Protein 6TPK (pdb70)

GO terms:
  GO:0004990 oxytocin receptor activity (F, IDA)
  GO:0035176 social behavior (P, IDA)
  GO:0005886 plasma membrane (C, IDA)
  GO:0060138 fetal process involved in parturition (P, IDA)
  GO:0007193 adenylate cyclase-inhibiting G protein-coupled receptor signaling pathway (P, IDA)
  GO:0007200 phospholipase C-activating G protein-coupled receptor signaling pathway (P, IDA)
  GO:0070474 positive regulation of uterine smooth muscle contraction (P, IDA)
  GO:0004990 oxytocin receptor activity (F, TAS)
  GO:0005886 plasma membrane (C, TAS)
  GO:0006936 muscle contraction (P, TAS)
  GO:0007166 cell surface receptor signaling pathway (P, TAS)
  GO:0007565 female pregnancy (P, TAS)
  GO:0007595 lactation (P, TAS)

Sequence (460 aa):
NEALARVEVAVLCLILLLALSGNACVLLALHHSRLFFFMKHLSIADLVVAVFQVLPQLLWDITFRFYGPDLLCRLVKYLQLVGMFASTYLLLLMSLDRCLAICQPLRSLRRRTARLAVLATWLGCLVVSAPQVHIFSLREVADGVFDCWAVFIRPWGPKAYITWITLAVYIVPVIVLATCYGLIAFKIWQNLISKAKIRTVKMTFIIVLAFIVCWTPFFFVQMWSVWDANAPKEASAFIIVMLLASLNCCCKPWIYMLFMGHLFHGIDSFWNESYLTGSRDERKKSLLSKFGMDEGVTFMFIGRFDRGQKGVDVLLKAIEILSSKKEFQEMRFIIIGKGDPELEGWARSLEEKHGNVKVITEMLSREFVRELYGSVDFVIIPSYFEPFGLVALEAMCLGAIPIASAVGGLRDIITNETGILVKAGDPGELANAILKALELSRSDLSKFRENCKKRAMSFS

Foldseek 3Di:
DVVLLVVLLVLLVVLLVLLVVLLVVLCVLLCLPCLSVLSNQLSVLLNLLSVLPSVQVSVCSVPVFSPDDFLVQLVSQLSNQLSLQLNLVSLLVSLLQLLCCQLPVPDHDDPVVVVVVNVVSSVVSNVVSVCSSVQWGWDDDDDPRIHIDGDADDLCGLLVVLVVSCCNSPVVSVVSSCVSVVSNVCSAPPFHDDPVSVLSSVLSVVLVVLQCVLQVLQSVLSNCCSDDNHDCPPSVRVSVSSSSVSNSSSVSSVSVVVSDPVRVCHLDVQQACVPPDDALQVLQCVVCVVLVADDAAEEEEEEADDPQFQQVVLVLVLLVVCVPPPCNNRYAYEYEHAYDVVSLVSLVVVCVVDVRYHYYHDDDDVVVVSSVLLHHQAYERLTNEDQAPSVLLRSLNSLHQYAYECYHNVVVQDDPLQHHYFHHPHSVRSNVRVVVVRVVVVDPSPSNSVVSNVSSVVRD

Structure (mmCIF, N/CA/C/O backbone):
data_6TPK
#
_entry.id   6TPK
#
_cell.length_a   76.987
_cell.length_b   78.858
_cell.length_c   283.486
_cell.angle_alpha   90.000
_cell.angle_beta   90.000
_cell.angle_gamma   90.000
#
_symmetry.space_group_name_H-M   'C 2 2 21'
#
loop_
_entity.id
_entity.type
_entity.pdbx_description
1 polymer 'Oxytocin receptor'
2 non-polymer (3~{R},6~{R})-6-[(2~{S})-butan-2-yl]-3-(2,3-dihydro-1~{H}-inden-2-yl)-1-[(1~{R})-1-(2-methyl-1,3-oxazol-4-yl)-2-morpholin-4-yl-2-oxidanylidene-ethyl]piperazine-2,5-dione
3 non-polymer CHOLESTEROL
4 non-polymer DI(HYDROXYETHYL)ETHER
#
loop_
_atom_site.group_PDB
_atom_site.id
_atom_site.type_symbol
_atom_site.label_atom_id
_atom_site.label_alt_id
_atom_site.label_comp_id
_atom_site.label_asym_id
_atom_site.label_entity_id
_atom_site.label_seq_id
_atom_site.pdbx_PDB_ins_code
_atom_site.Cartn_x
_atom_site.Cartn_y
_atom_site.Cartn_z
_atom_site.occupancy
_atom_site.B_iso_or_equiv
_atom_site.auth_seq_id
_atom_site.auth_comp_id
_atom_site.auth_asym_id
_atom_site.auth_atom_id
_atom_site.pdbx_PDB_model_num
ATOM 1 N N . ASN A 1 1 ? 6.044 17.303 137.190 1.00 184.64 35 ASN A N 1
ATOM 2 C CA . ASN A 1 1 ? 5.813 16.732 135.869 1.00 182.68 35 ASN A CA 1
ATOM 3 C C . ASN A 1 1 ? 4.587 17.350 135.208 1.00 183.96 35 ASN A C 1
ATOM 4 O O . ASN A 1 1 ? 4.057 16.806 134.239 1.00 178.40 35 ASN A O 1
ATOM 9 N N . GLU A 1 2 ? 4.135 18.487 135.743 1.00 191.11 36 GLU A N 1
ATOM 10 C CA . GLU A 1 2 ? 3.007 19.184 135.134 1.00 191.77 36 GLU A CA 1
ATOM 11 C C . GLU A 1 2 ? 3.334 19.627 133.717 1.00 194.70 36 GLU A C 1
ATOM 12 O O . GLU A 1 2 ? 2.447 19.667 132.856 1.00 193.76 36 GLU A O 1
ATOM 18 N N . ALA A 1 3 ? 4.600 19.960 133.453 1.00 198.07 37 ALA A N 1
ATOM 19 C CA . ALA A 1 3 ? 4.991 20.308 132.095 1.00 197.26 37 ALA A CA 1
ATOM 20 C C . ALA A 1 3 ? 4.853 19.118 131.157 1.00 196.90 37 ALA A C 1
ATOM 21 O O . ALA A 1 3 ? 4.515 19.291 129.982 1.00 199.73 37 ALA A O 1
ATOM 23 N N . LEU A 1 4 ? 5.079 17.901 131.660 1.00 190.05 38 LEU A N 1
ATOM 24 C CA . LEU A 1 4 ? 4.904 16.721 130.820 1.00 179.15 38 LEU A CA 1
ATOM 25 C C . LEU A 1 4 ? 3.436 16.517 130.464 1.00 169.98 38 LEU A C 1
ATOM 26 O O . LEU A 1 4 ? 3.101 16.236 129.306 1.00 169.55 38 LEU A O 1
ATOM 31 N N . ALA A 1 5 ? 2.542 16.676 131.443 1.00 163.70 39 ALA A N 1
ATOM 32 C CA . ALA A 1 5 ? 1.119 16.565 131.153 1.00 158.64 39 ALA A CA 1
ATOM 33 C C . ALA A 1 5 ? 0.656 17.672 130.217 1.00 165.81 39 ALA A C 1
ATOM 34 O O . ALA A 1 5 ? -0.209 17.442 129.363 1.00 166.82 39 ALA A O 1
ATOM 36 N N . ARG A 1 6 ? 1.235 18.868 130.342 1.00 170.90 40 ARG A N 1
ATOM 37 C CA . ARG A 1 6 ? 0.853 19.962 129.456 1.00 173.47 40 ARG A CA 1
ATOM 38 C C . ARG A 1 6 ? 1.340 19.714 128.035 1.00 173.23 40 ARG A C 1
ATOM 39 O O . ARG A 1 6 ? 0.627 20.007 127.069 1.00 174.66 40 ARG A O 1
ATOM 47 N N . VAL A 1 7 ? 2.544 19.162 127.885 1.00 173.47 41 VAL A N 1
ATOM 48 C CA . VAL A 1 7 ? 3.020 18.791 126.559 1.00 168.49 41 VAL A CA 1
ATOM 49 C C . VAL A 1 7 ? 2.156 17.682 125.973 1.00 160.32 41 VAL A C 1
ATOM 50 O O . VAL A 1 7 ? 1.870 17.669 124.771 1.00 155.34 41 VAL A O 1
ATOM 54 N N . GLU A 1 8 ? 1.679 16.765 126.820 1.00 160.35 42 GLU A N 1
ATOM 55 C CA . GLU A 1 8 ? 0.811 15.701 126.326 1.00 157.29 42 GLU A CA 1
ATOM 56 C C . GLU A 1 8 ? -0.524 16.261 125.850 1.00 155.09 42 GLU A C 1
ATOM 57 O O . GLU A 1 8 ? -1.030 15.873 124.787 1.00 153.94 42 GLU A O 1
ATOM 63 N N . VAL A 1 9 ? -1.096 17.195 126.611 1.00 152.76 43 VAL A N 1
ATOM 64 C CA . VAL A 1 9 ? -2.352 17.812 126.202 1.00 145.43 43 VAL A CA 1
ATOM 65 C C . VAL A 1 9 ? -2.161 18.636 124.936 1.00 142.82 43 VAL A C 1
ATOM 66 O O . VAL A 1 9 ? -3.035 18.666 124.063 1.00 141.82 43 VAL A O 1
ATOM 70 N N . ALA A 1 10 ? -1.012 19.303 124.803 1.00 140.75 44 ALA A N 1
ATOM 71 C CA . ALA A 1 10 ? -0.763 20.086 123.598 1.00 134.94 44 ALA A CA 1
ATOM 72 C C . ALA A 1 10 ? -0.606 19.186 122.380 1.00 134.23 44 ALA A C 1
ATOM 73 O O . ALA A 1 10 ? -1.092 19.512 121.288 1.00 131.89 44 ALA A O 1
ATOM 75 N N . VAL A 1 11 ? 0.046 18.035 122.554 1.00 132.20 45 VAL A N 1
ATOM 76 C CA . VAL A 1 11 ? 0.179 17.091 121.452 1.00 124.46 45 VAL A CA 1
ATOM 77 C C . VAL A 1 11 ? -1.186 16.552 121.056 1.00 119.78 45 VAL A C 1
ATOM 78 O O . VAL A 1 11 ? -1.500 16.435 119.866 1.00 107.04 45 VAL A O 1
ATOM 82 N N . LEU A 1 12 ? -2.032 16.244 122.043 1.00 115.31 46 LEU A N 1
ATOM 83 C CA . LEU A 1 12 ? -3.365 15.740 121.726 1.00 113.03 46 LEU A CA 1
ATOM 84 C C . LEU A 1 12 ? -4.224 16.801 121.048 1.00 111.04 46 LEU A C 1
ATOM 85 O O . LEU A 1 12 ? -5.004 16.485 120.143 1.00 109.87 46 LEU A O 1
ATOM 90 N N . CYS A 1 13 ? -4.083 18.067 121.449 1.00 115.41 47 CYS A N 1
ATOM 91 C CA . CYS A 1 13 ? -4.870 19.120 120.816 1.00 115.27 47 CYS A CA 1
ATOM 92 C C . CYS A 1 13 ? -4.414 19.362 119.383 1.00 113.85 47 CYS A C 1
ATOM 93 O O . CYS A 1 13 ? -5.248 19.499 118.477 1.00 110.17 47 CYS A O 1
ATOM 96 N N . LEU A 1 14 ? -3.097 19.400 119.152 1.00 116.91 48 LEU A N 1
ATOM 97 C CA . LEU A 1 14 ? -2.612 19.515 117.783 1.00 124.44 48 LEU A CA 1
ATOM 98 C C . LEU A 1 14 ? -3.062 18.325 116.951 1.00 114.63 48 LEU A C 1
ATOM 99 O O . LEU A 1 14 ? -3.484 18.489 115.800 1.00 111.32 48 LEU A O 1
ATOM 104 N N . ILE A 1 15 ? -3.024 17.125 117.535 1.00 116.57 49 ILE A N 1
ATOM 105 C CA . ILE A 1 15 ? -3.413 15.929 116.800 1.00 112.22 49 ILE A CA 1
ATOM 106 C C . ILE A 1 15 ? -4.884 15.991 116.430 1.00 108.78 49 ILE A C 1
ATOM 107 O O . ILE A 1 15 ? -5.262 15.685 115.298 1.00 107.39 49 ILE A O 1
ATOM 112 N N . LEU A 1 16 ? -5.732 16.437 117.357 1.00 110.27 50 LEU A N 1
ATOM 113 C CA . LEU A 1 16 ? -7.154 16.536 117.054 1.00 111.49 50 LEU A CA 1
ATOM 114 C C . LEU A 1 16 ? -7.410 17.573 115.970 1.00 103.61 50 LEU A C 1
ATOM 115 O O . LEU A 1 16 ? -8.179 17.326 115.030 1.00 102.35 50 LEU A O 1
ATOM 120 N N . LEU A 1 17 ? -6.727 18.719 116.052 1.00 105.85 51 LEU A N 1
ATOM 121 C CA . LEU A 1 17 ? -6.943 19.777 115.072 1.00 114.94 51 LEU A CA 1
ATOM 122 C C . LEU A 1 17 ? -6.528 19.300 113.687 1.00 106.90 51 LEU A C 1
ATOM 123 O O . LEU A 1 17 ? -7.331 19.310 112.744 1.00 107.60 51 LEU A O 1
ATOM 128 N N . LEU A 1 18 ? -5.270 18.866 113.542 1.00 106.46 52 LEU A N 1
ATOM 129 C CA . LEU A 1 18 ? -4.832 18.464 112.212 1.00 101.33 52 LEU A CA 1
ATOM 130 C C . LEU A 1 18 ? -5.509 17.184 111.737 1.00 98.31 52 LEU A C 1
ATOM 131 O O . LEU A 1 18 ? -5.718 17.034 110.533 1.00 111.33 52 LEU A O 1
ATOM 136 N N . ALA A 1 19 ? -5.921 16.293 112.644 1.00 97.55 53 ALA A N 1
ATOM 137 C CA . ALA A 1 19 ? -6.663 15.112 112.226 1.00 95.10 53 ALA A CA 1
ATOM 138 C C . ALA A 1 19 ? -8.007 15.462 111.613 1.00 95.59 53 ALA A C 1
ATOM 139 O O . ALA A 1 19 ? -8.300 15.077 110.474 1.00 108.73 53 ALA A O 1
ATOM 141 N N . LEU A 1 20 ? -8.820 16.234 112.339 1.00 97.97 54 LEU A N 1
ATOM 142 C CA . LEU A 1 20 ? -10.117 16.617 111.802 1.00 98.88 54 LEU A CA 1
ATOM 143 C C . LEU A 1 20 ? -9.954 17.408 110.513 1.00 115.14 54 LEU A C 1
ATOM 144 O O . LEU A 1 20 ? -10.621 17.115 109.511 1.00 121.97 54 LEU A O 1
ATOM 149 N N . SER A 1 21 ? -9.006 18.351 110.485 1.00 106.93 55 SER A N 1
ATOM 150 C CA . SER A 1 21 ? -8.877 19.205 109.311 1.00 113.67 55 SER A CA 1
ATOM 151 C C . SER A 1 21 ? -8.408 18.413 108.095 1.00 105.12 55 SER A C 1
ATOM 152 O O . SER A 1 21 ? -9.015 18.498 107.023 1.00 104.92 55 SER A O 1
ATOM 155 N N . GLY A 1 22 ? -7.343 17.618 108.238 1.00 103.85 56 GLY A N 1
ATOM 156 C CA . GLY A 1 22 ? -6.810 16.910 107.088 1.00 107.90 56 GLY A CA 1
ATOM 157 C C . GLY A 1 22 ? -7.703 15.784 106.611 1.00 110.81 56 GLY A C 1
ATOM 158 O O . GLY A 1 22 ? -7.836 15.560 105.404 1.00 112.09 56 GLY A O 1
ATOM 159 N N . ASN A 1 23 ? -8.350 15.072 107.538 1.00 111.10 57 ASN A N 1
ATOM 160 C CA . ASN A 1 23 ? -9.261 14.025 107.101 1.00 114.86 57 ASN A CA 1
ATOM 161 C C . ASN A 1 23 ? -10.493 14.615 106.425 1.00 118.87 57 ASN A C 1
ATOM 162 O O . ASN A 1 23 ? -10.981 14.061 105.432 1.00 120.35 57 ASN A O 1
ATOM 167 N N . ALA A 1 24 ? -10.994 15.756 106.914 1.00 121.31 58 ALA A N 1
ATOM 168 C CA . ALA A 1 24 ? -12.087 16.409 106.203 1.00 123.77 58 ALA A CA 1
ATOM 169 C C . ALA A 1 24 ? -11.635 16.913 104.838 1.00 131.66 58 ALA A C 1
ATOM 170 O O . ALA A 1 24 ? -12.403 16.867 103.867 1.00 134.61 58 ALA A O 1
ATOM 172 N N . CYS A 1 25 ? -10.388 17.385 104.737 1.00 130.43 59 CYS A N 1
ATOM 173 C CA . CYS A 1 25 ? -9.879 17.831 103.445 1.00 128.13 59 CYS A CA 1
ATOM 174 C C . CYS A 1 25 ? -9.786 16.672 102.467 1.00 125.41 59 CYS A C 1
ATOM 175 O O . CYS A 1 25 ? -10.045 16.837 101.270 1.00 127.36 59 CYS A O 1
ATOM 178 N N . VAL A 1 26 ? -9.436 15.484 102.962 1.00 124.02 60 VAL A N 1
ATOM 179 C CA . VAL A 1 26 ? -9.397 14.320 102.085 1.00 114.81 60 VAL A CA 1
ATOM 180 C C . VAL A 1 26 ? -10.806 13.919 101.673 1.00 112.95 60 VAL A C 1
ATOM 181 O O . VAL A 1 26 ? -11.062 13.632 100.499 1.00 106.68 60 VAL A O 1
ATOM 185 N N . LEU A 1 27 ? -11.750 13.922 102.619 1.00 115.23 61 LEU A N 1
ATOM 186 C CA . LEU A 1 27 ? -13.115 13.528 102.284 1.00 114.64 61 LEU A CA 1
ATOM 187 C C . LEU A 1 27 ? -13.768 14.497 101.306 1.00 113.14 61 LEU A C 1
ATOM 188 O O . LEU A 1 27 ? -14.610 14.084 100.502 1.00 115.33 61 LEU A O 1
ATOM 193 N N . LEU A 1 28 ? -13.403 15.779 101.355 1.00 112.00 62 LEU A N 1
ATOM 194 C CA . LEU A 1 28 ? -13.968 16.725 100.400 1.00 112.86 62 LEU A CA 1
ATOM 195 C C . LEU A 1 28 ? -13.243 16.675 99.063 1.00 125.30 62 LEU A C 1
ATOM 196 O O . LEU A 1 28 ? -13.874 16.803 98.008 1.00 136.60 62 LEU A O 1
ATOM 201 N N . ALA A 1 29 ? -11.922 16.489 99.088 1.00 123.23 63 ALA A N 1
ATOM 202 C CA . ALA A 1 29 ? -11.143 16.559 97.858 1.00 125.13 63 ALA A CA 1
ATOM 203 C C . ALA A 1 29 ? -11.475 15.419 96.902 1.00 123.75 63 ALA A C 1
ATOM 204 O O . ALA A 1 29 ? -11.358 15.586 95.683 1.00 123.42 63 ALA A O 1
ATOM 206 N N . LEU A 1 30 ? -11.890 14.263 97.424 1.00 124.07 64 LEU A N 1
ATOM 207 C CA . LEU A 1 30 ? -12.242 13.116 96.596 1.00 128.15 64 LEU A CA 1
ATOM 208 C C . LEU A 1 30 ? -13.718 12.745 96.711 1.00 136.14 64 LEU A C 1
ATOM 209 O O . LEU A 1 30 ? -14.101 11.629 96.344 1.00 141.66 64 LEU A O 1
ATOM 214 N N . HIS A 1 31 ? -14.548 13.655 97.218 1.00 134.82 65 HIS A N 1
ATOM 215 C CA . HIS A 1 31 ? -15.964 13.383 97.461 1.00 132.02 65 HIS A CA 1
ATOM 216 C C . HIS A 1 31 ? -16.678 12.789 96.250 1.00 125.74 65 HIS A C 1
ATOM 217 O O . HIS A 1 31 ? -17.441 11.832 96.382 1.00 122.17 65 HIS A O 1
ATOM 224 N N . HIS A 1 37 ? -5.447 1.658 89.304 1.00 136.45 71 HIS A N 1
ATOM 225 C CA . HIS A 1 37 ? -6.622 0.762 89.471 1.00 139.36 71 HIS A CA 1
ATOM 226 C C . HIS A 1 37 ? -7.898 1.581 89.689 1.00 143.49 71 HIS A C 1
ATOM 227 O O . HIS A 1 37 ? -8.965 1.102 89.255 1.00 150.05 71 HIS A O 1
ATOM 234 N N . SER A 1 38 ? -7.779 2.699 90.420 1.00 136.66 72 SER A N 1
ATOM 235 C CA . SER A 1 38 ? -8.799 3.755 90.691 1.00 129.15 72 SER A CA 1
ATOM 236 C C . SER A 1 38 ? -9.755 3.460 91.847 1.00 115.57 72 SER A C 1
ATOM 237 O O . SER A 1 38 ? -10.535 4.359 92.171 1.00 113.18 72 SER A O 1
ATOM 240 N N . ARG A 1 39 ? -9.708 2.284 92.463 1.00 108.91 73 ARG A N 1
ATOM 241 C CA . ARG A 1 39 ? -10.622 2.091 93.618 1.00 105.87 73 ARG A CA 1
ATOM 242 C C . ARG A 1 39 ? -9.967 2.719 94.841 1.00 97.69 73 ARG A C 1
ATOM 243 O O . ARG A 1 39 ? -10.613 2.867 95.862 1.00 94.84 73 ARG A O 1
ATOM 251 N N . LEU A 1 40 ? -8.710 3.099 94.682 1.00 98.25 74 LEU A N 1
ATOM 252 C CA . LEU A 1 40 ? -7.921 3.637 95.778 1.00 89.77 74 LEU A CA 1
ATOM 253 C C . LEU A 1 40 ? -8.576 4.863 96.403 1.00 99.89 74 LEU A C 1
ATOM 254 O O . LEU A 1 40 ? -8.445 5.082 97.608 1.00 100.44 74 LEU A O 1
ATOM 259 N N . PHE A 1 41 ? -9.329 5.639 95.616 1.00 101.06 75 PHE A N 1
ATOM 260 C CA . PHE A 1 41 ? -10.016 6.806 96.164 1.00 108.99 75 PHE A CA 1
ATOM 261 C C . PHE A 1 41 ? -11.143 6.366 97.093 1.00 113.94 75 PHE A C 1
ATOM 262 O O . PHE A 1 41 ? -11.330 6.944 98.170 1.00 118.08 75 PHE A O 1
ATOM 270 N N . PHE A 1 42 ? -11.903 5.344 96.695 1.00 105.16 76 PHE A N 1
ATOM 271 C CA . PHE A 1 42 ? -12.990 4.850 97.537 1.00 92.51 76 PHE A CA 1
ATOM 272 C C . PHE A 1 42 ? -12.449 4.241 98.826 1.00 86.70 76 PHE A C 1
ATOM 273 O O . PHE A 1 42 ? -12.986 4.484 99.923 1.00 97.21 76 PHE A O 1
ATOM 281 N N . PHE A 1 43 ? -11.361 3.471 98.717 1.00 81.24 77 PHE A N 1
ATOM 282 C CA . PHE A 1 43 ? -10.735 2.923 99.915 1.00 85.19 77 PHE A CA 1
ATOM 283 C C . PHE A 1 43 ? -10.146 4.026 100.791 1.00 92.55 77 PHE A C 1
ATOM 284 O O . PHE A 1 43 ? -10.218 3.946 102.022 1.00 94.45 77 PHE A O 1
ATOM 292 N N . MET A 1 44 ? -9.605 5.087 100.175 1.00 94.06 78 MET A N 1
ATOM 293 C CA . MET A 1 44 ? -9.132 6.235 100.943 1.00 95.67 78 MET A CA 1
ATOM 294 C C . MET A 1 44 ? -10.274 6.900 101.689 1.00 92.93 78 MET A C 1
ATOM 295 O O . MET A 1 44 ? -10.119 7.312 102.844 1.00 92.42 78 MET A O 1
ATOM 300 N N . LYS A 1 45 ? -11.434 7.000 101.042 1.00 91.54 79 LYS A N 1
ATOM 301 C CA . LYS A 1 45 ? -12.581 7.656 101.656 1.00 93.40 79 LYS A CA 1
ATOM 302 C C . LYS A 1 45 ? -13.028 6.898 102.893 1.00 95.32 79 LYS A C 1
ATOM 303 O O . LYS A 1 45 ? -13.189 7.478 103.974 1.00 94.26 79 LYS A O 1
ATOM 309 N N . HIS A 1 46 ? -13.200 5.582 102.759 1.00 92.86 80 HIS A N 1
ATOM 310 C CA . HIS A 1 46 ? -13.647 4.814 103.917 1.00 95.34 80 HIS A CA 1
ATOM 311 C C . HIS A 1 46 ? -12.574 4.745 105.002 1.00 95.23 80 HIS A C 1
ATOM 312 O O . HIS A 1 46 ? -12.894 4.781 106.199 1.00 88.16 80 HIS A O 1
ATOM 319 N N . LEU A 1 47 ? -11.294 4.678 104.617 1.00 97.98 81 LEU A N 1
ATOM 320 C CA . LEU A 1 47 ? -10.241 4.629 105.625 1.00 93.31 81 LEU A CA 1
ATOM 321 C C . LEU A 1 47 ? -10.158 5.937 106.401 1.00 89.80 81 LEU A C 1
ATOM 322 O O . LEU A 1 47 ? -9.972 5.930 107.624 1.00 90.67 81 LEU A O 1
ATOM 327 N N . SER A 1 48 ? -10.300 7.071 105.713 1.00 90.73 82 SER A N 1
ATOM 328 C CA . SER A 1 48 ? -10.322 8.345 106.416 1.00 93.54 82 SER A CA 1
ATOM 329 C C . SER A 1 48 ? -11.584 8.504 107.255 1.00 96.42 82 SER A C 1
ATOM 330 O O . SER A 1 48 ? -11.549 9.170 108.292 1.00 99.97 82 SER A O 1
ATOM 333 N N . ILE A 1 49 ? -12.696 7.884 106.848 1.00 100.49 83 ILE A N 1
ATOM 334 C CA . ILE A 1 49 ? -13.879 7.886 107.707 1.00 100.16 83 ILE A CA 1
ATOM 335 C C . ILE A 1 49 ? -13.593 7.138 109.002 1.00 96.28 83 ILE A C 1
ATOM 336 O O . ILE A 1 49 ? -13.943 7.596 110.100 1.00 95.76 83 ILE A O 1
ATOM 341 N N . ALA A 1 50 ? -12.934 5.982 108.895 1.00 96.42 84 ALA A N 1
ATOM 342 C CA . ALA A 1 50 ? -12.606 5.218 110.095 1.00 99.01 84 ALA A CA 1
ATOM 343 C C . ALA A 1 50 ? -11.618 5.976 110.974 1.00 102.44 84 ALA A C 1
ATOM 344 O O . ALA A 1 50 ? -11.751 5.993 112.204 1.00 108.02 84 ALA A O 1
ATOM 346 N N . ASP A 1 51 ? -10.636 6.637 110.358 1.00 99.74 85 ASP A N 1
ATOM 347 C CA . ASP A 1 51 ? -9.672 7.411 111.132 1.00 101.29 85 ASP A CA 1
ATOM 348 C C . ASP A 1 51 ? -10.306 8.639 111.775 1.00 93.89 85 ASP A C 1
ATOM 349 O O . ASP A 1 51 ? -9.883 9.052 112.857 1.00 91.53 85 ASP A O 1
ATOM 354 N N . LEU A 1 52 ? -11.324 9.226 111.144 1.00 89.34 86 LEU A N 1
ATOM 355 C CA . LEU A 1 52 ? -12.015 10.350 111.770 1.00 93.79 86 LEU A CA 1
ATOM 356 C C . LEU A 1 52 ? -12.874 9.886 112.939 1.00 95.92 86 LEU A C 1
ATOM 357 O O . LEU A 1 52 ? -12.962 10.577 113.963 1.00 97.08 86 LEU A O 1
ATOM 362 N N . VAL A 1 53 ? -13.512 8.718 112.809 1.00 100.28 87 VAL A N 1
ATOM 363 C CA . VAL A 1 53 ? -14.246 8.154 113.940 1.00 113.81 87 VAL A CA 1
ATOM 364 C C . VAL A 1 53 ? -13.288 7.845 115.083 1.00 118.52 87 VAL A C 1
ATOM 365 O O . VAL A 1 53 ? -13.602 8.066 116.263 1.00 92.96 87 VAL A O 1
ATOM 369 N N . VAL A 1 54 ? -12.080 7.420 114.754 1.00 109.91 88 VAL A N 1
ATOM 370 C CA . VAL A 1 54 ? -11.115 7.099 115.840 1.00 108.60 88 VAL A CA 1
ATOM 371 C C . VAL A 1 54 ? -10.732 8.385 116.547 1.00 103.42 88 VAL A C 1
ATOM 372 O O . VAL A 1 54 ? -10.717 8.385 117.746 1.00 96.57 88 VAL A O 1
ATOM 376 N N . ALA A 1 55 ? -10.426 9.443 115.815 1.00 109.85 89 ALA A N 1
ATOM 377 C CA . ALA A 1 55 ? -9.995 10.670 116.507 1.00 110.25 89 ALA A CA 1
ATOM 378 C C . ALA A 1 55 ? -11.134 11.194 117.372 1.00 108.14 89 ALA A C 1
ATOM 379 O O . ALA A 1 55 ? -10.903 11.525 118.535 1.00 104.94 89 ALA A O 1
ATOM 381 N N . VAL A 1 56 ? -12.341 11.188 116.832 1.00 112.90 90 VAL A N 1
ATOM 382 C CA . VAL A 1 56 ? -13.475 11.749 117.603 1.00 111.33 90 VAL A CA 1
ATOM 383 C C . VAL A 1 56 ? -13.662 10.948 118.874 1.00 98.84 90 VAL A C 1
ATOM 384 O O . VAL A 1 56 ? -13.602 11.525 119.925 1.00 100.31 90 VAL A O 1
ATOM 388 N N . PHE A 1 57 ? -13.795 9.643 118.760 1.00 108.46 91 PHE A N 1
ATOM 389 C CA . PHE A 1 57 ? -14.163 8.882 119.946 1.00 98.39 91 PHE A CA 1
ATOM 390 C C . PHE A 1 57 ? -12.972 8.403 120.762 1.00 114.24 91 PHE A C 1
ATOM 391 O O . PHE A 1 57 ? -13.177 7.832 121.839 1.00 114.25 91 PHE A O 1
ATOM 399 N N . GLN A 1 58 ? -11.742 8.608 120.298 1.00 108.69 92 GLN A N 1
ATOM 400 C CA . GLN A 1 58 ? -10.567 8.306 121.097 1.00 105.16 92 GLN A CA 1
ATOM 401 C C . GLN A 1 58 ? -9.847 9.559 121.568 1.00 101.80 92 GLN A C 1
ATOM 402 O O . GLN A 1 58 ? -9.562 9.687 122.761 1.00 101.56 92 GLN A O 1
ATOM 408 N N . VAL A 1 59 ? -9.533 10.492 120.668 1.00 103.44 93 VAL A N 1
ATOM 409 C CA . VAL A 1 59 ? -8.767 11.659 121.072 1.00 107.30 93 VAL A CA 1
ATOM 410 C C . VAL A 1 59 ? -9.621 12.598 121.916 1.00 114.29 93 VAL A C 1
ATOM 411 O O . VAL A 1 59 ? -9.175 13.074 122.967 1.00 116.24 93 VAL A O 1
ATOM 415 N N . LEU A 1 60 ? -10.848 12.904 121.468 1.00 117.21 94 LEU A N 1
ATOM 416 C CA . LEU A 1 60 ? -11.660 13.851 122.230 1.00 122.17 94 LEU A CA 1
ATOM 417 C C . LEU A 1 60 ? -11.955 13.364 123.646 1.00 121.96 94 LEU A C 1
ATOM 418 O O . LEU A 1 60 ? -11.700 14.122 124.599 1.00 128.54 94 LEU A O 1
ATOM 423 N N . PRO A 1 61 ? -12.459 12.141 123.868 1.00 118.21 95 PRO A N 1
ATOM 424 C CA . PRO A 1 61 ? -12.617 11.666 125.254 1.00 119.95 95 PRO A CA 1
ATOM 425 C C . PRO A 1 61 ? -11.321 11.596 126.041 1.00 118.71 95 PRO A C 1
ATOM 426 O O . PRO A 1 61 ? -11.331 11.879 127.243 1.00 125.87 95 PRO A O 1
ATOM 430 N N . GLN A 1 62 ? -10.194 11.248 125.407 1.00 106.50 96 GLN A N 1
ATOM 431 C CA . GLN A 1 62 ? -8.935 11.205 126.148 1.00 107.41 96 GLN A CA 1
ATOM 432 C C . GLN A 1 62 ? -8.470 12.602 126.526 1.00 133.91 96 GLN A C 1
ATOM 433 O O . GLN A 1 62 ? -7.946 12.810 127.626 1.00 141.76 96 GLN A O 1
ATOM 439 N N . LEU A 1 63 ? -8.672 13.575 125.635 1.00 121.83 97 LEU A N 1
ATOM 440 C CA . LEU A 1 63 ? -8.357 14.956 125.979 1.00 122.74 97 LEU A CA 1
ATOM 441 C C . LEU A 1 63 ? -9.237 15.441 127.124 1.00 126.29 97 LEU A C 1
ATOM 442 O O . LEU A 1 63 ? -8.772 16.152 128.024 1.00 130.06 97 LEU A O 1
ATOM 447 N N . LEU A 1 64 ? -10.511 15.040 127.123 1.00 132.21 98 LEU A N 1
ATOM 448 C CA . LEU A 1 64 ? -11.396 15.446 128.208 1.00 132.22 98 LEU A CA 1
ATOM 449 C C . LEU A 1 64 ? -11.014 14.767 129.519 1.00 128.88 98 LEU A C 1
ATOM 450 O O . LEU A 1 64 ? -11.125 15.370 130.593 1.00 120.24 98 LEU A O 1
ATOM 455 N N . TRP A 1 65 ? -10.565 13.512 129.455 1.00 127.50 99 TRP A N 1
ATOM 456 C CA . TRP A 1 65 ? -10.133 12.835 130.675 1.00 140.93 99 TRP A CA 1
ATOM 457 C C . TRP A 1 65 ? -8.864 13.463 131.230 1.00 152.89 99 TRP A C 1
ATOM 458 O O . TRP A 1 65 ? -8.698 13.574 132.452 1.00 164.30 99 TRP A O 1
ATOM 469 N N . ASP A 1 66 ? -7.955 13.882 130.347 1.00 150.60 100 ASP A N 1
ATOM 470 C CA . ASP A 1 66 ? -6.771 14.596 130.809 1.00 154.24 100 ASP A CA 1
ATOM 471 C C . ASP A 1 66 ? -7.126 15.975 131.346 1.00 158.55 100 ASP A C 1
ATOM 472 O O . ASP A 1 66 ? -6.398 16.516 132.186 1.00 163.98 100 ASP A O 1
ATOM 477 N N . ILE A 1 67 ? -8.236 16.555 130.887 1.00 156.71 101 ILE A N 1
ATOM 478 C CA . ILE A 1 67 ? -8.705 17.823 131.434 1.00 153.39 101 ILE A CA 1
ATOM 479 C C . ILE A 1 67 ? -9.394 17.562 132.767 1.00 151.32 101 ILE A C 1
ATOM 480 O O . ILE A 1 67 ? -8.912 17.990 133.822 1.00 151.88 101 ILE A O 1
ATOM 485 N N . THR A 1 68 ? -10.520 16.855 132.737 1.00 151.52 102 THR A N 1
ATOM 486 C CA . THR A 1 68 ? -11.217 16.448 133.949 1.00 159.26 102 THR A CA 1
ATOM 487 C C . THR A 1 68 ? -11.144 14.932 134.067 1.00 157.19 102 THR A C 1
ATOM 488 O O . THR A 1 68 ? -11.618 14.207 133.185 1.00 154.33 102 THR A O 1
ATOM 492 N N . PHE A 1 69 ? -10.536 14.459 135.154 1.00 150.75 103 PHE A N 1
ATOM 493 C CA . PHE A 1 69 ? -10.311 13.030 135.323 1.00 133.12 103 PHE A CA 1
ATOM 494 C C . PHE A 1 69 ? -11.605 12.260 135.554 1.00 138.49 103 PHE A C 1
ATOM 495 O O . PHE A 1 69 ? -11.633 11.045 135.330 1.00 147.18 103 PHE A O 1
ATOM 503 N N . ARG A 1 70 ? -12.664 12.928 136.004 1.00 134.32 104 ARG A N 1
ATOM 504 C CA . ARG A 1 70 ? -13.980 12.306 136.057 1.00 136.17 104 ARG A CA 1
ATOM 505 C C . ARG A 1 70 ? -14.491 12.035 134.645 1.00 142.92 104 ARG A C 1
ATOM 506 O O . ARG A 1 70 ? -14.280 12.834 133.728 1.00 134.88 104 ARG A O 1
ATOM 514 N N . PHE A 1 71 ? -15.154 10.889 134.465 1.00 145.21 105 PHE A N 1
ATOM 515 C CA . PHE A 1 71 ? -15.664 10.541 133.141 1.00 120.21 105 PHE A CA 1
ATOM 516 C C . PHE A 1 71 ? -16.799 11.461 132.709 1.00 135.27 105 PHE A C 1
ATOM 517 O O . PHE A 1 71 ? -16.896 11.817 131.528 1.00 139.69 105 PHE A O 1
ATOM 525 N N . TYR A 1 72 ? -17.659 11.862 133.648 1.00 131.89 106 TYR A N 1
ATOM 526 C CA . TYR A 1 72 ? -18.818 12.713 133.374 1.00 137.08 106 TYR A CA 1
ATOM 527 C C . TYR A 1 72 ? -19.708 12.109 132.280 1.00 146.02 106 TYR A C 1
ATOM 528 O O . TYR A 1 72 ? -19.795 12.617 131.159 1.00 147.83 106 TYR A O 1
ATOM 537 N N . GLY A 1 73 ? -20.372 11.006 132.630 1.00 147.19 107 GLY A N 1
ATOM 538 C CA . GLY A 1 73 ? -21.319 10.402 131.719 1.00 143.69 107 GLY A CA 1
ATOM 539 C C . GLY A 1 73 ? -22.032 9.158 132.220 1.00 141.55 107 GLY A C 1
ATOM 540 O O . GLY A 1 73 ? -21.612 8.501 133.179 1.00 137.55 107 GLY A O 1
ATOM 541 N N . PRO A 1 74 ? -23.140 8.819 131.558 1.00 144.16 108 PRO A N 1
ATOM 542 C CA . PRO A 1 74 ? -23.870 7.586 131.878 1.00 148.22 108 PRO A CA 1
ATOM 543 C C . PRO A 1 74 ? -23.060 6.335 131.575 1.00 150.26 108 PRO A C 1
ATOM 544 O O . PRO A 1 74 ? -22.204 6.318 130.689 1.00 151.29 108 PRO A O 1
ATOM 548 N N . ASP A 1 75 ? -23.334 5.280 132.344 1.00 154.84 109 ASP A N 1
ATOM 549 C CA . ASP A 1 75 ? -22.596 4.031 132.181 1.00 166.82 109 ASP A CA 1
ATOM 550 C C . ASP A 1 75 ? -22.780 3.443 130.786 1.00 180.95 109 ASP A C 1
ATOM 551 O O . ASP A 1 75 ? -21.826 2.923 130.191 1.00 184.94 109 ASP A O 1
ATOM 556 N N . LEU A 1 76 ? -24.000 3.512 130.246 1.00 185.94 110 LEU A N 1
ATOM 557 C CA . LEU A 1 76 ? -24.215 3.029 128.886 1.00 180.39 110 LEU A CA 1
ATOM 558 C C . LEU A 1 76 ? -23.505 3.914 127.871 1.00 170.87 110 LEU A C 1
ATOM 559 O O . LEU A 1 76 ? -22.976 3.420 126.868 1.00 168.30 110 LEU A O 1
ATOM 564 N N . LEU A 1 77 ? -23.462 5.223 128.127 1.00 158.17 111 LEU A N 1
ATOM 565 C CA . LEU A 1 77 ? -22.663 6.114 127.293 1.00 146.59 111 LEU A CA 1
ATOM 566 C C . LEU A 1 77 ? -21.197 5.735 127.484 1.00 136.51 111 LEU A C 1
ATOM 567 O O . LEU A 1 77 ? -20.410 5.779 126.529 1.00 133.35 111 LEU A O 1
ATOM 572 N N . CYS A 1 78 ? -20.834 5.289 128.688 1.00 131.91 112 CYS A N 1
ATOM 573 C CA . CYS A 1 78 ? -19.478 4.810 128.935 1.00 130.17 112 CYS A CA 1
ATOM 574 C C . CYS A 1 78 ? -19.129 3.649 128.005 1.00 126.94 112 CYS A C 1
ATOM 575 O O . CYS A 1 78 ? -18.143 3.692 127.249 1.00 118.18 112 CYS A O 1
ATOM 578 N N . ARG A 1 79 ? -19.959 2.605 128.050 1.00 126.26 113 ARG A N 1
ATOM 579 C CA . ARG A 1 79 ? -19.746 1.459 127.181 1.00 124.23 113 ARG A CA 1
ATOM 580 C C . ARG A 1 79 ? -19.799 1.759 125.690 1.00 125.53 113 ARG A C 1
ATOM 581 O O . ARG A 1 79 ? -19.048 1.170 124.903 1.00 129.21 113 ARG A O 1
ATOM 589 N N . LEU A 1 80 ? -20.649 2.710 125.288 1.00 127.26 114 LEU A N 1
ATOM 590 C CA . LEU A 1 80 ? -20.718 3.084 123.880 1.00 119.96 114 LEU A CA 1
ATOM 591 C C . LEU A 1 80 ? -19.421 3.737 123.426 1.00 112.51 114 LEU A C 1
ATOM 592 O O . LEU A 1 80 ? -18.931 3.455 122.326 1.00 108.65 114 LEU A O 1
ATOM 597 N N . VAL A 1 81 ? -18.827 4.579 124.273 1.00 104.79 115 VAL A N 1
ATOM 598 C CA . VAL A 1 81 ? -17.575 5.229 123.897 1.00 103.38 115 VAL A CA 1
ATOM 599 C C . VAL A 1 81 ? -16.467 4.196 123.719 1.00 101.56 115 VAL A C 1
ATOM 600 O O . VAL A 1 81 ? -15.746 4.202 122.712 1.00 99.56 115 VAL A O 1
ATOM 604 N N . LYS A 1 82 ? -16.316 3.286 124.686 1.00 128.14 116 LYS A N 1
ATOM 605 C CA . LYS A 1 82 ? -15.235 2.307 124.568 1.00 120.50 116 LYS A CA 1
ATOM 606 C C . LYS A 1 82 ? -15.475 1.344 123.405 1.00 113.15 116 LYS A C 1
ATOM 607 O O . LYS A 1 82 ? -14.530 0.955 122.696 1.00 114.34 116 LYS A O 1
ATOM 613 N N . TYR A 1 83 ? -16.740 0.978 123.170 1.00 108.42 117 TYR A N 1
ATOM 614 C CA . TYR A 1 83 ? -17.065 0.095 122.058 1.00 105.52 117 TYR A CA 1
ATOM 615 C C . TYR A 1 83 ? -16.761 0.759 120.724 1.00 102.73 117 TYR A C 1
ATOM 616 O O . TYR A 1 83 ? -16.218 0.118 119.819 1.00 105.54 117 TYR A O 1
ATOM 625 N N .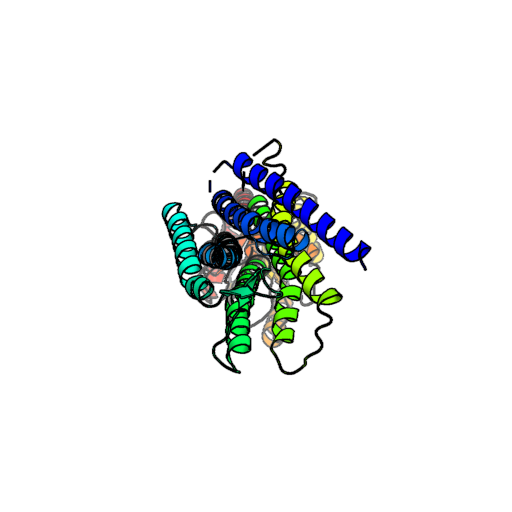 LEU A 1 84 ? -17.083 2.049 120.586 1.00 101.45 118 LEU A N 1
ATOM 626 C CA . LEU A 1 84 ? -16.756 2.753 119.352 1.00 95.47 118 LEU A CA 1
ATOM 627 C C . LEU A 1 84 ? -15.256 2.948 119.192 1.00 93.92 118 LEU A C 1
ATOM 628 O O . LEU A 1 84 ? -14.759 2.980 118.063 1.00 92.11 118 LEU A O 1
ATOM 633 N N . GLN A 1 85 ? -14.515 3.046 120.298 1.00 94.75 119 GLN A N 1
ATOM 634 C CA . GLN A 1 85 ? -13.060 3.109 120.193 1.00 93.57 119 GLN A CA 1
ATOM 635 C C . GLN A 1 85 ? -12.500 1.825 119.594 1.00 91.82 119 GLN A C 1
ATOM 636 O O . GLN A 1 85 ? -11.694 1.860 118.651 1.00 90.48 119 GLN A O 1
ATOM 642 N N . LEU A 1 86 ? -12.915 0.674 120.131 1.00 92.46 120 LEU A N 1
ATOM 643 C CA . LEU A 1 86 ? -12.445 -0.584 119.551 1.00 91.06 120 LEU A CA 1
ATOM 644 C C . LEU A 1 86 ? -12.951 -0.770 118.121 1.00 110.20 120 LEU A C 1
ATOM 645 O O . LEU A 1 86 ? -12.228 -1.307 117.268 1.00 87.70 120 LEU A O 1
ATOM 650 N N . VAL A 1 87 ? -14.176 -0.311 117.835 1.00 100.23 121 VAL A N 1
ATOM 651 C CA . VAL A 1 87 ? -14.709 -0.402 116.480 1.00 92.47 121 VAL A CA 1
ATOM 652 C C . VAL A 1 87 ? -13.861 0.420 115.524 1.00 90.26 121 VAL A C 1
ATOM 653 O O . VAL A 1 87 ? -13.570 -0.011 114.403 1.00 93.96 121 VAL A O 1
ATOM 657 N N . GLY A 1 88 ? -13.412 1.596 115.968 1.00 87.82 122 GLY A N 1
ATOM 658 C CA . GLY A 1 88 ? -12.599 2.431 115.105 1.00 86.56 122 GLY A CA 1
ATOM 659 C C . GLY A 1 88 ? -11.213 1.861 114.891 1.00 85.03 122 GLY A C 1
ATOM 660 O O . GLY A 1 88 ? -10.665 1.937 113.786 1.00 99.88 122 GLY A O 1
ATOM 661 N N . MET A 1 89 ? -10.639 1.253 115.931 1.00 85.66 123 MET A N 1
ATOM 662 C CA . MET A 1 89 ? -9.350 0.591 115.756 1.00 84.49 123 MET A CA 1
ATOM 663 C C . MET A 1 89 ? -9.452 -0.517 114.714 1.00 101.10 123 MET A C 1
ATOM 664 O O . MET A 1 89 ? -8.684 -0.549 113.737 1.00 100.81 123 MET A O 1
ATOM 669 N N . PHE A 1 90 ? -10.435 -1.409 114.881 1.00 93.59 124 PHE A N 1
ATOM 670 C CA . PHE A 1 90 ? -10.592 -2.513 113.940 1.00 90.22 124 PHE A CA 1
ATOM 671 C C . PHE A 1 90 ? -10.911 -2.005 112.541 1.00 88.11 124 PHE A C 1
ATOM 672 O O . PHE A 1 90 ? -10.414 -2.548 111.546 1.00 84.95 124 PHE A O 1
ATOM 680 N N . ALA A 1 91 ? -11.702 -0.934 112.449 1.00 90.29 125 ALA A N 1
ATOM 681 C CA . ALA A 1 91 ? -12.129 -0.435 111.151 1.00 80.67 125 ALA A CA 1
ATOM 682 C C . ALA A 1 91 ? -10.963 0.164 110.387 1.00 93.02 125 ALA A C 1
ATOM 683 O O . ALA A 1 91 ? -10.738 -0.173 109.221 1.00 103.14 125 ALA A O 1
ATOM 685 N N . SER A 1 92 ? -10.190 1.038 111.037 1.00 85.08 126 SER A N 1
ATOM 686 C CA . SER A 1 92 ? -9.056 1.642 110.348 1.00 89.43 126 SER A CA 1
ATOM 687 C C . SER A 1 92 ? -8.029 0.587 109.959 1.00 86.66 126 SER A C 1
ATOM 688 O O . SER A 1 92 ? -7.508 0.606 108.835 1.00 75.52 126 SER A O 1
ATOM 691 N N . THR A 1 93 ? -7.780 -0.389 110.842 1.00 82.97 127 THR A N 1
ATOM 692 C CA . THR A 1 93 ? -6.760 -1.386 110.534 1.00 81.73 127 THR A CA 1
ATOM 693 C C . THR A 1 93 ? -7.188 -2.279 109.373 1.00 88.91 127 THR A C 1
ATOM 694 O O . THR A 1 93 ? -6.434 -2.467 108.408 1.00 96.29 127 THR A O 1
ATOM 698 N N . TYR A 1 94 ? -8.408 -2.821 109.429 1.00 89.58 128 TYR A N 1
ATOM 699 C CA . TYR A 1 94 ? -8.851 -3.704 108.355 1.00 88.55 128 TYR A CA 1
ATOM 700 C C . TYR A 1 94 ? -9.117 -2.948 107.058 1.00 86.42 128 TYR A C 1
ATOM 701 O O . TYR A 1 94 ? -9.007 -3.531 105.975 1.00 83.73 128 TYR A O 1
ATOM 710 N N . LEU A 1 95 ? -9.432 -1.653 107.127 1.00 92.57 129 LEU A N 1
ATOM 711 C CA . LEU A 1 95 ? -9.585 -0.887 105.897 1.00 73.41 129 LEU A CA 1
ATOM 712 C C . LEU A 1 95 ? -8.238 -0.626 105.238 1.00 73.43 129 LEU A C 1
ATOM 713 O O . LEU A 1 95 ? -8.122 -0.681 104.006 1.00 70.80 129 LEU A O 1
ATOM 718 N N . LEU A 1 96 ? -7.199 -0.362 106.036 1.00 72.13 130 LEU A N 1
ATOM 719 C CA . LEU A 1 96 ? -5.863 -0.306 105.455 1.00 70.92 130 LEU A CA 1
ATOM 720 C C . LEU A 1 96 ? -5.465 -1.655 104.875 1.00 80.17 130 LEU A C 1
ATOM 721 O O . LEU A 1 96 ? -4.818 -1.713 103.822 1.00 83.89 130 LEU A O 1
ATOM 726 N N . LEU A 1 97 ? -5.893 -2.748 105.517 1.00 70.08 131 LEU A N 1
ATOM 727 C CA . LEU A 1 97 ? -5.635 -4.075 104.966 1.00 72.88 131 LEU A CA 1
ATOM 728 C C . LEU A 1 97 ? -6.305 -4.244 103.610 1.00 75.57 131 LEU A C 1
ATOM 729 O O . LEU A 1 97 ? -5.703 -4.766 102.666 1.00 78.32 131 LEU A O 1
ATOM 734 N N . LEU A 1 98 ? -7.561 -3.807 103.500 1.00 78.76 132 LEU A N 1
ATOM 735 C CA . LEU A 1 98 ? -8.283 -3.963 102.243 1.00 74.28 132 LEU A CA 1
ATOM 736 C C . LEU A 1 98 ? -7.669 -3.105 101.145 1.00 76.37 132 LEU A C 1
ATOM 737 O O . LEU A 1 98 ? -7.553 -3.546 99.996 1.00 74.59 132 LEU A O 1
ATOM 742 N N . MET A 1 99 ? -7.228 -1.893 101.488 1.00 79.24 133 MET A N 1
ATOM 743 C CA . MET A 1 99 ? -6.591 -1.042 100.487 1.00 80.16 133 MET A CA 1
ATOM 744 C C . MET A 1 99 ? -5.275 -1.642 100.009 1.00 72.96 133 MET A C 1
ATOM 745 O O . MET A 1 99 ? -4.976 -1.634 98.805 1.00 64.36 133 MET A O 1
ATOM 750 N N . SER A 1 100 ? -4.484 -2.187 100.937 1.00 75.26 134 SER A N 1
ATOM 751 C CA . SER A 1 100 ? -3.214 -2.791 100.556 1.00 80.89 134 SER A CA 1
ATOM 752 C C . SER A 1 100 ? -3.422 -4.047 99.720 1.00 77.93 134 SER A C 1
ATOM 753 O O . SER A 1 100 ? -2.701 -4.272 98.742 1.00 67.73 134 SER A O 1
ATOM 756 N N . LEU A 1 101 ? -4.416 -4.867 100.071 1.00 82.44 135 LEU A N 1
ATOM 757 C CA . LEU A 1 101 ? -4.724 -6.030 99.248 1.00 89.31 135 LEU A CA 1
ATOM 758 C C . LEU A 1 101 ? -5.225 -5.617 97.871 1.00 79.69 135 LEU A C 1
ATOM 759 O O . LEU A 1 101 ? -4.956 -6.306 96.879 1.00 77.15 135 LEU A O 1
ATOM 764 N N . ASP A 1 102 ? -5.926 -4.488 97.807 1.00 71.98 136 ASP A N 1
ATOM 765 C CA . ASP A 1 102 ? -6.387 -3.976 96.494 1.00 69.18 136 ASP A CA 1
ATOM 766 C C . ASP A 1 102 ? -5.182 -3.581 95.646 1.00 69.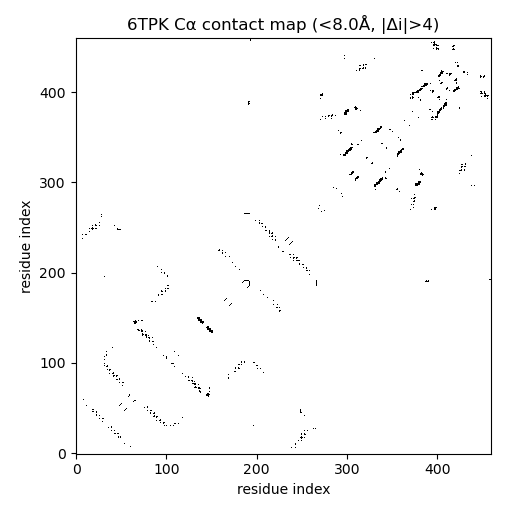87 136 ASP A C 1
ATOM 767 O O . ASP A 1 102 ? -5.153 -3.932 94.482 1.00 75.11 136 ASP A O 1
ATOM 772 N N . ARG A 1 103 ? -4.211 -2.884 96.224 1.00 71.64 137 ARG A N 1
ATOM 773 C CA . ARG A 1 103 ? -3.009 -2.537 95.467 1.00 68.31 137 ARG A CA 1
ATOM 774 C C . ARG A 1 103 ? -2.220 -3.785 95.086 1.00 63.94 137 ARG A C 1
ATOM 775 O O . ARG A 1 103 ? -1.633 -3.847 93.998 1.00 64.22 137 ARG A O 1
ATOM 783 N N . CYS A 1 104 ? -2.230 -4.803 95.949 1.00 70.11 138 CYS A N 1
ATOM 784 C CA . CYS A 1 104 ? -1.519 -6.038 95.642 1.00 80.89 138 CYS A CA 1
ATOM 785 C C . CYS A 1 104 ? -2.154 -6.768 94.466 1.00 84.88 138 CYS A C 1
ATOM 786 O O . CYS A 1 104 ? -1.445 -7.310 93.612 1.00 90.10 138 CYS A O 1
ATOM 789 N N . LEU A 1 105 ? -3.488 -6.792 94.400 1.00 84.68 139 LEU A N 1
ATOM 790 C CA . LEU A 1 105 ? -4.137 -7.402 93.243 1.00 85.58 139 LEU A CA 1
ATOM 791 C C . LEU A 1 105 ? -3.968 -6.550 91.989 1.00 88.09 139 LEU A C 1
ATOM 792 O O . LEU A 1 105 ? -3.856 -7.096 90.886 1.00 95.41 139 LEU A O 1
ATOM 797 N N . ALA A 1 106 ? -3.942 -5.221 92.134 1.00 80.50 140 ALA A N 1
ATOM 798 C CA . ALA A 1 106 ? -3.732 -4.356 90.980 1.00 73.70 140 ALA A CA 1
ATOM 799 C C . ALA A 1 106 ? -2.321 -4.494 90.422 1.00 68.75 140 ALA A C 1
ATOM 800 O O . ALA A 1 106 ? -2.106 -4.255 89.229 1.00 64.29 140 ALA A O 1
ATOM 802 N N . ILE A 1 107 ? -1.351 -4.863 91.259 1.00 56.49 141 ILE A N 1
ATOM 803 C CA . ILE A 1 107 ? 0.016 -5.076 90.789 1.00 55.57 141 ILE A CA 1
ATOM 804 C C . ILE A 1 107 ? 0.173 -6.486 90.232 1.00 83.11 141 ILE A C 1
ATOM 805 O O . ILE A 1 107 ? 0.595 -6.665 89.085 1.00 76.14 141 ILE A O 1
ATOM 810 N N . CYS A 1 108 ? -0.155 -7.497 91.043 1.00 80.05 142 CYS A N 1
ATOM 811 C CA . CYS A 1 108 ? 0.052 -8.884 90.632 1.00 85.12 142 CYS A CA 1
ATOM 812 C C . CYS A 1 108 ? -0.818 -9.254 89.437 1.00 84.72 142 CYS A C 1
ATOM 813 O O . CYS A 1 108 ? -0.402 -10.041 88.578 1.00 85.01 142 CYS A O 1
ATOM 816 N N . GLN A 1 109 ? -2.024 -8.697 89.360 1.00 77.18 143 GLN A N 1
ATOM 817 C CA . GLN A 1 109 ? -2.970 -8.976 88.279 1.00 74.95 143 GLN A CA 1
ATOM 818 C C . GLN A 1 109 ? -3.537 -7.659 87.761 1.00 81.63 143 GLN A C 1
ATOM 819 O O . GLN A 1 109 ? -4.686 -7.310 88.050 1.00 79.45 143 GLN A O 1
ATOM 825 N N . PRO A 1 110 ? -2.747 -6.901 86.995 1.00 82.65 144 PRO A N 1
ATOM 826 C CA . PRO A 1 110 ? -3.232 -5.599 86.502 1.00 74.21 144 PRO A CA 1
ATOM 827 C C . PRO A 1 110 ? -4.495 -5.696 85.662 1.00 64.87 144 PRO A C 1
ATOM 828 O O . PRO A 1 110 ? -5.312 -4.765 85.677 1.00 73.41 144 PRO A O 1
ATOM 832 N N . LEU A 1 111 ? -4.679 -6.787 84.914 1.00 66.60 145 LEU A N 1
ATOM 833 C CA . LEU A 1 111 ? -5.849 -6.898 84.049 1.00 81.25 145 LEU A CA 1
ATOM 834 C C . LEU A 1 111 ? -7.118 -7.141 84.857 1.00 89.31 145 LEU A C 1
ATOM 835 O O . LEU A 1 111 ? -8.156 -6.521 84.598 1.00 91.82 145 LEU A O 1
ATOM 840 N N . ARG A 1 112 ? -7.059 -8.045 85.831 1.00 96.56 146 ARG A N 1
ATOM 841 C CA . ARG A 1 112 ? -8.216 -8.374 86.654 1.00 101.36 146 ARG A CA 1
ATOM 842 C C . ARG A 1 112 ? -8.265 -7.431 87.851 1.00 102.62 146 ARG A C 1
ATOM 843 O O . ARG A 1 112 ? -7.306 -7.352 88.626 1.00 109.16 146 ARG A O 1
ATOM 851 N N . SER A 1 113 ? -9.387 -6.733 88.013 1.00 100.82 147 SER A N 1
ATOM 852 C CA . SER A 1 113 ? -9.490 -5.695 89.027 1.00 102.52 147 SER A CA 1
ATOM 853 C C . SER A 1 113 ? -10.907 -5.658 89.582 1.00 106.12 147 SER A C 1
ATOM 854 O O . SER A 1 113 ? -11.864 -6.062 88.915 1.00 111.06 147 SER A O 1
ATOM 857 N N . LEU A 1 114 ? -11.025 -5.164 90.813 1.00 102.74 148 LEU A N 1
ATOM 858 C CA . LEU A 1 114 ? -12.280 -5.236 91.551 1.00 100.40 148 LEU A CA 1
ATOM 859 C C . LEU A 1 114 ? -13.370 -4.382 90.912 1.00 94.13 148 LEU A C 1
ATOM 860 O O . LEU A 1 114 ? -13.119 -3.274 90.430 1.00 94.47 148 LEU A O 1
ATOM 865 N N . ARG A 1 115 ? -14.591 -4.910 90.919 1.00 91.42 149 ARG A N 1
ATOM 866 C CA . ARG A 1 115 ? -15.783 -4.148 90.584 1.00 94.65 149 ARG A CA 1
ATOM 867 C C . ARG A 1 115 ? -16.186 -3.251 91.752 1.00 103.93 149 ARG A C 1
ATOM 868 O O . ARG A 1 115 ? -15.850 -3.510 92.911 1.00 105.97 149 ARG A O 1
ATOM 876 N N . ARG A 1 116 ? -16.911 -2.174 91.432 1.00 108.44 150 ARG A N 1
ATOM 877 C CA . ARG A 1 116 ? -17.435 -1.308 92.486 1.00 110.86 150 ARG A CA 1
ATOM 878 C C . ARG A 1 116 ? -18.389 -2.062 93.406 1.00 114.26 150 ARG A C 1
ATOM 879 O O . ARG A 1 116 ? -18.408 -1.817 94.621 1.00 118.29 150 ARG A O 1
ATOM 887 N N . ARG A 1 117 ? -19.159 -3.004 92.855 1.00 113.64 151 ARG A N 1
ATOM 888 C CA . ARG A 1 117 ? -20.044 -3.819 93.681 1.00 108.41 151 ARG A CA 1
ATOM 889 C C . ARG A 1 117 ? -19.243 -4.616 94.701 1.00 95.12 151 ARG A C 1
ATOM 890 O O . ARG A 1 117 ? -19.568 -4.626 95.895 1.00 95.02 151 ARG A O 1
ATOM 898 N N . THR A 1 118 ? -18.170 -5.272 94.247 1.00 87.68 152 THR A N 1
ATOM 899 C CA . THR A 1 118 ? -17.336 -6.058 95.150 1.00 86.19 152 THR A CA 1
ATOM 900 C C . THR A 1 118 ? -16.647 -5.178 96.185 1.00 84.69 152 THR A C 1
ATOM 901 O O . THR A 1 118 ? -16.474 -5.591 97.339 1.00 88.66 152 THR A O 1
ATOM 905 N N . ALA A 1 119 ? -16.287 -3.948 95.807 1.00 83.40 153 ALA A N 1
ATOM 906 C CA . ALA A 1 119 ? -15.627 -3.053 96.751 1.00 83.82 153 ALA A CA 1
ATOM 907 C C . ALA A 1 119 ? -16.581 -2.628 97.861 1.00 82.85 153 ALA A C 1
ATOM 908 O O . ALA A 1 119 ? -16.236 -2.697 99.050 1.00 76.83 153 ALA A O 1
ATOM 910 N N . ARG A 1 120 ? -17.797 -2.205 97.494 1.00 78.58 154 ARG A N 1
ATOM 911 C CA . ARG A 1 120 ? -18.775 -1.842 98.516 1.00 89.79 154 ARG A CA 1
ATOM 912 C C . ARG A 1 120 ? -19.122 -3.046 99.382 1.00 94.34 154 ARG A C 1
ATOM 913 O O . ARG A 1 120 ? -19.316 -2.917 100.600 1.00 97.75 154 ARG A O 1
ATOM 921 N N . LEU A 1 121 ? -19.156 -4.234 98.773 1.00 98.32 155 LEU A N 1
ATOM 922 C CA . LEU A 1 121 ? -19.483 -5.447 99.512 1.00 95.95 155 LEU A CA 1
ATOM 923 C C . LEU A 1 121 ? -18.431 -5.733 100.573 1.00 83.48 155 LEU A C 1
ATOM 924 O O . LEU A 1 121 ? -18.755 -5.947 101.749 1.00 85.07 155 LEU A O 1
ATOM 929 N N . ALA A 1 122 ? -17.155 -5.709 100.176 1.00 77.83 156 ALA A N 1
ATOM 930 C CA . ALA A 1 122 ? -16.081 -5.988 101.122 1.00 76.61 156 ALA A CA 1
ATOM 931 C C . ALA A 1 122 ? -16.008 -4.926 102.210 1.00 97.70 156 ALA A C 1
ATOM 932 O O . ALA A 1 122 ? -15.740 -5.242 103.377 1.00 77.47 156 ALA A O 1
ATOM 934 N N . VAL A 1 123 ? -16.290 -3.668 101.861 1.00 94.29 157 VAL A N 1
ATOM 935 C CA . VAL A 1 123 ? -16.220 -2.607 102.860 1.00 89.15 157 VAL A CA 1
ATOM 936 C C . VAL A 1 123 ? -17.310 -2.788 103.910 1.00 91.44 157 VAL A C 1
ATOM 937 O O . VAL A 1 123 ? -17.042 -2.760 105.121 1.00 98.36 157 VAL A O 1
ATOM 941 N N . LEU A 1 124 ? -18.554 -2.999 103.470 1.00 90.08 158 LEU A N 1
ATOM 942 C CA . LEU A 1 124 ? -19.627 -3.170 104.443 1.00 95.24 158 LEU A CA 1
ATOM 943 C C . LEU A 1 124 ? -19.441 -4.443 105.260 1.00 99.33 158 LEU A C 1
ATOM 944 O O . LEU A 1 124 ? -19.773 -4.469 106.455 1.00 103.63 158 LEU A O 1
ATOM 949 N N . ALA A 1 125 ? -18.880 -5.495 104.653 1.00 96.25 159 ALA A N 1
ATOM 950 C CA . ALA A 1 125 ? -18.613 -6.708 105.415 1.00 98.68 159 ALA A CA 1
ATOM 951 C C . ALA A 1 125 ? -17.569 -6.459 106.494 1.00 95.66 159 ALA A C 1
ATOM 952 O O . ALA A 1 125 ? -17.729 -6.914 107.633 1.00 96.91 159 ALA A O 1
ATOM 954 N N . THR A 1 126 ? -16.510 -5.711 106.171 1.00 92.23 160 THR A N 1
ATOM 955 C CA . THR A 1 126 ? -15.519 -5.403 107.195 1.00 93.77 160 THR A CA 1
ATOM 956 C C . THR A 1 126 ? -16.104 -4.535 108.301 1.00 94.66 160 THR A C 1
ATOM 957 O O . THR A 1 126 ? -15.747 -4.711 109.470 1.00 99.86 160 THR A O 1
ATOM 961 N N . TRP A 1 127 ? -17.023 -3.623 107.969 1.00 94.28 161 TRP A N 1
ATOM 962 C CA . TRP A 1 127 ? -17.621 -2.800 109.020 1.00 98.15 161 TRP A CA 1
ATOM 963 C C . TRP A 1 127 ? -18.480 -3.646 109.956 1.00 99.53 161 TRP A C 1
ATOM 964 O O . TRP A 1 127 ? -18.394 -3.519 111.188 1.00 94.06 161 TRP A O 1
ATOM 975 N N . LEU A 1 128 ? -19.315 -4.521 109.388 1.00 105.57 162 LEU A N 1
ATOM 976 C CA . LEU A 1 128 ? -20.143 -5.374 110.234 1.00 107.79 162 LEU A CA 1
ATOM 977 C C . LEU A 1 128 ? -19.284 -6.320 111.066 1.00 106.42 162 LEU A C 1
ATOM 978 O O . LEU A 1 128 ? -19.599 -6.598 112.233 1.00 116.82 162 LEU A O 1
ATOM 983 N N . GLY A 1 129 ? -18.164 -6.782 110.501 1.00 103.50 163 GLY A N 1
ATOM 984 C CA . GLY A 1 129 ? -17.283 -7.649 111.262 1.00 86.68 163 GLY A CA 1
ATOM 985 C C . GLY A 1 129 ? -16.593 -6.915 112.392 1.00 115.06 163 GLY A C 1
ATOM 986 O O . GLY A 1 129 ? -16.421 -7.464 113.481 1.00 118.41 163 GLY A O 1
ATOM 987 N N . CYS A 1 130 ? -16.218 -5.654 112.162 1.00 107.42 164 CYS A N 1
ATOM 988 C CA . CYS A 1 130 ? -15.622 -4.868 113.236 1.00 103.23 164 CYS A CA 1
ATOM 989 C C . CYS A 1 130 ? -16.624 -4.619 114.357 1.00 100.15 164 CYS A C 1
ATOM 990 O O . CYS A 1 130 ? -16.264 -4.676 115.540 1.00 119.38 164 CYS A O 1
ATOM 993 N N . LEU A 1 131 ? -17.897 -4.400 114.012 1.00 92.24 165 LEU A N 1
ATOM 994 C CA . LEU A 1 131 ? -18.908 -4.230 115.056 1.00 92.05 165 LEU A CA 1
ATOM 995 C C . LEU A 1 131 ? -19.079 -5.512 115.865 1.00 129.10 165 LEU A C 1
ATOM 996 O O . LEU A 1 131 ? -19.062 -5.489 117.106 1.00 94.85 165 LEU A O 1
ATOM 1001 N N . VAL A 1 132 ? -19.216 -6.649 115.177 1.00 114.29 166 VAL A N 1
ATOM 1002 C CA . VAL A 1 132 ? -19.415 -7.911 115.884 1.00 117.80 166 VAL A CA 1
ATOM 1003 C C . VAL A 1 132 ? -18.190 -8.271 116.716 1.00 117.96 166 VAL A C 1
ATOM 1004 O O . VAL A 1 132 ? -18.315 -8.860 117.797 1.00 120.50 166 VAL A O 1
ATOM 1008 N N . VAL A 1 133 ? -16.994 -7.906 116.251 1.00 122.71 167 VAL A N 1
ATOM 1009 C CA . VAL A 1 133 ? -15.783 -8.241 116.992 1.00 119.13 167 VAL A CA 1
ATOM 1010 C C . VAL A 1 133 ? -15.589 -7.316 118.192 1.00 114.13 167 VAL A C 1
ATOM 1011 O O . VAL A 1 133 ? -15.087 -7.747 119.237 1.00 93.95 167 VAL A O 1
ATOM 1015 N N . SER A 1 134 ? -15.996 -6.053 118.085 1.00 106.82 168 SER A N 1
ATOM 1016 C CA . SER A 1 134 ? -15.926 -5.144 119.220 1.00 102.92 168 SER A CA 1
ATOM 1017 C C . SER A 1 134 ? -17.102 -5.307 120.171 1.00 103.43 168 SER A C 1
ATOM 1018 O O . SER A 1 134 ? -17.125 -4.647 121.213 1.00 97.63 168 SER A O 1
ATOM 1021 N N . ALA A 1 135 ? -18.056 -6.179 119.839 1.00 110.67 169 ALA A N 1
ATOM 1022 C CA . ALA A 1 135 ? -19.193 -6.429 120.725 1.00 110.63 169 ALA A CA 1
ATOM 1023 C C . ALA A 1 135 ? -18.813 -6.711 122.179 1.00 120.09 169 ALA A C 1
ATOM 1024 O O . ALA A 1 135 ? -19.507 -6.192 123.069 1.00 127.54 169 ALA A O 1
ATOM 1026 N N . PRO A 1 136 ? -17.792 -7.513 122.502 1.00 123.29 170 PRO A N 1
ATOM 1027 C CA . PRO A 1 136 ? -17.455 -7.704 123.929 1.00 103.37 170 PRO A CA 1
ATOM 1028 C C . PRO A 1 136 ? -17.113 -6.414 124.657 1.00 107.05 170 PRO A C 1
ATOM 1029 O O . PRO A 1 136 ? -17.276 -6.348 125.887 1.00 108.01 170 PRO A O 1
ATOM 1033 N N . GLN A 1 137 ? -16.613 -5.405 123.939 1.00 108.33 171 GLN A N 1
ATOM 1034 C CA . GLN A 1 137 ? -16.142 -4.181 124.577 1.00 109.68 171 GLN A CA 1
ATOM 1035 C C . GLN A 1 137 ? -17.237 -3.485 125.377 1.00 117.35 171 GLN A C 1
ATOM 1036 O O . GLN A 1 137 ? -16.946 -2.869 126.410 1.00 116.16 171 GLN A O 1
ATOM 1042 N N . VAL A 1 138 ? -18.492 -3.566 124.928 1.00 120.94 172 VAL A N 1
ATOM 1043 C CA . VAL A 1 138 ? -19.565 -2.890 125.654 1.00 121.32 172 VAL A CA 1
ATOM 1044 C C . VAL A 1 138 ? -19.776 -3.513 127.030 1.00 122.26 172 VAL A C 1
ATOM 1045 O O . VAL A 1 138 ? -20.125 -2.813 127.988 1.00 123.43 172 VAL A O 1
ATOM 1049 N N . HIS A 1 139 ? -19.557 -4.824 127.163 1.00 124.64 173 HIS A N 1
ATOM 1050 C CA . HIS A 1 139 ? -19.743 -5.479 128.453 1.00 131.75 173 HIS A CA 1
ATOM 1051 C C . HIS A 1 139 ? -18.491 -5.369 129.313 1.00 136.23 173 HIS A C 1
ATOM 1052 O O . HIS A 1 139 ? -18.592 -5.159 130.528 1.00 138.72 173 HIS A O 1
ATOM 1059 N N . ILE A 1 140 ? -17.310 -5.507 128.703 1.00 135.67 174 ILE A N 1
ATOM 1060 C CA . ILE A 1 140 ? -16.081 -5.579 129.494 1.00 132.81 174 ILE A CA 1
ATOM 1061 C C . ILE A 1 140 ? -15.808 -4.272 130.237 1.00 133.89 174 ILE A C 1
ATOM 1062 O O . ILE A 1 140 ? -15.246 -4.288 131.340 1.00 139.88 174 ILE A O 1
ATOM 1067 N N . PHE A 1 141 ? -16.202 -3.133 129.672 1.00 129.45 175 PHE A N 1
ATOM 1068 C CA . PHE A 1 141 ? -16.011 -1.841 130.319 1.00 123.40 175 PHE A CA 1
ATOM 1069 C C . PHE A 1 141 ? -17.304 -1.360 130.965 1.00 117.67 175 PHE A C 1
ATOM 1070 O O . PHE A 1 141 ? -18.394 -1.552 130.419 1.00 112.73 175 PHE A O 1
ATOM 1078 N N . SER A 1 142 ? -17.171 -0.725 132.128 1.00 118.96 176 SER A N 1
ATOM 1079 C CA . SER A 1 142 ? -18.323 -0.269 132.893 1.00 127.14 176 SER A CA 1
ATOM 1080 C C . SER A 1 142 ? -17.901 0.888 133.788 1.00 128.14 176 SER A C 1
ATOM 1081 O O . SER A 1 142 ? -16.720 1.053 134.107 1.00 131.06 176 SER A O 1
ATOM 1084 N N . LEU A 1 143 ? -18.882 1.694 134.186 1.00 134.93 177 LEU A N 1
ATOM 1085 C CA . LEU A 1 143 ? -18.606 2.804 135.088 1.00 139.35 177 LEU A CA 1
ATOM 1086 C C . LEU A 1 143 ? -18.136 2.288 136.441 1.00 138.95 177 LEU A C 1
ATOM 1087 O O . LEU A 1 143 ? -18.620 1.267 136.937 1.00 124.78 177 LEU A O 1
ATOM 1092 N N . ARG A 1 144 ? -17.187 3.006 137.040 1.00 129.82 178 ARG A N 1
ATOM 1093 C CA . ARG A 1 144 ? -16.681 2.653 138.357 1.00 138.91 178 ARG A CA 1
ATOM 1094 C C . ARG A 1 144 ? -16.208 3.919 139.054 1.00 145.53 178 ARG A C 1
ATOM 1095 O O . ARG A 1 144 ? -15.683 4.838 138.418 1.00 146.24 178 ARG A O 1
ATOM 1097 N N . GLU A 1 145 ? -16.393 3.953 140.370 1.00 153.05 179 GLU A N 1
ATOM 1098 C CA . GLU A 1 145 ? -16.051 5.120 141.170 1.00 153.03 179 GLU A CA 1
ATOM 1099 C C . GLU A 1 145 ? -14.623 5.019 141.693 1.00 156.45 179 GLU A C 1
ATOM 1100 O O . GLU A 1 145 ? -14.222 3.991 142.244 1.00 155.53 179 GLU A O 1
ATOM 1106 N N . VAL A 1 146 ? -13.869 6.100 141.533 1.00 161.76 180 VAL A N 1
ATOM 1107 C CA . VAL A 1 146 ? -12.501 6.180 142.023 1.00 165.04 180 VAL A CA 1
ATOM 1108 C C . VAL A 1 146 ? -12.423 6.898 143.367 1.00 166.58 180 VAL A C 1
ATOM 1109 O O . VAL A 1 146 ? -11.620 6.524 144.223 1.00 172.36 180 VAL A O 1
ATOM 1113 N N . ALA A 1 147 ? -13.268 7.919 143.561 1.00 171.56 181 ALA A N 1
ATOM 1114 C CA . ALA A 1 147 ? -13.199 8.694 144.821 1.00 178.87 181 ALA A CA 1
ATOM 1115 C C . ALA A 1 147 ? -14.505 9.399 145.218 1.00 183.14 181 ALA A C 1
ATOM 1116 O O . ALA A 1 147 ? -14.539 10.626 145.202 1.00 185.47 181 ALA A O 1
ATOM 1118 N N . ASP A 1 148 ? -15.515 8.645 145.639 1.00 182.90 182 ASP A N 1
ATOM 1119 C CA . ASP A 1 148 ? -16.768 9.227 146.198 1.00 181.70 182 ASP A CA 1
ATOM 1120 C C . ASP A 1 148 ? -17.420 10.255 145.281 1.00 182.59 182 ASP A C 1
ATOM 1121 O O . ASP A 1 148 ? -17.430 11.438 145.652 1.00 172.91 182 ASP A O 1
ATOM 1126 N N . GLY A 1 149 ? -17.911 9.814 144.126 1.00 186.55 183 GLY A N 1
ATOM 1127 C CA . GLY A 1 149 ? -18.598 10.712 143.177 1.00 174.69 183 GLY A CA 1
ATOM 1128 C C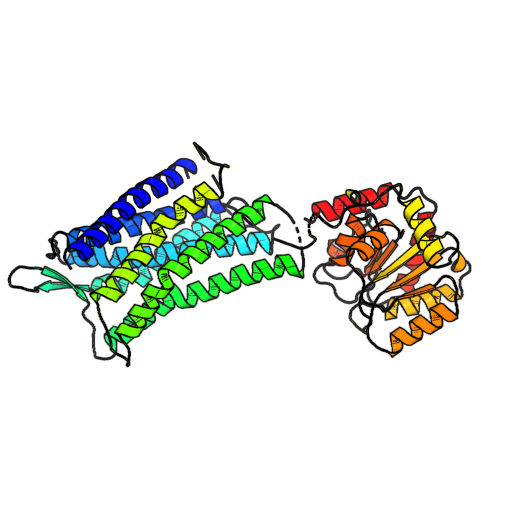 . GLY A 1 149 ? -17.802 10.834 141.898 1.00 157.85 183 GLY A C 1
ATOM 1129 O O . GLY A 1 149 ? -18.384 11.148 140.852 1.00 158.00 183 GLY A O 1
ATOM 1130 N N . VAL A 1 150 ? -16.492 10.645 142.001 1.00 157.83 184 VAL A N 1
ATOM 1131 C CA . VAL A 1 150 ? -15.678 10.677 140.792 1.00 134.83 184 VAL A CA 1
ATOM 1132 C C . VAL A 1 150 ? -15.825 9.333 140.089 1.00 149.64 184 VAL A C 1
ATOM 1133 O O . VAL A 1 150 ? -15.542 8.285 140.676 1.00 146.12 184 VAL A O 1
ATOM 1137 N N . PHE A 1 151 ? -16.268 9.359 138.835 1.00 146.33 185 PHE A N 1
ATOM 1138 C CA . PHE A 1 151 ? -16.491 8.146 138.064 1.00 143.53 185 PHE A CA 1
ATOM 1139 C C . PHE A 1 151 ? -15.575 8.107 136.850 1.00 151.50 185 PHE A C 1
ATOM 1140 O O . PHE A 1 151 ? -15.142 9.147 136.345 1.00 145.16 185 PHE A O 1
ATOM 1148 N N . ASP A 1 152 ? -15.291 6.894 136.378 1.00 166.25 186 ASP A N 1
ATOM 1149 C CA . ASP A 1 152 ? -14.680 6.741 135.066 1.00 172.80 186 ASP A CA 1
ATOM 1150 C C . ASP A 1 152 ? -15.029 5.374 134.498 1.00 169.18 186 ASP A C 1
ATOM 1151 O O . ASP A 1 152 ? -15.429 4.458 135.225 1.00 168.73 186 ASP A O 1
ATOM 1156 N N . CYS A 1 153 ? -14.894 5.255 133.180 1.00 157.09 187 CYS A N 1
ATOM 1157 C CA . CYS A 1 153 ? -14.943 3.942 132.558 1.00 145.03 187 CYS A CA 1
ATOM 1158 C C . CYS A 1 153 ? -13.814 3.090 133.112 1.00 144.17 187 CYS A C 1
ATOM 1159 O O . CYS A 1 153 ? -12.698 3.574 133.314 1.00 141.05 187 CYS A O 1
ATOM 1162 N N . TRP A 1 154 ? -14.092 1.811 133.348 1.00 148.26 188 TRP A N 1
ATOM 1163 C CA . TRP A 1 154 ? -13.018 0.922 133.761 1.00 150.25 188 TRP A CA 1
ATOM 1164 C C . TRP A 1 154 ? -13.300 -0.493 133.283 1.00 142.83 188 TRP A C 1
ATOM 1165 O O . TRP A 1 154 ? -14.454 -0.919 133.190 1.00 143.81 188 TRP A O 1
ATOM 1176 N N . ALA A 1 155 ? -12.225 -1.212 132.976 1.00 138.48 189 ALA A N 1
ATOM 1177 C CA . ALA A 1 155 ? -12.318 -2.593 132.535 1.00 123.54 189 ALA A CA 1
ATOM 1178 C C . ALA A 1 155 ? -12.431 -3.533 133.726 1.00 122.57 189 ALA A C 1
ATOM 1179 O O . ALA A 1 155 ? -11.764 -3.346 134.747 1.00 118.01 189 ALA A O 1
ATOM 1181 N N . VAL A 1 156 ? -13.262 -4.559 133.580 1.00 125.43 190 VAL A N 1
ATOM 1182 C CA . VAL A 1 156 ? -13.353 -5.635 134.556 1.00 134.36 190 VAL A CA 1
ATOM 1183 C C . VAL A 1 156 ? -13.154 -6.955 133.824 1.00 131.71 190 VAL A C 1
ATOM 1184 O O . VAL A 1 156 ? -13.680 -7.150 132.722 1.00 116.30 190 VAL A O 1
ATOM 1188 N N . PHE A 1 157 ? -12.379 -7.853 134.426 1.00 134.31 191 PHE A N 1
ATOM 1189 C CA . PHE A 1 157 ? -12.033 -9.121 133.804 1.00 132.47 191 PHE A CA 1
ATOM 1190 C C . PHE A 1 157 ? -12.514 -10.277 134.668 1.00 130.08 191 PHE A C 1
ATOM 1191 O O . PHE A 1 157 ? -12.607 -10.161 135.893 1.00 138.08 191 PHE A O 1
ATOM 1199 N N . ILE A 1 158 ? -12.825 -11.394 134.006 1.00 131.53 192 ILE A N 1
ATOM 1200 C CA . ILE A 1 158 ? -13.545 -12.482 134.662 1.00 149.58 192 ILE A CA 1
ATOM 1201 C C . ILE A 1 158 ? -12.706 -13.123 135.761 1.00 173.29 192 ILE A C 1
ATOM 1202 O O . ILE A 1 158 ? -13.221 -13.456 136.837 1.00 164.02 192 ILE A O 1
ATOM 1207 N N . ARG A 1 159 ? -11.399 -13.261 135.536 1.00 182.27 193 ARG A N 1
ATOM 1208 C CA . ARG A 1 159 ? -10.585 -14.135 136.377 1.00 189.95 193 ARG A CA 1
ATOM 1209 C C . ARG A 1 159 ? -9.102 -13.877 136.120 1.00 190.63 193 ARG A C 1
ATOM 1210 O O . ARG A 1 159 ? -8.773 -12.969 135.351 1.00 190.78 193 ARG A O 1
ATOM 1218 N N . PRO A 1 160 ? -8.168 -14.613 136.757 1.00 213.79 194 PRO A N 1
ATOM 1219 C CA . PRO A 1 160 ? -6.742 -14.291 136.539 1.00 131.69 194 PRO A CA 1
ATOM 1220 C C . PRO A 1 160 ? -6.308 -14.322 135.086 1.00 161.75 194 PRO A C 1
ATOM 1221 O O . PRO A 1 160 ? -5.448 -13.521 134.695 1.00 158.33 194 PRO A O 1
ATOM 1225 N N . TRP A 1 161 ? -6.865 -15.221 134.274 1.00 143.47 195 TRP A N 1
ATOM 1226 C CA . TRP A 1 161 ? -6.513 -15.232 132.857 1.00 140.26 195 TRP A CA 1
ATOM 1227 C C . TRP A 1 161 ? -7.113 -14.045 132.113 1.00 137.15 195 TRP A C 1
ATOM 1228 O O . TRP A 1 161 ? -6.587 -13.643 131.068 1.00 139.92 195 TRP A O 1
ATOM 1239 N N . GLY A 1 162 ? -8.197 -13.474 132.641 1.00 132.30 196 GLY A N 1
ATOM 1240 C CA . GLY A 1 162 ? -9.012 -12.497 131.953 1.00 126.07 196 GLY A CA 1
ATOM 1241 C C . GLY A 1 162 ? -8.255 -11.412 131.212 1.00 121.58 196 GLY A C 1
ATOM 1242 O O . GLY A 1 162 ? -8.350 -11.293 129.983 1.00 112.51 196 GLY A O 1
ATOM 1243 N N . PRO A 1 163 ? -7.527 -10.564 131.952 1.00 125.40 197 PRO A N 1
ATOM 1244 C CA . PRO A 1 163 ? -6.797 -9.476 131.279 1.00 127.66 197 PRO A CA 1
ATOM 1245 C C . PRO A 1 163 ? -5.801 -9.961 130.246 1.00 133.17 197 PRO A C 1
ATOM 1246 O O . PRO A 1 163 ? -5.725 -9.393 129.146 1.00 109.14 197 PRO A O 1
ATOM 1250 N N . LYS A 1 164 ? -5.077 -11.046 130.545 1.00 136.93 198 LYS A N 1
ATOM 1251 C CA . LYS A 1 164 ? -4.084 -11.539 129.596 1.00 142.95 198 LYS A CA 1
ATOM 1252 C C . LYS A 1 164 ? -4.760 -12.075 128.342 1.00 136.30 198 LYS A C 1
ATOM 1253 O O . LYS A 1 164 ? -4.270 -11.861 127.226 1.00 129.10 198 LYS A O 1
ATOM 1259 N N . ALA A 1 165 ? -5.935 -12.690 128.498 1.00 155.65 199 ALA A N 1
ATOM 1260 C CA . ALA A 1 165 ? -6.629 -13.252 127.349 1.00 108.79 199 ALA A CA 1
ATOM 1261 C C . ALA A 1 165 ? -7.184 -12.153 126.455 1.00 113.45 199 ALA A C 1
ATOM 1262 O O . ALA A 1 165 ? -7.004 -12.187 125.233 1.00 115.56 199 ALA A O 1
ATOM 1264 N N . TYR A 1 166 ? -7.853 -11.159 127.045 1.00 111.05 200 TYR A N 1
ATOM 1265 C CA . TYR A 1 166 ? -8.419 -10.102 126.212 1.00 111.18 200 TYR A CA 1
ATOM 1266 C C . TYR A 1 166 ? -7.329 -9.282 125.535 1.00 101.53 200 TYR A C 1
ATOM 1267 O O . TYR A 1 166 ? -7.483 -8.882 124.372 1.00 102.71 200 TYR A O 1
ATOM 1276 N N . ILE A 1 167 ? -6.202 -9.053 126.218 1.00 102.70 201 ILE A N 1
ATOM 1277 C CA . ILE A 1 167 ? -5.144 -8.262 125.598 1.00 101.01 201 ILE A CA 1
ATOM 1278 C C . ILE A 1 167 ? -4.468 -9.053 124.487 1.00 104.27 201 ILE A C 1
ATOM 1279 O O . ILE A 1 167 ? -4.178 -8.511 123.412 1.00 106.34 201 ILE A O 1
ATOM 1284 N N . THR A 1 168 ? -4.230 -10.352 124.709 1.00 101.98 202 THR A N 1
ATOM 1285 C CA . THR A 1 168 ? -3.657 -11.172 123.649 1.00 104.44 202 THR A CA 1
ATOM 1286 C C . THR A 1 168 ? -4.598 -11.251 122.455 1.00 102.05 202 THR A C 1
ATOM 1287 O O . THR A 1 168 ? -4.157 -11.226 121.300 1.00 95.95 202 THR A O 1
ATOM 1291 N N . TRP A 1 169 ? -5.908 -11.285 122.714 1.00 103.61 203 TRP A N 1
ATOM 1292 C CA . TRP A 1 169 ? -6.871 -11.365 121.624 1.00 95.61 203 TRP A CA 1
ATOM 1293 C C . TRP A 1 169 ? -6.883 -10.080 120.809 1.00 100.92 203 TRP A C 1
ATOM 1294 O O . TRP A 1 169 ? -6.848 -10.117 119.573 1.00 103.78 203 TRP A O 1
ATOM 1305 N N . ILE A 1 170 ? -6.911 -8.928 121.484 1.00 101.90 204 ILE A N 1
ATOM 1306 C CA . ILE A 1 170 ? -6.944 -7.667 120.751 1.00 103.05 204 ILE A CA 1
ATOM 1307 C C . ILE A 1 170 ? -5.651 -7.468 119.970 1.00 90.06 204 ILE A C 1
ATOM 1308 O O . ILE A 1 170 ? -5.676 -7.047 118.806 1.00 87.91 204 ILE A O 1
ATOM 1313 N N . THR A 1 171 ? -4.504 -7.815 120.569 1.00 91.23 205 THR A N 1
ATOM 1314 C CA . THR A 1 171 ? -3.240 -7.663 119.855 1.00 89.98 205 THR A CA 1
ATOM 1315 C C . THR A 1 171 ? -3.180 -8.585 118.644 1.00 97.29 205 THR A C 1
ATOM 1316 O O . THR A 1 171 ? -2.817 -8.151 117.544 1.00 97.36 205 THR A O 1
ATOM 1320 N N . LEU A 1 172 ? -3.581 -9.850 118.818 1.00 94.14 206 LEU A N 1
ATOM 1321 C CA . LEU A 1 172 ? -3.571 -10.809 117.721 1.00 90.22 206 LEU A CA 1
ATOM 1322 C C . LEU A 1 172 ? -4.517 -10.399 116.603 1.00 87.11 206 LEU A C 1
ATOM 1323 O O . LEU A 1 172 ? -4.240 -10.664 115.427 1.00 86.57 206 LEU A O 1
ATOM 1328 N N . ALA A 1 173 ? -5.629 -9.751 116.945 1.00 86.11 207 ALA A N 1
ATOM 1329 C CA . ALA A 1 173 ? -6.644 -9.451 115.948 1.00 84.60 207 ALA A CA 1
ATOM 1330 C C . ALA A 1 173 ? -6.391 -8.145 115.200 1.00 82.76 207 ALA A C 1
ATOM 1331 O O . ALA A 1 173 ? -6.577 -8.100 113.980 1.00 97.67 207 ALA A O 1
ATOM 1333 N N . VAL A 1 174 ? -5.982 -7.071 115.884 1.00 93.89 208 VAL A N 1
ATOM 1334 C CA . VAL A 1 174 ? -5.723 -5.808 115.193 1.00 94.13 208 VAL A CA 1
ATOM 1335 C C . VAL A 1 174 ? -4.258 -5.614 114.844 1.00 96.40 208 VAL A C 1
ATOM 1336 O O . VAL A 1 174 ? -3.907 -4.576 114.266 1.00 100.99 208 VAL A O 1
ATOM 1340 N N . TYR A 1 175 ? -3.387 -6.567 115.170 1.00 100.02 209 TYR A N 1
ATOM 1341 C CA . TYR A 1 175 ? -1.976 -6.359 114.878 1.00 102.05 209 TYR A CA 1
ATOM 1342 C C . TYR A 1 175 ? -1.360 -7.565 114.183 1.00 98.54 209 TYR A C 1
ATOM 1343 O O . TYR A 1 175 ? -0.976 -7.477 113.013 1.00 90.65 209 TYR A O 1
ATOM 1352 N N . ILE A 1 176 ? -1.277 -8.695 114.888 1.00 100.31 210 ILE A N 1
ATOM 1353 C CA . ILE A 1 176 ? -0.491 -9.828 114.401 1.00 101.91 210 ILE A CA 1
ATOM 1354 C C . ILE A 1 176 ? -1.001 -10.294 113.042 1.00 100.41 210 ILE A C 1
ATOM 1355 O O . ILE A 1 176 ? -0.243 -10.369 112.068 1.00 98.94 210 ILE A O 1
ATOM 1360 N N . VAL A 1 177 ? -2.294 -10.610 112.955 1.00 97.18 211 VAL A N 1
ATOM 1361 C CA . VAL A 1 177 ? -2.880 -10.954 111.659 1.00 87.48 211 VAL A CA 1
ATOM 1362 C C . VAL A 1 177 ? -2.775 -9.800 110.664 1.00 87.82 211 VAL A C 1
ATOM 1363 O O . VAL A 1 177 ? -2.297 -10.028 109.539 1.00 91.11 211 VAL A O 1
ATOM 1367 N N . PRO A 1 178 ? -3.191 -8.565 110.992 1.00 89.50 212 PRO A N 1
ATOM 1368 C CA . PRO A 1 178 ? -3.026 -7.478 110.009 1.00 89.89 212 PRO A CA 1
ATOM 1369 C C . PRO A 1 178 ? -1.589 -7.236 109.579 1.00 83.90 212 PRO A C 1
ATOM 1370 O O . PRO A 1 178 ? -1.349 -6.959 108.396 1.00 71.99 212 PRO A O 1
ATOM 1374 N N . VAL A 1 179 ? -0.621 -7.366 110.487 1.00 80.16 213 VAL A N 1
ATOM 1375 C CA . VAL A 1 179 ? 0.763 -7.097 110.111 1.00 81.53 213 VAL A CA 1
ATOM 1376 C C . VAL A 1 179 ? 1.291 -8.199 109.204 1.00 73.62 213 VAL A C 1
ATOM 1377 O O . VAL A 1 179 ? 1.978 -7.930 108.212 1.00 72.29 213 VAL A O 1
ATOM 1381 N N . ILE A 1 180 ? 0.951 -9.455 109.506 1.00 87.66 214 ILE A N 1
ATOM 1382 C CA . ILE A 1 180 ? 1.367 -10.556 108.645 1.00 83.11 214 ILE A CA 1
ATOM 1383 C C . ILE A 1 180 ? 0.747 -10.410 107.261 1.00 80.30 214 ILE A C 1
ATOM 1384 O O . ILE A 1 180 ? 1.408 -10.642 106.242 1.00 79.74 214 ILE A O 1
ATOM 1389 N N . VAL A 1 181 ? -0.512 -9.967 107.196 1.00 84.97 215 VAL A N 1
ATOM 1390 C CA . VAL A 1 181 ? -1.170 -9.848 105.897 1.00 69.48 215 VAL A CA 1
ATOM 1391 C C . VAL A 1 181 ? -0.595 -8.679 105.103 1.00 76.15 215 VAL A C 1
ATOM 1392 O O . VAL A 1 181 ? -0.400 -8.777 103.885 1.00 66.64 215 VAL A O 1
ATOM 1396 N N . LEU A 1 182 ? -0.299 -7.563 105.778 1.00 79.65 216 LEU A N 1
ATOM 1397 C CA . LEU A 1 182 ? 0.320 -6.427 105.099 1.00 74.15 216 LEU A CA 1
ATOM 1398 C C . LEU A 1 182 ? 1.702 -6.788 104.575 1.00 74.52 216 LEU A C 1
ATOM 1399 O O . LEU A 1 182 ? 2.066 -6.427 103.446 1.00 75.94 216 LEU A O 1
ATOM 1404 N N . ALA A 1 183 ? 2.484 -7.513 105.381 1.00 76.84 217 ALA A N 1
ATOM 1405 C CA . ALA A 1 183 ? 3.804 -7.938 104.937 1.00 77.61 217 ALA A CA 1
ATOM 1406 C C . ALA A 1 183 ? 3.699 -8.896 103.763 1.00 85.64 217 ALA A C 1
ATOM 1407 O O . ALA A 1 183 ? 4.469 -8.794 102.806 1.00 90.59 217 ALA A O 1
ATOM 1409 N N . THR A 1 184 ? 2.719 -9.804 103.793 1.00 83.39 218 THR A N 1
ATOM 1410 C CA . THR A 1 184 ? 2.547 -10.723 102.675 1.00 82.00 218 THR A CA 1
ATOM 1411 C C . THR A 1 184 ? 2.161 -9.977 101.407 1.00 79.83 218 THR A C 1
ATOM 1412 O O . THR A 1 184 ? 2.711 -10.246 100.334 1.00 80.54 218 THR A O 1
ATOM 1416 N N . CYS A 1 185 ? 1.262 -8.998 101.520 1.00 79.32 219 CYS A N 1
ATOM 1417 C CA . CYS A 1 185 ? 0.820 -8.271 100.336 1.00 76.35 219 CYS A CA 1
ATOM 1418 C C . CYS A 1 185 ? 1.959 -7.462 99.730 1.00 76.97 219 CYS A C 1
ATOM 1419 O O . CYS A 1 185 ? 2.220 -7.547 98.523 1.00 85.90 219 CYS A O 1
ATOM 1422 N N . TYR A 1 186 ? 2.669 -6.683 100.549 1.00 71.49 220 TYR A N 1
ATOM 1423 C CA . TYR A 1 186 ? 3.724 -5.856 99.973 1.00 75.47 220 TYR A CA 1
ATOM 1424 C C . TYR A 1 186 ? 4.969 -6.655 99.601 1.00 77.43 220 TYR A C 1
ATOM 1425 O O . TYR A 1 186 ? 5.677 -6.273 98.663 1.00 81.65 220 TYR A O 1
ATOM 1434 N N . GLY A 1 187 ? 5.222 -7.793 100.251 1.00 77.70 221 GLY A N 1
ATOM 1435 C CA . GLY A 1 187 ? 6.281 -8.664 99.780 1.00 78.12 221 GLY A CA 1
ATOM 1436 C C . GLY A 1 187 ? 5.927 -9.329 98.467 1.00 74.70 221 GLY A C 1
ATOM 1437 O O . GLY A 1 187 ? 6.785 -9.495 97.600 1.00 78.97 221 GLY A O 1
ATOM 1438 N N . LEU A 1 188 ? 4.653 -9.695 98.288 1.00 76.11 222 LEU A N 1
ATOM 1439 C CA . LEU A 1 188 ? 4.210 -10.208 96.998 1.00 74.53 222 LEU A CA 1
ATOM 1440 C C . LEU A 1 188 ? 4.307 -9.137 95.922 1.00 76.85 222 LEU A C 1
ATOM 1441 O O . LEU A 1 188 ? 4.627 -9.442 94.770 1.00 68.85 222 LEU A O 1
ATOM 1446 N N . ILE A 1 189 ? 4.068 -7.876 96.286 1.00 77.55 223 ILE A N 1
ATOM 1447 C CA . ILE A 1 189 ? 4.195 -6.789 95.319 1.00 57.76 223 ILE A CA 1
ATOM 1448 C C . ILE A 1 189 ? 5.654 -6.599 94.918 1.00 72.08 223 ILE A C 1
ATOM 1449 O O . ILE A 1 189 ? 5.977 -6.471 93.732 1.00 79.91 223 ILE A O 1
ATOM 1454 N N . ALA A 1 190 ? 6.558 -6.579 95.901 1.00 71.50 224 ALA A N 1
ATOM 1455 C CA . ALA A 1 190 ? 7.976 -6.434 95.583 1.00 82.58 224 ALA A CA 1
ATOM 1456 C C . ALA A 1 190 ? 8.496 -7.627 94.789 1.00 86.94 224 ALA A C 1
ATOM 1457 O O . ALA A 1 190 ? 9.330 -7.455 93.892 1.00 89.50 224 ALA A O 1
ATOM 1459 N N . PHE A 1 191 ? 7.985 -8.831 95.071 1.00 90.17 225 PHE A N 1
ATOM 1460 C CA . PHE A 1 191 ? 8.360 -10.005 94.291 1.00 90.64 225 PHE A CA 1
ATOM 1461 C C . PHE A 1 191 ? 7.856 -9.890 92.860 1.00 91.03 225 PHE A C 1
ATOM 1462 O O . PHE A 1 191 ? 8.593 -10.167 91.912 1.00 94.40 225 PHE A O 1
ATOM 1470 N N . LYS A 1 192 ? 6.598 -9.478 92.686 1.00 92.05 226 LYS A N 1
ATOM 1471 C CA . LYS A 1 192 ? 6.039 -9.341 91.347 1.00 90.53 226 LYS A CA 1
ATOM 1472 C C . LYS A 1 192 ? 6.764 -8.270 90.547 1.00 90.67 226 LYS A C 1
ATOM 1473 O O . LYS A 1 192 ? 6.922 -8.405 89.328 1.00 96.62 226 LYS A O 1
ATOM 1479 N N . ILE A 1 193 ? 7.238 -7.218 91.214 1.00 97.64 227 ILE A N 1
ATOM 1480 C CA . ILE A 1 193 ? 7.975 -6.175 90.512 1.00 96.73 227 ILE A CA 1
ATOM 1481 C C . ILE A 1 193 ? 9.364 -6.674 90.134 1.00 111.66 227 ILE A C 1
ATOM 1482 O O . ILE A 1 193 ? 9.695 -6.789 88.951 1.00 118.51 227 ILE A O 1
ATOM 1487 N N . TRP A 1 194 ? 10.190 -7.005 91.129 1.00 124.74 228 TRP A N 1
ATOM 1488 C CA . TRP A 1 194 ? 11.581 -7.330 90.828 1.00 141.94 228 TRP A CA 1
ATOM 1489 C C . TRP A 1 194 ? 11.714 -8.622 90.029 1.00 148.70 228 TRP A C 1
ATOM 1490 O O . TRP A 1 194 ? 12.494 -8.684 89.071 1.00 156.99 228 TRP A O 1
ATOM 1501 N N . GLN A 1 195 ? 10.951 -9.652 90.387 1.00 147.00 229 GLN A N 1
ATOM 1502 C CA . GLN A 1 195 ? 11.162 -10.991 89.853 1.00 145.72 229 GLN A CA 1
ATOM 1503 C C . GLN A 1 195 ? 10.644 -11.120 88.425 1.00 130.68 229 GLN A C 1
ATOM 1504 O O . GLN A 1 195 ? 11.434 -11.257 87.484 1.00 133.26 229 GLN A O 1
ATOM 1510 N N . ASN A 1 196 ? 9.322 -11.076 88.252 1.00 119.58 230 ASN A N 1
ATOM 1511 C CA . ASN A 1 196 ? 8.694 -11.389 86.973 1.00 113.38 230 ASN A CA 1
ATOM 1512 C C . ASN A 1 196 ? 8.157 -10.160 86.244 1.00 117.09 230 ASN A C 1
ATOM 1513 O O . ASN A 1 196 ? 7.304 -10.297 85.363 1.00 120.40 230 ASN A O 1
ATOM 1518 N N . LEU A 1 231 ? 8.628 -8.965 86.590 1.00 120.52 265 LEU A N 1
ATOM 1519 C CA . LEU A 1 231 ? 8.314 -7.771 85.803 1.00 132.82 265 LEU A CA 1
ATOM 1520 C C . LEU A 1 231 ? 9.552 -6.900 85.616 1.00 140.86 265 LEU A C 1
ATOM 1521 O O . LEU A 1 231 ? 10.225 -6.977 84.587 1.00 147.27 265 LEU A O 1
ATOM 1526 N N . ILE A 1 232 ? 4.710 -1.460 82.591 1.00 97.72 266 ILE A N 1
ATOM 1527 C CA . ILE A 1 232 ? 4.225 -1.215 83.942 1.00 92.76 266 ILE A CA 1
ATOM 1528 C C . ILE A 1 232 ? 3.924 0.273 84.109 1.00 96.00 266 ILE A C 1
ATOM 1529 O O . ILE A 1 232 ? 4.611 1.127 83.545 1.00 110.05 266 ILE A O 1
ATOM 1534 N N . SER A 1 233 ? 2.876 0.582 84.867 1.00 84.10 267 SER A N 1
ATOM 1535 C CA . SER A 1 233 ? 2.446 1.962 85.041 1.00 84.59 267 SER A CA 1
ATOM 1536 C C . SER A 1 233 ? 3.282 2.646 86.112 1.00 86.57 267 SER A C 1
ATOM 1537 O O . SER A 1 233 ? 3.442 2.118 87.216 1.00 99.52 267 SER A O 1
ATOM 1540 N N . LYS A 1 234 ? 3.827 3.820 85.781 1.00 83.62 268 LYS A N 1
ATOM 1541 C CA . LYS A 1 234 ? 4.466 4.639 86.805 1.00 86.75 268 LYS A CA 1
ATOM 1542 C C . LYS A 1 234 ? 3.451 5.161 87.819 1.00 83.59 268 LYS A C 1
ATOM 1543 O O . LYS A 1 234 ? 3.762 5.264 89.009 1.00 84.80 268 LYS A O 1
ATOM 1549 N N . ALA A 1 235 ? 2.226 5.462 87.379 1.00 83.03 269 ALA A N 1
ATOM 1550 C CA . ALA A 1 235 ? 1.232 6.022 88.293 1.00 83.62 269 ALA A CA 1
ATOM 1551 C C . ALA A 1 235 ? 0.700 4.968 89.261 1.00 94.21 269 ALA A C 1
ATOM 1552 O O . ALA A 1 235 ? 0.494 5.250 90.452 1.00 96.33 269 ALA A O 1
ATOM 1554 N N . LYS A 1 236 ? 0.470 3.748 88.769 1.00 98.90 270 LYS A N 1
ATOM 1555 C CA . LYS A 1 236 ? 0.007 2.676 89.643 1.00 95.86 270 LYS A CA 1
ATOM 1556 C C . LYS A 1 236 ? 1.044 2.357 90.713 1.00 95.35 270 LYS A C 1
ATOM 1557 O O . LYS A 1 236 ? 0.703 2.171 91.889 1.00 104.16 270 LYS A O 1
ATOM 1563 N N . ILE A 1 237 ? 2.324 2.322 90.333 1.00 82.30 271 ILE A N 1
ATOM 1564 C CA . ILE A 1 237 ? 3.360 2.085 91.332 1.00 80.69 271 ILE A CA 1
ATOM 1565 C C . ILE A 1 237 ? 3.526 3.294 92.248 1.00 99.49 271 ILE A C 1
ATOM 1566 O O . ILE A 1 237 ? 3.921 3.140 93.408 1.00 108.82 271 ILE A O 1
ATOM 1571 N N . ARG A 1 238 ? 3.205 4.505 91.776 1.00 96.57 272 ARG A N 1
ATOM 1572 C CA . ARG A 1 238 ? 3.206 5.648 92.689 1.00 93.34 272 ARG A CA 1
ATOM 1573 C C . ARG A 1 238 ? 2.153 5.474 93.777 1.00 91.20 272 ARG A C 1
ATOM 1574 O O . ARG A 1 238 ? 2.423 5.713 94.963 1.00 95.89 272 ARG A O 1
ATOM 1582 N N . THR A 1 239 ? 0.944 5.056 93.390 1.00 90.48 273 THR A N 1
ATOM 1583 C CA . THR A 1 239 ? -0.102 4.834 94.387 1.00 89.75 273 THR A CA 1
ATOM 1584 C C . THR A 1 239 ? 0.268 3.689 95.324 1.00 64.30 273 THR A C 1
ATOM 1585 O O . THR A 1 239 ? -0.019 3.737 96.530 1.00 68.09 273 THR A O 1
ATOM 1589 N N . VAL A 1 240 ? 0.934 2.662 94.793 1.00 62.81 274 VAL A N 1
ATOM 1590 C CA . VAL A 1 240 ? 1.361 1.555 95.641 1.00 81.18 274 VAL A CA 1
ATOM 1591 C C . VAL A 1 240 ? 2.413 2.019 96.642 1.00 81.62 274 VAL A C 1
ATOM 1592 O O . VAL A 1 240 ? 2.387 1.625 97.813 1.00 88.76 274 VAL A O 1
ATOM 1596 N N . LYS A 1 241 ? 3.334 2.883 96.211 1.00 77.95 275 LYS A N 1
ATOM 1597 C CA . LYS A 1 241 ? 4.354 3.386 97.126 1.00 87.09 275 LYS A CA 1
ATOM 1598 C C . LYS A 1 241 ? 3.747 4.288 98.196 1.00 86.70 275 LYS A C 1
ATOM 1599 O O . LYS A 1 241 ? 4.180 4.267 99.357 1.00 85.96 275 LYS A O 1
ATOM 1605 N N . MET A 1 242 ? 2.722 5.066 97.837 1.00 73.33 276 MET A N 1
ATOM 1606 C CA . MET A 1 242 ? 2.052 5.891 98.839 1.00 70.02 276 MET A CA 1
ATOM 1607 C C . MET A 1 242 ? 1.358 5.025 99.884 1.00 77.27 276 MET A C 1
ATOM 1608 O O . MET A 1 242 ? 1.483 5.261 101.095 1.00 82.85 276 MET A O 1
ATOM 1613 N N . THR A 1 243 ? 0.635 3.996 99.432 1.00 77.62 277 THR A N 1
ATOM 1614 C CA . THR A 1 243 ? -0.012 3.098 100.383 1.00 67.30 277 THR A CA 1
ATOM 1615 C C . THR A 1 243 ? 1.014 2.334 101.215 1.00 77.45 277 THR A C 1
ATOM 1616 O O . THR A 1 243 ? 0.757 2.017 102.384 1.00 80.38 277 THR A O 1
ATOM 1620 N N . PHE A 1 244 ? 2.188 2.051 100.644 1.00 66.67 278 PHE A N 1
ATOM 1621 C CA . PHE A 1 244 ? 3.243 1.404 101.417 1.00 85.41 278 PHE A CA 1
ATOM 1622 C C . PHE A 1 244 ? 3.771 2.320 102.513 1.00 85.72 278 PHE A C 1
ATOM 1623 O O . PHE A 1 244 ? 4.048 1.865 103.630 1.00 83.53 278 PHE A O 1
ATOM 1631 N N . ILE A 1 245 ? 3.912 3.615 102.218 1.00 89.72 279 ILE A N 1
ATOM 1632 C CA . ILE A 1 245 ? 4.314 4.549 103.268 1.00 88.45 279 ILE A CA 1
ATOM 1633 C C . ILE A 1 245 ? 3.232 4.631 104.335 1.00 86.27 279 ILE A C 1
ATOM 1634 O O . ILE A 1 245 ? 3.531 4.763 105.530 1.00 84.34 279 ILE A O 1
ATOM 1639 N N . ILE A 1 246 ? 1.966 4.501 103.935 1.00 87.31 280 ILE A N 1
ATOM 1640 C CA . ILE A 1 246 ? 0.886 4.486 104.922 1.00 85.41 280 ILE A CA 1
ATOM 1641 C C . ILE A 1 246 ? 1.008 3.267 105.832 1.00 85.15 280 ILE A C 1
ATOM 1642 O O . ILE A 1 246 ? 0.830 3.361 107.054 1.00 74.13 280 ILE A O 1
ATOM 1647 N N . VAL A 1 247 ? 1.324 2.107 105.252 1.00 83.64 281 VAL A N 1
ATOM 1648 C CA . VAL A 1 247 ? 1.488 0.897 106.056 1.00 95.64 281 VAL A CA 1
ATOM 1649 C C . VAL A 1 247 ? 2.692 1.027 106.986 1.00 104.01 281 VAL A C 1
ATOM 1650 O O . VAL A 1 247 ? 2.659 0.575 108.141 1.00 73.99 281 VAL A O 1
ATOM 1654 N N . LEU A 1 248 ? 3.763 1.665 106.509 1.00 92.28 282 LEU A N 1
ATOM 1655 C CA . LEU A 1 248 ? 4.928 1.872 107.362 1.00 86.74 282 LEU A CA 1
ATOM 1656 C C . LEU A 1 248 ? 4.592 2.791 108.528 1.00 87.39 282 LEU A C 1
ATOM 1657 O O . LEU A 1 248 ? 5.043 2.564 109.658 1.00 95.66 282 LEU A O 1
ATOM 1662 N N . ALA A 1 249 ? 3.770 3.813 108.279 1.00 84.17 283 ALA A N 1
ATOM 1663 C CA . ALA A 1 249 ? 3.332 4.677 109.368 1.00 87.69 283 ALA A CA 1
ATOM 1664 C C . ALA A 1 249 ? 2.459 3.913 110.354 1.00 91.19 283 ALA A C 1
ATOM 1665 O O . ALA A 1 249 ? 2.584 4.092 111.571 1.00 81.04 283 ALA A O 1
ATOM 1667 N N . PHE A 1 250 ? 1.606 3.018 109.849 1.00 92.03 284 PHE A N 1
ATOM 1668 C CA . PHE A 1 250 ? 0.762 2.225 110.737 1.00 84.25 284 PHE A CA 1
ATOM 1669 C C . PHE A 1 250 ? 1.610 1.361 111.658 1.00 84.70 284 PHE A C 1
ATOM 1670 O O . PHE A 1 250 ? 1.387 1.323 112.875 1.00 96.83 284 PHE A O 1
ATOM 1678 N N . ILE A 1 251 ? 2.594 0.658 111.091 1.00 84.04 285 ILE A N 1
ATOM 1679 C CA . ILE A 1 251 ? 3.391 -0.243 111.917 1.00 89.54 285 ILE A CA 1
ATOM 1680 C C . ILE A 1 251 ? 4.247 0.550 112.900 1.00 91.05 285 ILE A C 1
ATOM 1681 O O . ILE A 1 251 ? 4.323 0.203 114.085 1.00 83.31 285 ILE A O 1
ATOM 1686 N N . VAL A 1 252 ? 4.852 1.658 112.452 1.00 86.39 286 VAL A N 1
ATOM 1687 C CA . VAL A 1 252 ? 5.701 2.433 113.355 1.00 93.95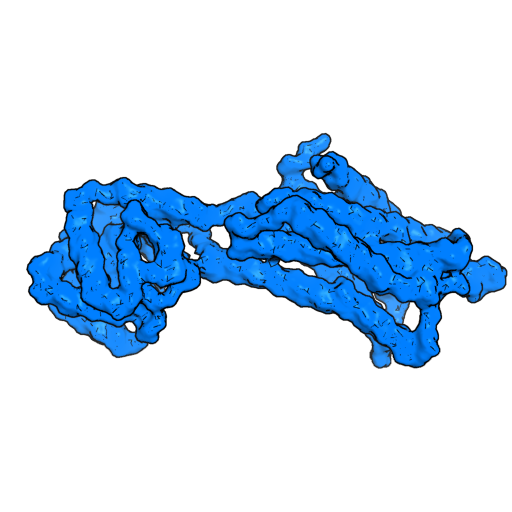 286 VAL A CA 1
ATOM 1688 C C . VAL A 1 252 ? 4.876 3.075 114.465 1.00 97.78 286 VAL A C 1
ATOM 1689 O O . VAL A 1 252 ? 5.381 3.289 115.574 1.00 105.42 286 VAL A O 1
ATOM 1693 N N . CYS A 1 253 ? 3.601 3.380 114.207 1.00 97.34 287 CYS A N 1
ATOM 1694 C CA . CYS A 1 253 ? 2.792 4.027 115.233 1.00 99.87 287 CYS A CA 1
ATOM 1695 C C . CYS A 1 253 ? 2.198 3.024 116.212 1.00 102.28 287 CYS A C 1
ATOM 1696 O O . CYS A 1 253 ? 2.067 3.326 117.404 1.00 113.10 287 CYS A O 1
ATOM 1699 N N . TRP A 1 254 ? 1.822 1.833 115.738 1.00 93.13 288 TRP A N 1
ATOM 1700 C CA . TRP A 1 254 ? 1.110 0.891 116.592 1.00 94.63 288 TRP A CA 1
ATOM 1701 C C . TRP A 1 254 ? 1.994 -0.171 117.228 1.00 97.73 288 TRP A C 1
ATOM 1702 O O . TRP A 1 254 ? 1.578 -0.771 118.225 1.00 90.67 288 TRP A O 1
ATOM 1713 N N . THR A 1 255 ? 3.192 -0.428 116.699 1.00 105.32 289 THR A N 1
ATOM 1714 C CA . THR A 1 255 ? 4.067 -1.419 117.322 1.00 107.66 289 THR A CA 1
ATOM 1715 C C . THR A 1 255 ? 4.408 -1.094 118.774 1.00 108.99 289 THR A C 1
ATOM 1716 O O . THR A 1 255 ? 4.281 -1.995 119.624 1.00 116.86 289 THR A O 1
ATOM 1720 N N . PRO A 1 256 ? 4.843 0.126 119.137 1.00 110.39 290 PRO A N 1
ATOM 1721 C CA . PRO A 1 256 ? 5.097 0.389 120.564 1.00 111.23 290 PRO A CA 1
ATOM 1722 C C . PRO A 1 256 ? 3.868 0.183 121.432 1.00 95.96 290 PRO A C 1
ATOM 1723 O O . PRO A 1 256 ? 3.979 -0.305 122.565 1.00 104.92 290 PRO A O 1
ATOM 1727 N N . PHE A 1 257 ? 2.687 0.509 120.903 1.00 94.12 291 PHE A N 1
ATOM 1728 C CA . PHE A 1 257 ? 1.465 0.427 121.695 1.00 94.73 291 PHE A CA 1
ATOM 1729 C C . PHE A 1 257 ? 1.181 -1.008 122.120 1.00 94.99 291 PHE A C 1
ATOM 1730 O O . PHE A 1 257 ? 0.990 -1.294 123.309 1.00 97.13 291 PHE A O 1
ATOM 1738 N N . PHE A 1 258 ? 1.167 -1.929 121.159 1.00 101.07 292 PHE A N 1
ATOM 1739 C CA . PHE A 1 258 ? 0.854 -3.312 121.488 1.00 113.42 292 PHE A CA 1
ATOM 1740 C C . PHE A 1 258 ? 2.029 -4.036 122.127 1.00 123.91 292 PHE A C 1
ATOM 1741 O O . PHE A 1 258 ? 1.810 -4.949 122.925 1.00 121.35 292 PHE A O 1
ATOM 1749 N N . PHE A 1 259 ? 3.264 -3.608 121.859 1.00 124.59 293 PHE A N 1
ATOM 1750 C CA . PHE A 1 259 ? 4.392 -4.132 122.622 1.00 131.11 293 PHE A CA 1
ATOM 1751 C C . PHE A 1 259 ? 4.220 -3.824 124.104 1.00 139.96 293 PHE A C 1
ATOM 1752 O O . PHE A 1 259 ? 4.336 -4.713 124.962 1.00 153.30 293 PHE A O 1
ATOM 1760 N N . VAL A 1 260 ? 3.887 -2.572 124.422 1.00 132.76 294 VAL A N 1
ATOM 1761 C CA . VAL A 1 260 ? 3.739 -2.189 125.819 1.00 126.54 294 VAL A CA 1
ATOM 1762 C C . VAL A 1 260 ? 2.518 -2.854 126.439 1.00 118.35 294 VAL A C 1
ATOM 1763 O O . VAL A 1 260 ? 2.576 -3.349 127.570 1.00 116.02 294 VAL A O 1
ATOM 1767 N N . GLN A 1 261 ? 1.395 -2.883 125.716 1.00 116.12 295 GLN A N 1
ATOM 1768 C CA . GLN A 1 261 ? 0.201 -3.509 126.272 1.00 116.43 295 GLN A CA 1
ATOM 1769 C C . GLN A 1 261 ? 0.387 -5.007 126.477 1.00 120.66 295 GLN A C 1
ATOM 1770 O O . GLN A 1 261 ? -0.171 -5.569 127.426 1.00 122.38 295 GLN A O 1
ATOM 1776 N N . MET A 1 262 ? 1.167 -5.669 125.615 1.00 122.32 296 MET A N 1
ATOM 1777 C CA . MET A 1 262 ? 1.476 -7.077 125.832 1.00 123.00 296 MET A CA 1
ATOM 1778 C C . MET A 1 262 ? 2.385 -7.257 127.038 1.00 128.25 296 MET A C 1
ATOM 1779 O O . MET A 1 262 ? 2.247 -8.231 127.787 1.00 129.04 296 MET A O 1
ATOM 1784 N N . TRP A 1 263 ? 3.323 -6.329 127.238 1.00 129.17 297 TRP A N 1
ATOM 1785 C CA . TRP A 1 263 ? 4.178 -6.398 128.417 1.00 137.38 297 TRP A CA 1
ATOM 1786 C C . TRP A 1 263 ? 3.384 -6.170 129.697 1.00 134.13 297 TRP A C 1
ATOM 1787 O O . TRP A 1 263 ? 3.724 -6.725 130.749 1.00 130.96 297 TRP A O 1
ATOM 1798 N N . SER A 1 264 ? 2.318 -5.372 129.621 1.00 133.69 298 SER A N 1
ATOM 1799 C CA . SER A 1 264 ? 1.590 -4.970 130.819 1.00 134.39 298 SER A CA 1
ATOM 1800 C C . SER A 1 264 ? 0.863 -6.133 131.485 1.00 136.89 298 SER A C 1
ATOM 1801 O O . SER A 1 264 ? 0.643 -6.103 132.702 1.00 139.52 298 SER A O 1
ATOM 1804 N N . VAL A 1 265 ? 0.475 -7.155 130.723 1.00 135.32 299 VAL A N 1
ATOM 1805 C CA . VAL A 1 265 ? -0.378 -8.220 131.238 1.00 134.01 299 VAL A CA 1
ATOM 1806 C C . VAL A 1 265 ? 0.352 -9.555 131.322 1.00 138.59 299 VAL A C 1
ATOM 1807 O O . VAL A 1 265 ? -0.291 -10.594 131.511 1.00 140.27 299 VAL A O 1
ATOM 1811 N N . TRP A 1 266 ? 1.672 -9.563 131.193 1.00 139.11 300 TRP A N 1
ATOM 1812 C CA . TRP A 1 266 ? 2.424 -10.810 131.188 1.00 143.32 300 TRP A CA 1
ATOM 1813 C C . TRP A 1 266 ? 3.525 -10.776 132.246 1.00 163.19 300 TRP A C 1
ATOM 1814 O O . TRP A 1 266 ? 3.641 -9.829 133.028 1.00 173.34 300 TRP A O 1
ATOM 1825 N N . ASP A 1 267 ? 4.337 -11.839 132.251 1.00 175.04 301 ASP A N 1
ATOM 1826 C CA . ASP A 1 267 ? 5.061 -12.233 133.457 1.00 185.85 301 ASP A CA 1
ATOM 1827 C C . ASP A 1 267 ? 6.022 -11.153 133.939 1.00 190.67 301 ASP A C 1
ATOM 1828 O O . ASP A 1 267 ? 6.152 -10.927 135.148 1.00 192.28 301 ASP A O 1
ATOM 1833 N N . ALA A 1 268 ? 6.693 -10.465 133.022 1.00 190.88 302 ALA A N 1
ATOM 1834 C CA . ALA A 1 268 ? 7.601 -9.401 133.422 1.00 187.53 302 ALA A CA 1
ATOM 1835 C C . ALA A 1 268 ? 6.791 -8.131 133.639 1.00 180.03 302 ALA A C 1
ATOM 1836 O O . ALA A 1 268 ? 6.135 -7.641 132.714 1.00 178.40 302 ALA A O 1
ATOM 1838 N N . ASN A 1 269 ? 6.829 -7.597 134.857 1.00 178.38 303 ASN A N 1
ATOM 1839 C CA . ASN A 1 269 ? 5.998 -6.454 135.229 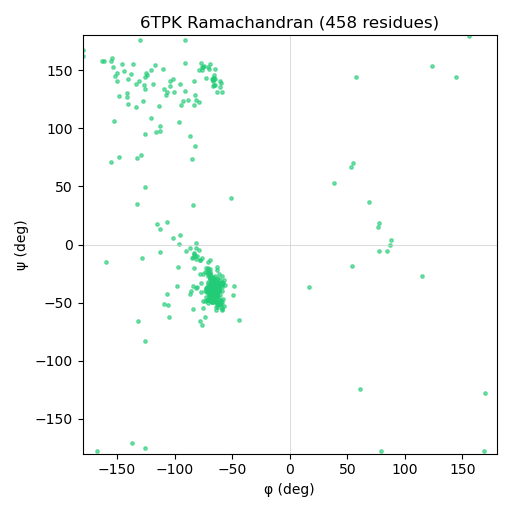1.00 180.82 303 ASN A CA 1
ATOM 1840 C C . ASN A 1 269 ? 6.897 -5.300 135.666 1.00 184.46 303 ASN A C 1
ATOM 1841 O O . ASN A 1 269 ? 7.440 -5.306 136.776 1.00 184.97 303 ASN A O 1
ATOM 1846 N N . ALA A 1 270 ? 6.960 -4.265 134.824 1.00 185.12 304 ALA A N 1
ATOM 1847 C CA . ALA A 1 270 ? 7.729 -3.024 135.082 1.00 193.24 304 ALA A CA 1
ATOM 1848 C C . ALA A 1 270 ? 6.972 -1.888 134.388 1.00 194.72 304 ALA A C 1
ATOM 1849 O O . ALA A 1 270 ? 7.452 -1.411 133.344 1.00 192.62 304 ALA A O 1
ATOM 1851 N N . PRO A 1 271 ? 5.835 -1.413 134.941 1.00 196.91 305 PRO A N 1
ATOM 1852 C CA . PRO A 1 271 ? 4.985 -0.440 134.241 1.00 195.03 305 PRO A CA 1
ATOM 1853 C C . PRO A 1 271 ? 5.454 0.976 133.867 1.00 195.16 305 PRO A C 1
ATOM 1854 O O . PRO A 1 271 ? 5.393 1.219 132.673 1.00 196.93 305 PRO A O 1
ATOM 1858 N N . LYS A 1 272 ? 6.038 1.754 134.797 1.00 201.82 306 LYS A N 1
ATOM 1859 C CA . LYS A 1 272 ? 6.434 3.177 134.547 1.00 201.93 306 LYS A CA 1
ATOM 1860 C C . LYS A 1 272 ? 5.338 3.814 133.682 1.00 213.01 306 LYS A C 1
ATOM 1861 O O . LYS A 1 272 ? 5.667 4.356 132.610 1.00 206.67 306 LYS A O 1
ATOM 1867 N N . GLU A 1 273 ? 4.087 3.700 134.140 1.00 223.83 307 GLU A N 1
ATOM 1868 C CA . GLU A 1 273 ? 2.903 4.025 133.347 1.00 218.53 307 GLU A CA 1
ATOM 1869 C C . GLU A 1 273 ? 3.013 5.382 132.658 1.00 208.97 307 GLU A C 1
ATOM 1870 O O . GLU A 1 273 ? 2.536 5.549 131.529 1.00 205.13 307 GLU A O 1
ATOM 1876 N N . ALA A 1 274 ? 3.646 6.363 133.307 1.00 196.12 308 ALA A N 1
ATOM 1877 C CA . ALA A 1 274 ? 3.653 7.710 132.742 1.00 184.55 308 ALA A CA 1
ATOM 1878 C C . ALA A 1 274 ? 4.611 7.807 131.561 1.00 170.70 308 ALA A C 1
ATOM 1879 O O . ALA A 1 274 ? 4.249 8.318 130.495 1.00 165.09 308 ALA A O 1
ATOM 1881 N N . SER A 1 275 ? 5.838 7.314 131.731 1.00 164.42 309 SER A N 1
ATOM 1882 C CA . SER A 1 275 ? 6.820 7.363 130.656 1.00 155.99 309 SER A CA 1
ATOM 1883 C C . SER A 1 275 ? 6.482 6.435 129.495 1.00 146.09 309 SER A C 1
ATOM 1884 O O . SER A 1 275 ? 6.956 6.673 128.380 1.00 147.01 309 SER A O 1
ATOM 1887 N N . ALA A 1 276 ? 5.690 5.385 129.723 1.00 140.62 310 ALA A N 1
ATOM 1888 C CA . ALA A 1 276 ? 5.427 4.383 128.693 1.00 129.89 310 ALA A CA 1
ATOM 1889 C C . ALA A 1 276 ? 4.035 4.519 128.088 1.00 128.81 310 ALA A C 1
ATOM 1890 O O . ALA A 1 276 ? 3.899 4.743 126.878 1.00 134.40 310 ALA A O 1
ATOM 1892 N N . PHE A 1 277 ? 2.996 4.356 128.912 1.00 126.45 311 PHE A N 1
ATOM 1893 C CA . PHE A 1 277 ? 1.636 4.304 128.389 1.00 125.41 311 PHE A CA 1
ATOM 1894 C C . PHE A 1 277 ? 1.268 5.607 127.694 1.00 126.78 311 PHE A C 1
ATOM 1895 O O . PHE A 1 277 ? 0.655 5.593 126.618 1.00 130.97 311 PHE A O 1
ATOM 1903 N N . ILE A 1 278 ? 1.695 6.739 128.259 1.00 125.14 312 ILE A N 1
ATOM 1904 C CA . ILE A 1 278 ? 1.379 8.027 127.651 1.00 126.81 312 ILE A CA 1
ATOM 1905 C C . ILE A 1 278 ? 2.013 8.131 126.274 1.00 127.93 312 ILE A C 1
ATOM 1906 O O . ILE A 1 278 ? 1.358 8.520 125.302 1.00 130.79 312 ILE A O 1
ATOM 1911 N N . ILE A 1 279 ? 3.273 7.717 126.152 1.00 128.01 313 ILE A N 1
ATOM 1912 C CA . ILE A 1 279 ? 3.992 7.880 124.892 1.00 130.29 313 ILE A CA 1
ATOM 1913 C C . ILE A 1 279 ? 3.412 6.967 123.816 1.00 122.52 313 ILE A C 1
ATOM 1914 O O . ILE A 1 279 ? 3.191 7.387 122.667 1.00 121.61 313 ILE A O 1
ATOM 1919 N N . VAL A 1 280 ? 3.172 5.699 124.165 1.00 117.65 314 VAL A N 1
ATOM 1920 C CA . VAL A 1 280 ? 2.646 4.770 123.171 1.00 114.63 314 VAL A CA 1
ATOM 1921 C C . VAL A 1 280 ? 1.238 5.181 122.746 1.00 113.85 314 VAL A C 1
ATOM 1922 O O . VAL A 1 280 ? 0.865 5.049 121.568 1.00 112.72 314 VAL A O 1
ATOM 1926 N N . MET A 1 281 ? 0.447 5.727 123.680 1.00 111.76 315 MET A N 1
ATOM 1927 C CA . MET A 1 281 ? -0.864 6.248 123.310 1.00 110.90 315 MET A CA 1
ATOM 1928 C C . MET A 1 281 ? -0.734 7.456 122.392 1.00 110.60 315 MET A C 1
ATOM 1929 O O . MET A 1 281 ? -1.542 7.636 121.472 1.00 106.92 315 MET A O 1
ATOM 1934 N N . LEU A 1 282 ? 0.292 8.283 122.614 1.00 114.02 316 LEU A N 1
ATOM 1935 C CA . LEU A 1 282 ? 0.503 9.436 121.745 1.00 113.21 316 LEU A CA 1
ATOM 1936 C C . LEU A 1 282 ? 0.793 8.990 120.321 1.00 98.06 316 LEU A C 1
ATOM 1937 O O . LEU A 1 282 ? 0.250 9.551 119.364 1.00 112.50 316 LEU A O 1
ATOM 1942 N N . LEU A 1 283 ? 1.613 7.948 120.162 1.00 101.43 317 LEU A N 1
ATOM 1943 C CA . LEU A 1 283 ? 1.918 7.470 118.812 1.00 97.08 317 LEU A CA 1
ATOM 1944 C C . LEU A 1 283 ? 0.689 6.852 118.149 1.00 93.47 317 LEU A C 1
ATOM 1945 O O . LEU A 1 283 ? 0.414 7.095 116.955 1.00 90.55 317 LEU A O 1
ATOM 1950 N N . ALA A 1 284 ? -0.063 6.051 118.911 1.00 97.37 318 ALA A N 1
ATOM 1951 C CA . ALA A 1 284 ? -1.245 5.410 118.348 1.00 102.04 318 ALA A CA 1
ATOM 1952 C C . ALA A 1 284 ? -2.285 6.442 117.935 1.00 110.41 318 ALA A C 1
ATOM 1953 O O . ALA A 1 284 ? -2.990 6.257 116.936 1.00 119.16 318 ALA A O 1
ATOM 1955 N N . SER A 1 285 ? -2.396 7.537 118.690 1.00 107.15 319 SER A N 1
ATOM 1956 C CA . SER A 1 285 ? -3.246 8.641 118.262 1.00 106.02 319 SER A CA 1
ATOM 1957 C C . SER A 1 285 ? -2.666 9.364 117.052 1.00 102.78 319 SER A C 1
ATOM 1958 O O . SER A 1 285 ? -3.420 9.861 116.207 1.00 99.77 319 SER A O 1
ATOM 1961 N N . LEU A 1 286 ? -1.335 9.432 116.954 1.00 104.54 320 LEU A N 1
ATOM 1962 C CA . LEU A 1 286 ? -0.694 10.168 115.869 1.00 105.64 320 LEU A CA 1
ATOM 1963 C C . LEU A 1 286 ? -0.932 9.522 114.511 1.00 101.88 320 LEU A C 1
ATOM 1964 O O . LEU A 1 286 ? -0.933 10.219 113.492 1.00 104.62 320 LEU A O 1
ATOM 1969 N N . ASN A 1 287 ? -1.112 8.200 114.476 1.00 99.25 321 ASN A N 1
ATOM 1970 C CA . ASN A 1 287 ? -1.243 7.504 113.187 1.00 101.16 321 ASN A CA 1
ATOM 1971 C C . ASN A 1 287 ? -2.416 8.038 112.352 1.00 109.59 321 ASN A C 1
ATOM 1972 O O . ASN A 1 287 ? -2.286 8.288 111.132 1.00 117.18 321 ASN A O 1
ATOM 1977 N N . CYS A 1 288 ? -3.580 8.200 112.994 1.00 109.16 322 CYS A N 1
ATOM 1978 C CA . CYS A 1 288 ? -4.800 8.525 112.264 1.00 112.98 322 CYS A CA 1
ATOM 1979 C C . CYS A 1 288 ? -4.720 9.893 111.606 1.00 120.37 322 CYS A C 1
ATOM 1980 O O . CYS A 1 288 ? -5.275 10.094 110.521 1.00 122.39 322 CYS A O 1
ATOM 1983 N N . CYS A 1 289 ? -4.050 10.847 112.251 1.00 124.53 323 CYS A N 1
ATOM 1984 C CA . CYS A 1 289 ? -3.806 12.138 111.626 1.00 121.60 323 CYS A CA 1
ATOM 1985 C C . CYS A 1 289 ? -2.598 12.116 110.704 1.00 123.33 323 CYS A C 1
ATOM 1986 O O . CYS A 1 289 ? -2.470 12.997 109.847 1.00 115.17 323 CYS A O 1
ATOM 1989 N N . CYS A 1 290 ? -1.703 11.143 110.874 1.00 126.08 324 CYS A N 1
ATOM 1990 C CA . CYS A 1 290 ? -0.551 11.041 109.991 1.00 131.65 324 CYS A CA 1
ATOM 1991 C C . CYS A 1 290 ? -0.957 10.674 108.570 1.00 128.26 324 CYS A C 1
ATOM 1992 O O . CYS A 1 290 ? -0.282 11.072 107.615 1.00 127.70 324 CYS A O 1
ATOM 1995 N N . LYS A 1 291 ? -2.039 9.912 108.408 1.00 118.15 325 LYS A N 1
ATOM 1996 C CA . LYS A 1 291 ? -2.416 9.483 107.053 1.00 102.04 325 LYS A CA 1
ATOM 1997 C C . LYS A 1 291 ? -2.641 10.627 106.051 1.00 97.28 325 LYS A C 1
ATOM 1998 O O . LYS A 1 291 ? -2.048 10.586 104.952 1.00 94.80 325 LYS A O 1
ATOM 2004 N N . PRO A 1 292 ? -3.478 11.641 106.332 1.00 101.96 326 PRO A N 1
ATOM 2005 C CA . PRO A 1 292 ? -3.767 12.655 105.298 1.00 99.75 326 PRO A CA 1
ATOM 2006 C C . PRO A 1 292 ? -2.552 13.409 104.783 1.00 97.33 326 PRO A C 1
ATOM 2007 O O . PRO A 1 292 ? -2.540 13.820 103.613 1.00 88.71 326 PRO A O 1
ATOM 2011 N N . TRP A 1 293 ? -1.550 13.654 105.628 1.00 106.90 327 TRP A N 1
ATOM 2012 C CA . TRP A 1 293 ? -0.365 14.355 105.146 1.00 115.61 327 TRP A CA 1
ATOM 2013 C C . TRP A 1 293 ? 0.369 13.520 104.108 1.00 121.06 327 TRP A C 1
ATOM 2014 O O . TRP A 1 293 ? 0.899 14.061 103.132 1.00 124.48 327 TRP A O 1
ATOM 2025 N N . ILE A 1 294 ? 0.393 12.198 104.295 1.00 106.28 328 ILE A N 1
ATOM 2026 C CA . ILE A 1 294 ? 0.986 11.317 103.295 1.00 91.67 328 ILE A CA 1
ATOM 2027 C C . ILE A 1 294 ? 0.179 11.376 102.009 1.00 89.27 328 ILE A C 1
ATOM 2028 O O . ILE A 1 294 ? 0.739 11.397 100.900 1.00 87.28 328 ILE A O 1
ATOM 2033 N N . TYR A 1 295 ? -1.149 11.464 102.140 1.00 89.22 329 TYR A N 1
ATOM 2034 C CA . TYR A 1 295 ? -1.989 11.601 100.953 1.00 89.71 329 TYR A CA 1
ATOM 2035 C C . TYR A 1 295 ? -1.618 12.847 100.160 1.00 94.23 329 TYR A C 1
ATOM 2036 O O . TYR A 1 295 ? -1.328 12.774 98.960 1.00 89.80 329 TYR A O 1
ATOM 2045 N N . MET A 1 296 ? -1.605 14.000 100.826 1.00 103.74 330 MET A N 1
ATOM 2046 C CA . MET A 1 296 ? -1.342 15.249 100.120 1.00 106.60 330 MET A CA 1
ATOM 2047 C C . MET A 1 296 ? 0.118 15.398 99.713 1.00 102.82 330 MET A C 1
ATOM 2048 O O . MET A 1 296 ? 0.417 16.191 98.813 1.00 111.50 330 MET A O 1
ATOM 2053 N N . LEU A 1 297 ? 1.034 14.665 100.349 1.00 101.81 331 LEU A N 1
ATOM 2054 C CA . LEU A 1 297 ? 2.426 14.692 99.919 1.00 102.06 331 LEU A CA 1
ATOM 2055 C C . LEU A 1 297 ? 2.604 13.923 98.619 1.00 102.47 331 LEU A C 1
ATOM 2056 O O . LEU A 1 297 ? 3.227 14.420 97.672 1.00 100.16 331 LEU A O 1
ATOM 2061 N N . PHE A 1 298 ? 2.062 12.704 98.553 1.00 98.64 332 PHE A N 1
ATOM 2062 C CA . PHE A 1 298 ? 2.224 11.914 97.339 1.00 99.20 332 PHE A CA 1
ATOM 2063 C C . PHE A 1 298 ? 1.411 12.456 96.173 1.00 102.62 332 PHE A C 1
ATOM 2064 O O . PHE A 1 298 ? 1.752 12.182 95.017 1.00 100.45 332 PHE A O 1
ATOM 2072 N N . MET A 1 299 ? 0.362 13.230 96.439 1.00 106.95 333 MET A N 1
ATOM 2073 C CA . MET A 1 299 ? -0.596 13.608 95.404 1.00 104.72 333 MET A CA 1
ATOM 2074 C C . MET A 1 299 ? -0.755 15.124 95.354 1.00 122.20 333 MET A C 1
ATOM 2075 O O . MET A 1 299 ? -1.544 15.710 96.100 1.00 118.74 333 MET A O 1
ATOM 2080 N N . GLY A 1 300 ? -0.002 15.748 94.452 1.00 139.70 334 GLY A N 1
ATOM 2081 C CA . GLY A 1 300 ? -0.355 17.043 93.918 1.00 148.33 334 GLY A CA 1
ATOM 2082 C C . GLY A 1 300 ? -1.379 16.925 92.822 1.00 154.02 334 GLY A C 1
ATOM 2083 O O . GLY A 1 300 ? -1.785 17.917 92.210 1.00 159.50 334 GLY A O 1
ATOM 2084 N N . HIS A 1 301 ? -1.790 15.683 92.565 1.00 153.88 335 HIS A N 1
ATOM 2085 C CA . HIS A 1 301 ? -2.877 15.368 91.652 1.00 151.39 335 HIS A CA 1
ATOM 2086 C C . HIS A 1 301 ? -4.202 15.947 92.127 1.00 147.12 335 HIS A C 1
ATOM 2087 O O . HIS A 1 301 ? -5.136 16.073 91.327 1.00 146.77 335 HIS A O 1
ATOM 2094 N N . LEU A 1 302 ? -4.309 16.287 93.408 1.00 141.51 336 LEU A N 1
ATOM 2095 C CA . LEU A 1 302 ? -5.548 16.766 94.004 1.00 135.05 336 LEU A CA 1
ATOM 2096 C C . LEU A 1 302 ? -5.299 18.023 94.832 1.00 136.85 336 LEU A C 1
ATOM 2097 O O . LEU A 1 302 ? -5.919 18.239 95.877 1.00 135.80 336 LEU A O 1
ATOM 2102 N N . PHE A 1 303 ? -4.373 18.871 94.390 1.00 137.15 337 PHE A N 1
ATOM 2103 C CA . PHE A 1 303 ? -4.219 20.171 95.026 1.00 139.84 337 PHE A CA 1
ATOM 2104 C C . PHE A 1 303 ? -5.461 21.019 94.769 1.00 136.84 337 PHE A C 1
ATOM 2105 O O . PHE A 1 303 ? -5.977 21.067 93.648 1.00 138.90 337 PHE A O 1
ATOM 2107 N N . HIS A 1 304 ? -5.935 21.697 95.810 1.00 134.43 338 HIS A N 1
ATOM 2108 C CA . HIS A 1 304 ? -7.177 22.465 95.716 1.00 122.61 338 HIS A CA 1
ATOM 2109 C C . HIS A 1 304 ? -7.280 23.535 96.801 1.00 117.96 338 HIS A C 1
ATOM 2110 O O . HIS A 1 304 ? -8.158 24.399 96.752 1.00 109.81 338 HIS A O 1
ATOM 2112 N N . GLY A 1 305 ? 9.810 -5.916 86.486 1.00 144.87 339 GLY A N 1
ATOM 2113 C CA . GLY A 1 305 ? 10.921 -5.060 86.866 1.00 140.19 339 GLY A CA 1
ATOM 2114 C C . GLY A 1 305 ? 11.924 -4.929 85.745 1.00 132.39 339 GLY A C 1
ATOM 2115 O O . GLY A 1 305 ? 13.126 -5.109 85.933 1.00 135.25 339 GLY A O 1
ATOM 2116 N N . ILE A 1 306 ? 11.400 -4.624 84.558 1.00 121.24 340 ILE A N 1
ATOM 2117 C CA . ILE A 1 306 ? 12.235 -4.498 83.371 1.00 107.29 340 ILE A CA 1
ATOM 2118 C C . ILE A 1 306 ? 13.241 -3.364 83.516 1.00 101.93 340 ILE A C 1
ATOM 2119 O O . ILE A 1 306 ? 14.331 -3.413 82.932 1.00 106.55 340 ILE A O 1
ATOM 2124 N N . ASP A 1 307 ? 12.911 -2.318 84.291 1.00 88.55 341 ASP A N 1
ATOM 2125 C CA . ASP A 1 307 ? 13.750 -1.092 84.470 1.00 84.12 341 ASP A CA 1
ATOM 2126 C C . ASP A 1 307 ? 13.982 -0.492 83.095 1.00 81.76 341 ASP A C 1
ATOM 2127 O O . ASP A 1 307 ? 15.108 -0.462 82.643 1.00 81.81 341 ASP A O 1
ATOM 2142 N N . SER A 1 309 ? 14.166 2.344 82.181 1.00 79.00 343 SER A N 1
ATOM 2143 C CA . SER A 1 309 ? 15.030 3.517 82.232 1.00 80.19 343 SER A CA 1
ATOM 2144 C C . SER A 1 309 ? 16.421 3.148 81.732 1.00 79.35 343 SER A C 1
ATOM 2145 O O . SER A 1 309 ? 17.216 4.018 81.375 1.00 79.92 343 SER A O 1
ATOM 2148 N N . PHE A 1 310 ? 16.706 1.846 81.718 1.00 78.20 344 PHE A N 1
ATOM 2149 C CA . PHE A 1 310 ? 17.994 1.321 81.286 1.00 75.12 344 PHE A CA 1
ATOM 2150 C C . PHE A 1 310 ? 17.933 0.658 79.918 1.00 83.49 344 PHE A C 1
ATOM 2151 O O . PHE A 1 310 ? 18.733 0.984 79.036 1.00 85.95 344 PHE A O 1
ATOM 2159 N N . TRP A 1 311 ? 17.000 -0.272 79.718 1.00 76.42 345 TRP A N 1
ATOM 2160 C CA . TRP A 1 311 ? 16.932 -1.057 78.485 1.00 65.04 345 TRP A CA 1
ATOM 2161 C C . TRP A 1 311 ? 16.111 -0.298 77.454 1.00 68.03 345 TRP A C 1
ATOM 2162 O O . TRP A 1 311 ? 14.883 -0.392 77.414 1.00 65.16 345 TRP A O 1
ATOM 2173 N N . ASN A 1 314 ? 16.800 0.475 76.617 1.00 77.42 348 ASN A N 1
ATOM 2174 C CA . ASN A 1 314 ? 16.209 1.037 75.411 1.00 83.34 348 ASN A CA 1
ATOM 2175 C C . ASN A 1 314 ? 17.336 1.452 74.478 1.00 75.85 348 ASN A C 1
ATOM 2176 O O . ASN A 1 314 ? 18.468 1.689 74.907 1.00 59.82 348 ASN A O 1
ATOM 2181 N N . GLU A 1 315 ? 17.003 1.548 73.189 1.00 73.15 349 GLU A N 1
ATOM 2182 C CA . GLU A 1 315 ? 17.987 1.898 72.172 1.00 79.88 349 GLU A CA 1
ATOM 2183 C C . GLU A 1 315 ? 18.463 3.338 72.284 1.00 76.39 349 GLU A C 1
ATOM 2184 O O . GLU A 1 315 ? 19.456 3.691 71.640 1.00 65.03 349 GLU A O 1
ATOM 2190 N N . SER A 1 316 ? 17.777 4.171 73.071 1.00 79.46 350 SER A N 1
ATOM 2191 C CA . SER A 1 316 ? 18.156 5.575 73.176 1.00 81.99 350 SER A CA 1
ATOM 2192 C C . SER A 1 316 ? 19.569 5.742 73.719 1.00 88.75 350 SER A C 1
ATOM 2193 O O . SER A 1 316 ? 20.251 6.715 73.380 1.00 102.44 350 SER A O 1
ATOM 2196 N N . TYR A 1 317 ? 20.022 4.821 74.573 1.00 77.62 351 TYR A N 1
ATOM 2197 C CA . TYR A 1 317 ? 21.399 4.866 75.053 1.00 83.52 351 TYR A CA 1
ATOM 2198 C C . TYR A 1 317 ? 22.415 4.443 73.997 1.00 81.86 351 TYR A C 1
ATOM 2199 O O . TYR A 1 317 ? 23.584 4.831 74.093 1.00 85.66 351 TYR A O 1
ATOM 2208 N N . LEU A 1 318 ? 22.010 3.654 73.007 1.00 76.11 352 LEU A N 1
ATOM 2209 C CA . LEU A 1 318 ? 22.949 3.148 72.015 1.00 79.58 352 LEU A CA 1
ATOM 2210 C C . LEU A 1 318 ? 23.280 4.202 70.962 1.00 84.58 352 LEU A C 1
ATOM 2211 O O . LEU A 1 318 ? 22.462 5.065 70.631 1.00 81.50 352 LEU A O 1
ATOM 2216 N N . THR A 1 319 ? 24.496 4.112 70.426 1.00 92.60 353 THR A N 1
ATOM 2217 C CA . THR A 1 319 ? 25.019 5.085 69.476 1.00 71.56 353 THR A CA 1
ATOM 2218 C C . THR A 1 319 ? 24.995 4.527 68.058 1.00 71.99 353 THR A C 1
ATOM 2219 O O . THR A 1 319 ? 25.367 3.374 67.826 1.00 72.66 353 THR A O 1
ATOM 2223 N N . GLY A 1 320 ? 24.568 5.358 67.111 1.00 79.38 354 GLY A N 1
ATOM 2224 C CA . GLY A 1 320 ? 24.630 5.003 65.708 1.00 85.35 354 GLY A CA 1
ATOM 2225 C C . GLY A 1 320 ? 23.512 4.073 65.281 1.00 88.89 354 GLY A C 1
ATOM 2226 O O . GLY A 1 320 ? 22.623 3.705 66.051 1.00 88.92 354 GLY A O 1
ATOM 2227 N N . SER A 1 321 ? 23.563 3.692 64.008 1.00 91.18 355 SER A N 1
ATOM 2228 C CA . SER A 1 321 ? 22.617 2.722 63.480 1.00 88.49 355 SER A CA 1
ATOM 2229 C C . SER A 1 321 ? 22.970 1.323 63.971 1.00 85.46 355 SER A C 1
ATOM 2230 O O . SER A 1 321 ? 24.125 1.026 64.288 1.00 92.42 355 SER A O 1
ATOM 2233 N N . ARG A 1 322 ? 21.955 0.460 64.042 1.00 79.70 356 ARG A N 1
ATOM 2234 C CA . ARG A 1 322 ? 22.166 -0.883 64.572 1.00 73.73 356 ARG A CA 1
ATOM 2235 C C . ARG A 1 322 ? 23.143 -1.689 63.722 1.00 71.48 356 ARG A C 1
ATOM 2236 O O . ARG A 1 322 ? 23.899 -2.512 64.257 1.00 74.01 356 ARG A O 1
ATOM 2244 N N . ASP A 1 323 ? 23.155 -1.462 62.407 1.00 74.01 357 ASP A N 1
ATOM 2245 C CA . ASP A 1 323 ? 24.051 -2.225 61.543 1.00 80.40 357 ASP A CA 1
ATOM 2246 C C . ASP A 1 323 ? 25.510 -1.955 61.891 1.00 88.41 357 ASP A C 1
ATOM 2247 O O . ASP A 1 323 ? 26.357 -2.858 61.824 1.00 91.25 357 ASP A O 1
ATOM 2252 N N . GLU A 1 324 ? 25.818 -0.721 62.294 1.00 98.85 358 GLU A N 1
ATOM 2253 C CA . GLU A 1 324 ? 27.180 -0.405 62.707 1.00 100.94 358 GLU A CA 1
ATOM 2254 C C . GLU A 1 324 ? 27.564 -1.168 63.969 1.00 93.21 358 GLU A C 1
ATOM 2255 O O . GLU A 1 324 ? 28.674 -1.707 64.061 1.00 98.50 358 GLU A O 1
ATOM 2261 N N . ARG A 1 325 ? 26.653 -1.241 64.945 1.00 76.12 359 ARG A N 1
ATOM 2262 C CA . ARG A 1 325 ? 26.948 -1.983 66.165 1.00 73.17 359 ARG A CA 1
ATOM 2263 C C . ARG A 1 325 ? 27.119 -3.466 65.873 1.00 67.97 359 ARG A C 1
ATOM 2264 O O . ARG A 1 325 ? 27.972 -4.133 66.471 1.00 68.78 359 ARG A O 1
ATOM 2272 N N 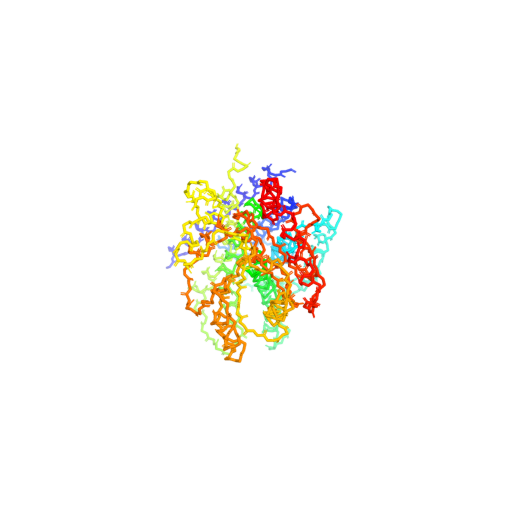. LYS A 1 326 ? 26.348 -3.993 64.918 1.00 63.73 360 LYS A N 1
ATOM 2273 C CA . LYS A 1 326 ? 26.473 -5.409 64.589 1.00 63.28 360 LYS A CA 1
ATOM 2274 C C . LYS A 1 326 ? 27.811 -5.701 63.920 1.00 70.28 360 LYS A C 1
ATOM 2275 O O . LYS A 1 326 ? 28.501 -6.665 64.278 1.00 73.56 360 LYS A O 1
ATOM 2281 N N . LYS A 1 327 ? 28.199 -4.873 62.946 1.00 71.35 361 LYS A N 1
ATOM 2282 C CA . LYS A 1 327 ? 29.480 -5.093 62.288 1.00 78.84 361 LYS A CA 1
ATOM 2283 C C . LYS A 1 327 ? 30.632 -4.907 63.268 1.00 82.23 361 LYS A C 1
ATOM 2284 O O . LYS A 1 327 ? 31.625 -5.643 63.222 1.00 86.62 361 LYS A O 1
ATOM 2290 N N . SER A 1 328 ? 30.489 -3.966 64.206 1.00 82.47 362 SER A N 1
ATOM 2291 C CA . SER A 1 328 ? 31.539 -3.755 65.195 1.00 80.65 362 SER A CA 1
ATOM 2292 C C . SER A 1 328 ? 31.669 -4.950 66.129 1.00 76.53 362 SER A C 1
ATOM 2293 O O . SER A 1 328 ? 32.783 -5.398 66.416 1.00 78.62 362 SER A O 1
ATOM 2296 N N . LEU A 1 329 ? 30.543 -5.496 66.596 1.00 76.41 363 LEU A N 1
ATOM 2297 C CA . LEU A 1 329 ? 30.604 -6.661 67.474 1.00 75.97 363 LEU A CA 1
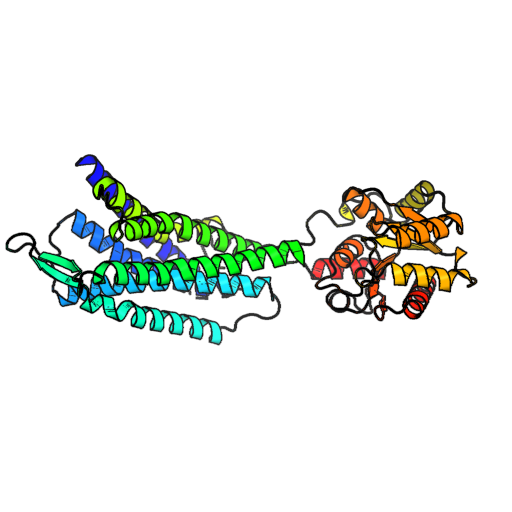ATOM 2298 C C . LEU A 1 329 ? 31.168 -7.875 66.747 1.00 81.55 363 LEU A C 1
ATOM 2299 O O . LEU A 1 329 ? 31.948 -8.648 67.322 1.00 86.03 363 LEU A O 1
ATOM 2304 N N . LEU A 1 330 ? 30.788 -8.060 65.480 1.00 83.35 364 LEU A N 1
ATOM 2305 C CA . LEU A 1 330 ? 31.323 -9.185 64.726 1.00 85.18 364 LEU A CA 1
ATOM 2306 C C . LEU A 1 330 ? 32.816 -9.027 64.472 1.00 91.36 364 LEU A C 1
ATOM 2307 O O . LEU A 1 330 ? 33.544 -10.025 64.434 1.00 96.16 364 LEU A O 1
ATOM 2312 N N . SER A 1 331 ? 33.293 -7.791 64.302 1.00 98.87 365 SER A N 1
ATOM 2313 C CA . SER A 1 331 ? 34.734 -7.571 64.265 1.00 108.73 365 SER A CA 1
ATOM 2314 C C . SER A 1 331 ? 35.379 -7.849 65.617 1.00 108.35 365 SER A C 1
ATOM 2315 O O . SER A 1 331 ? 36.525 -8.312 65.674 1.00 110.31 365 SER A O 1
ATOM 2318 N N . LYS A 1 332 ? 34.661 -7.577 66.710 1.00 108.08 366 LYS A N 1
ATOM 2319 C CA . LYS A 1 332 ? 35.189 -7.898 68.032 1.00 107.37 366 LYS A CA 1
ATOM 2320 C C . LYS A 1 332 ? 35.343 -9.399 68.213 1.00 105.00 366 LYS A C 1
ATOM 2321 O O . LYS A 1 332 ? 36.260 -9.851 68.909 1.00 107.87 366 LYS A O 1
ATOM 2327 N N . PHE A 1 333 ? 34.462 -10.186 67.597 1.00 102.58 367 PHE A N 1
ATOM 2328 C CA . PHE A 1 333 ? 34.497 -11.636 67.729 1.00 104.56 367 PHE A CA 1
ATOM 2329 C C . PHE A 1 333 ? 35.128 -12.330 66.526 1.00 114.57 367 PHE A C 1
ATOM 2330 O O . PHE A 1 333 ? 35.123 -13.564 66.467 1.00 112.38 367 PHE A O 1
ATOM 2338 N N . GLY A 1 334 ? 35.670 -11.575 65.576 1.00 126.55 368 GLY A N 1
ATOM 2339 C CA . GLY A 1 334 ? 36.394 -12.170 64.465 1.00 128.97 368 GLY A CA 1
ATOM 2340 C C . GLY A 1 334 ? 35.553 -12.950 63.477 1.00 129.35 368 GLY A C 1
ATOM 2341 O O . GLY A 1 334 ? 36.003 -13.987 62.975 1.00 131.26 368 GLY A O 1
ATOM 2342 N N . MET A 1 335 ? 34.335 -12.490 63.194 1.00 114.13 369 MET A N 1
ATOM 2343 C CA . MET A 1 335 ? 33.423 -13.206 62.312 1.00 104.42 369 MET A CA 1
ATOM 2344 C C . MET A 1 335 ? 32.948 -12.298 61.184 1.00 101.22 369 MET A C 1
ATOM 2345 O O . MET A 1 335 ? 32.742 -11.097 61.386 1.00 95.75 369 MET A O 1
ATOM 2350 N N . ASP A 1 336 ? 32.769 -12.881 59.999 1.00 103.28 370 ASP A N 1
ATOM 2351 C CA . ASP A 1 336 ? 32.229 -12.145 58.865 1.00 105.77 370 ASP A CA 1
ATOM 2352 C C . ASP A 1 336 ? 30.756 -11.817 59.096 1.00 99.46 370 ASP A C 1
ATOM 2353 O O . ASP A 1 336 ? 30.058 -12.486 59.862 1.00 97.47 370 ASP A O 1
ATOM 2358 N N . GLU A 1 337 ? 30.290 -10.762 58.428 1.00 97.46 371 GLU A N 1
ATOM 2359 C CA . GLU A 1 337 ? 28.923 -10.296 58.631 1.00 95.09 371 GLU A CA 1
ATOM 2360 C C . GLU A 1 337 ? 27.913 -11.384 58.288 1.00 99.79 371 GLU A C 1
ATOM 2361 O O . GLU A 1 337 ? 28.064 -12.115 57.305 1.00 103.17 371 GLU A O 1
ATOM 2367 N N . GLY A 1 338 ? 26.879 -11.480 59.112 1.00 100.80 372 GLY A N 1
ATOM 2368 C CA . GLY A 1 338 ? 25.821 -12.454 58.913 1.00 96.27 372 GLY A CA 1
ATOM 2369 C C . GLY A 1 338 ? 24.799 -12.300 60.016 1.00 96.25 372 GLY A C 1
ATOM 2370 O O . GLY A 1 338 ? 25.034 -11.623 61.023 1.00 108.82 372 GLY A O 1
ATOM 2371 N N . VAL A 1 339 ? 23.647 -12.944 59.809 1.00 79.36 373 VAL A N 1
ATOM 2372 C CA . VAL A 1 339 ? 22.571 -12.865 60.790 1.00 74.34 373 VAL A CA 1
ATOM 2373 C C . VAL A 1 339 ? 23.042 -13.478 62.096 1.00 79.13 373 VAL A C 1
ATOM 2374 O O . VAL A 1 339 ? 23.529 -14.612 62.119 1.00 79.89 373 VAL A O 1
ATOM 2378 N N . THR A 1 340 ? 22.837 -12.766 63.199 1.00 74.63 374 THR A N 1
ATOM 2379 C CA . THR A 1 340 ? 23.401 -13.154 64.485 1.00 71.12 374 THR A CA 1
ATOM 2380 C C . THR A 1 340 ? 22.310 -13.693 65.399 1.00 69.32 374 THR A C 1
ATOM 2381 O O . THR A 1 340 ? 21.277 -13.042 65.595 1.00 79.37 374 THR A O 1
ATOM 2385 N N . PHE A 1 341 ? 22.552 -14.872 65.963 1.00 53.24 375 PHE A N 1
ATOM 2386 C CA . PHE A 1 341 ? 21.675 -15.486 66.949 1.00 49.06 375 PHE A CA 1
ATOM 2387 C C . PHE A 1 341 ? 22.432 -15.501 68.271 1.00 50.10 375 PHE A C 1
ATOM 2388 O O . PHE A 1 341 ? 23.311 -16.340 68.492 1.00 54.94 375 PHE A O 1
ATOM 2396 N N . MET A 1 342 ? 22.140 -14.515 69.110 1.00 67.04 376 MET A N 1
ATOM 2397 C CA . MET A 1 342 ? 22.595 -14.506 70.486 1.00 51.06 376 MET A CA 1
ATOM 2398 C C . MET A 1 342 ? 21.761 -15.480 71.308 1.00 50.67 376 MET A C 1
ATOM 2399 O O . MET A 1 342 ? 20.601 -15.750 70.997 1.00 49.55 376 MET A O 1
ATOM 2404 N N . PHE A 1 343 ? 22.381 -16.035 72.340 1.00 62.96 377 PHE A N 1
ATOM 2405 C CA . PHE A 1 343 ? 21.677 -16.753 73.389 1.00 64.10 377 PHE A CA 1
ATOM 2406 C C . PHE A 1 343 ? 22.334 -16.397 74.710 1.00 59.96 377 PHE A C 1
ATOM 2407 O O . PHE A 1 343 ? 23.559 -16.274 74.786 1.00 54.67 377 PHE A O 1
ATOM 2415 N N . ILE A 1 344 ? 21.518 -16.262 75.751 1.00 56.96 378 ILE A N 1
ATOM 2416 C CA . ILE A 1 344 ? 21.993 -15.810 77.050 1.00 61.25 378 ILE A CA 1
ATOM 2417 C C . ILE A 1 344 ? 21.230 -16.551 78.138 1.00 62.41 378 ILE A C 1
ATOM 2418 O O . ILE A 1 344 ? 20.066 -16.925 77.966 1.00 66.13 378 ILE A O 1
ATOM 2423 N N . GLY A 1 345 ? 21.902 -16.764 79.264 1.00 63.22 379 GLY A N 1
ATOM 2424 C CA . GLY A 1 345 ? 21.354 -17.546 80.351 1.00 77.88 379 GLY A CA 1
ATOM 2425 C C . GLY A 1 345 ? 22.259 -18.700 80.724 1.00 86.99 379 GLY A C 1
ATOM 2426 O O . GLY A 1 345 ? 23.028 -19.196 79.894 1.00 89.74 379 GLY A O 1
ATOM 2427 N N . ARG A 1 346 ? 22.172 -19.137 81.976 1.00 90.34 380 ARG A N 1
ATOM 2428 C CA . ARG A 1 346 ? 23.058 -20.177 82.474 1.00 100.25 380 ARG A CA 1
ATOM 2429 C C . ARG A 1 346 ? 22.770 -21.554 81.885 1.00 98.79 380 ARG A C 1
ATOM 2430 O O . ARG A 1 346 ? 21.653 -21.854 81.454 1.00 90.49 380 ARG A O 1
ATOM 2438 N N . PHE A 1 347 ? 23.832 -22.342 81.813 1.00 105.61 381 PHE A N 1
ATOM 2439 C CA . PHE A 1 347 ? 23.706 -23.698 81.249 1.00 108.49 381 PHE A CA 1
ATOM 2440 C C . PHE A 1 347 ? 23.156 -24.657 82.291 1.00 116.87 381 PHE A C 1
ATOM 2441 O O . PHE A 1 347 ? 23.712 -24.757 83.378 1.00 127.17 381 PHE A O 1
ATOM 2449 N N . ASP A 1 348 ? 22.061 -25.315 81.941 1.00 115.67 382 ASP A N 1
ATOM 2450 C CA . ASP A 1 348 ? 21.427 -26.349 82.789 1.00 122.24 382 ASP A CA 1
ATOM 2451 C C . ASP A 1 348 ? 20.469 -27.194 81.952 1.00 119.91 382 ASP A C 1
ATOM 2452 O O . ASP A 1 348 ? 20.014 -26.709 80.913 1.00 118.66 382 ASP A O 1
ATOM 2457 N N . ARG A 1 349 ? 20.160 -28.409 82.398 1.00 123.91 383 ARG A N 1
ATOM 2458 C CA . ARG A 1 349 ? 19.251 -29.278 81.609 1.00 120.38 383 ARG A CA 1
ATOM 2459 C C . ARG A 1 349 ? 17.862 -29.209 82.233 1.00 116.52 383 ARG A C 1
ATOM 2460 O O . ARG A 1 349 ? 17.756 -29.355 83.449 1.00 116.24 383 ARG A O 1
ATOM 2468 N N . GLY A 1 350 ? 16.848 -28.992 81.405 1.00 112.74 384 GLY A N 1
ATOM 2469 C CA . GLY A 1 350 ? 15.472 -28.920 81.913 1.00 106.57 384 GLY A CA 1
ATOM 2470 C C . GLY A 1 350 ? 15.097 -27.525 82.347 1.00 100.97 384 GLY A C 1
ATOM 2471 O O . GLY A 1 350 ? 14.000 -27.368 82.873 1.00 104.55 384 GLY A O 1
ATOM 2472 N N . GLN A 1 351 ? 15.965 -26.538 82.154 1.00 95.96 385 GLN A N 1
ATOM 2473 C CA . GLN A 1 351 ? 15.532 -25.179 82.559 1.00 93.12 385 GLN A CA 1
ATOM 2474 C C . GLN A 1 351 ? 15.661 -24.184 8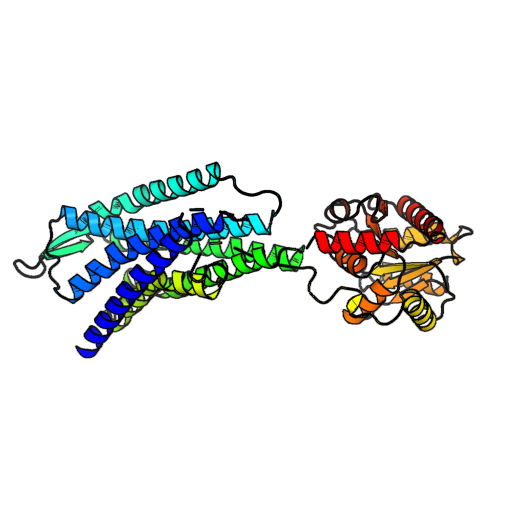1.410 1.00 88.44 385 GLN A C 1
ATOM 2475 O O . GLN A 1 351 ? 14.676 -23.935 80.740 1.00 83.39 385 GLN A O 1
ATOM 2481 N N . LYS A 1 352 ? 16.853 -23.647 81.202 1.00 87.43 386 LYS A N 1
ATOM 2482 C CA . LYS A 1 352 ? 17.027 -22.615 80.189 1.00 78.80 386 LYS A CA 1
ATOM 2483 C C . LYS A 1 352 ? 17.080 -23.173 78.773 1.00 91.68 386 LYS A C 1
ATOM 2484 O O . LYS A 1 352 ? 16.978 -22.395 77.817 1.00 97.61 386 LYS A O 1
ATOM 2490 N N . GLY A 1 353 ? 17.236 -24.484 78.610 1.00 88.05 387 GLY A N 1
ATOM 2491 C CA . GLY A 1 353 ? 17.106 -25.075 77.294 1.00 80.90 387 GLY A CA 1
ATOM 2492 C C . GLY A 1 353 ? 18.285 -24.892 76.368 1.00 73.26 387 GLY A C 1
ATOM 2493 O O . GLY A 1 353 ? 18.128 -25.048 75.153 1.00 72.02 387 GLY A O 1
ATOM 2494 N N . VAL A 1 354 ? 19.467 -24.560 76.897 1.00 70.35 388 VAL A N 1
ATOM 2495 C CA . VAL A 1 354 ? 20.645 -24.443 76.047 1.00 57.68 388 VAL A CA 1
ATOM 2496 C C . VAL A 1 354 ? 20.974 -25.769 75.379 1.00 105.49 388 VAL A C 1
ATOM 2497 O O . VAL A 1 354 ? 21.596 -25.789 74.312 1.00 96.71 388 VAL A O 1
ATOM 2501 N N . ASP A 1 355 ? 20.569 -26.889 75.981 1.00 96.09 389 ASP A N 1
ATOM 2502 C CA . ASP A 1 355 ? 20.731 -28.174 75.314 1.00 95.13 389 ASP A CA 1
ATOM 2503 C C . ASP A 1 355 ? 19.952 -28.210 74.007 1.00 90.29 389 ASP A C 1
ATOM 2504 O O . ASP A 1 355 ? 20.429 -28.756 73.005 1.00 89.40 389 ASP A O 1
ATOM 2509 N N . VAL A 1 356 ? 18.762 -27.602 73.988 1.00 85.61 390 VAL A N 1
ATOM 2510 C CA . VAL A 1 356 ? 17.977 -27.548 72.761 1.00 71.88 390 VAL A CA 1
ATOM 2511 C C . VAL A 1 356 ? 18.683 -26.694 71.719 1.00 68.42 390 VAL A C 1
ATOM 2512 O O . VAL A 1 356 ? 18.686 -27.023 70.528 1.00 73.80 390 VAL A O 1
ATOM 2516 N N . LEU A 1 357 ? 19.334 -25.612 72.151 1.00 62.72 391 LEU A N 1
ATOM 2517 C CA . LEU A 1 357 ? 20.046 -24.771 71.196 1.00 58.14 391 LEU A CA 1
ATOM 2518 C C . LEU A 1 357 ? 21.271 -25.481 70.637 1.00 55.55 391 LEU A C 1
ATOM 2519 O O . LEU A 1 357 ? 21.540 -25.406 69.435 1.00 67.96 391 LEU A O 1
ATOM 2524 N N . LEU A 1 358 ? 22.028 -26.170 71.489 1.00 57.45 392 LEU A N 1
ATOM 2525 C CA . LEU A 1 358 ? 23.209 -26.875 71.002 1.00 80.57 392 LEU A CA 1
ATOM 2526 C C . LEU A 1 358 ? 22.824 -28.031 70.087 1.00 77.60 392 LEU A C 1
ATOM 2527 O O . LEU A 1 358 ? 23.494 -28.282 69.076 1.00 59.70 392 LEU A O 1
ATOM 2532 N N . LYS A 1 359 ? 21.729 -28.729 70.405 1.00 70.44 393 LYS A N 1
ATOM 2533 C CA . LYS A 1 359 ? 21.254 -29.786 69.520 1.00 68.51 393 LYS A CA 1
ATOM 2534 C C . LYS A 1 359 ? 20.758 -29.214 68.198 1.00 71.94 393 LYS A C 1
ATOM 2535 O O . LYS A 1 359 ? 20.974 -29.811 67.139 1.00 71.30 393 LYS A O 1
ATOM 2541 N N . ALA A 1 360 ? 20.104 -28.048 68.233 1.00 76.56 394 ALA A N 1
ATOM 2542 C CA . ALA A 1 360 ? 19.700 -27.397 66.993 1.00 54.74 394 ALA A CA 1
ATOM 2543 C C . ALA A 1 360 ? 20.899 -26.938 66.176 1.00 54.61 394 ALA A C 1
ATOM 2544 O O . ALA A 1 360 ? 20.851 -26.977 64.946 1.00 58.03 394 ALA A O 1
ATOM 2546 N N . ILE A 1 361 ? 21.979 -26.508 66.832 1.00 65.25 395 ILE A N 1
ATOM 2547 C CA . ILE A 1 361 ? 23.196 -26.156 66.105 1.00 69.05 395 ILE A CA 1
ATOM 2548 C C . ILE A 1 361 ? 23.820 -27.400 65.486 1.00 77.97 395 ILE A C 1
ATOM 2549 O O . ILE A 1 361 ? 24.348 -27.357 64.370 1.00 82.62 395 ILE A O 1
ATOM 2554 N N . GLU A 1 362 ? 23.737 -28.537 66.183 1.00 80.63 396 GLU A N 1
ATOM 2555 C CA . GLU A 1 362 ? 24.183 -29.794 65.588 1.00 84.26 396 GLU A CA 1
ATOM 2556 C C . GLU A 1 362 ? 23.318 -30.173 64.392 1.00 80.79 396 GLU A C 1
ATOM 2557 O O . GLU A 1 362 ? 23.820 -30.695 63.389 1.00 88.62 396 GLU A O 1
ATOM 2563 N N . ILE A 1 363 ? 22.016 -29.897 64.476 1.00 68.99 397 ILE A N 1
ATOM 2564 C CA . ILE A 1 363 ? 21.112 -30.180 63.366 1.00 72.21 397 ILE A CA 1
ATOM 2565 C C . ILE A 1 363 ? 21.430 -29.285 62.174 1.00 71.55 397 ILE A C 1
ATOM 2566 O O . ILE A 1 363 ? 21.413 -29.731 61.021 1.00 82.84 397 ILE A O 1
ATOM 2571 N N . LEU A 1 364 ? 21.757 -28.020 62.435 1.00 64.65 398 LEU A N 1
ATOM 2572 C CA . LEU A 1 364 ? 22.057 -27.063 61.378 1.00 63.70 398 LEU A CA 1
ATOM 2573 C C . LEU A 1 364 ? 23.479 -27.180 60.851 1.00 68.78 398 LEU A C 1
ATOM 2574 O O . LEU A 1 364 ? 23.783 -26.584 59.813 1.00 64.00 398 LEU A O 1
ATOM 2579 N N . SER A 1 365 ? 24.351 -27.920 61.541 1.00 81.42 399 SER A N 1
ATOM 2580 C CA . SER A 1 365 ? 25.727 -28.059 61.078 1.00 97.54 399 SER A CA 1
ATOM 2581 C C . SER A 1 365 ? 25.799 -28.708 59.703 1.00 114.04 399 SER A C 1
ATOM 2582 O O . SER A 1 365 ? 26.686 -28.379 58.908 1.00 114.29 399 SER A O 1
ATOM 2585 N N . SER A 1 366 ? 24.875 -29.618 59.397 1.00 127.77 400 SER A N 1
ATOM 2586 C CA . SER A 1 366 ? 24.901 -30.325 58.124 1.00 131.70 400 SER A CA 1
ATOM 2587 C C . SER A 1 366 ? 24.237 -29.563 56.980 1.00 127.29 400 SER A C 1
ATOM 2588 O O . SER A 1 366 ? 24.381 -29.982 55.825 1.00 129.80 400 SER A O 1
ATOM 2591 N N . LYS A 1 367 ? 23.519 -28.475 57.257 1.00 112.69 401 LYS A N 1
ATOM 2592 C CA . LYS A 1 367 ? 22.717 -27.805 56.240 1.00 98.96 401 LYS A CA 1
ATOM 2593 C C . LYS A 1 367 ? 23.501 -26.712 55.519 1.00 98.51 401 LYS A C 1
ATOM 2594 O O . LYS A 1 367 ? 24.483 -26.169 56.033 1.00 90.46 401 LYS A O 1
ATOM 2600 N N . LYS A 1 368 ? 23.053 -26.404 54.298 1.00 103.16 402 LYS A N 1
ATOM 2601 C CA . LYS A 1 368 ? 23.817 -25.536 53.405 1.00 100.95 402 LYS A CA 1
ATOM 2602 C C . LYS A 1 368 ? 23.855 -24.099 53.903 1.00 97.30 402 LYS A C 1
ATOM 2603 O O . LYS A 1 368 ? 24.773 -23.348 53.559 1.00 96.30 402 LYS A O 1
ATOM 2609 N N . GLU A 1 369 ? 22.865 -23.696 54.686 1.00 94.22 403 GLU A N 1
ATOM 2610 C CA . GLU A 1 369 ? 22.708 -22.306 55.092 1.00 92.12 403 GLU A CA 1
ATOM 2611 C C . GLU A 1 369 ? 23.498 -21.942 56.343 1.00 89.06 403 GLU A C 1
ATOM 2612 O O . GLU A 1 369 ? 23.478 -20.774 56.746 1.00 90.36 403 GLU A O 1
ATOM 2618 N N . PHE A 1 370 ? 24.184 -22.904 56.967 1.00 86.23 404 PHE A N 1
ATOM 2619 C CA . PHE A 1 370 ? 24.733 -22.687 58.304 1.00 81.79 404 PHE A CA 1
ATOM 2620 C C . PHE A 1 370 ? 25.787 -21.585 58.334 1.00 85.96 404 PHE A C 1
ATOM 2621 O O . PHE A 1 370 ? 25.945 -20.911 59.358 1.00 87.15 404 PHE A O 1
ATOM 2629 N N . GLN A 1 371 ? 26.513 -21.379 57.235 1.00 88.18 405 GLN A N 1
ATOM 2630 C CA . GLN A 1 371 ? 27.547 -20.351 57.226 1.00 95.49 405 GLN A CA 1
ATOM 2631 C C . GLN A 1 371 ? 26.988 -18.953 56.992 1.00 88.13 405 GLN A C 1
ATOM 2632 O O . GLN A 1 371 ? 27.730 -17.975 57.137 1.00 86.54 405 GLN A O 1
ATOM 2638 N N . GLU A 1 372 ? 25.709 -18.833 56.638 1.00 82.72 406 GLU A N 1
ATOM 2639 C CA . GLU A 1 372 ? 25.075 -17.527 56.527 1.00 78.87 406 GLU A CA 1
ATOM 2640 C C . GLU A 1 372 ? 24.745 -16.923 57.884 1.00 83.25 406 GLU A C 1
ATOM 2641 O O . GLU A 1 372 ? 24.408 -15.735 57.951 1.00 86.19 406 GLU A O 1
ATOM 2647 N N . MET A 1 373 ? 24.839 -17.702 58.959 1.00 80.50 407 MET A N 1
ATOM 2648 C CA . MET A 1 373 ? 24.429 -17.272 60.286 1.00 74.04 407 MET A CA 1
ATOM 2649 C C . MET A 1 373 ? 25.573 -17.429 61.280 1.00 65.18 407 MET A C 1
ATOM 2650 O O . MET A 1 373 ? 26.414 -18.324 61.156 1.00 65.46 407 MET A O 1
ATOM 2655 N N . ARG A 1 374 ? 25.600 -16.527 62.257 1.00 57.64 408 ARG A N 1
ATOM 2656 C CA . ARG A 1 374 ? 26.524 -16.545 63.378 1.00 64.97 408 ARG A CA 1
ATOM 2657 C C . ARG A 1 374 ? 25.768 -16.881 64.656 1.00 66.26 408 ARG A C 1
ATOM 2658 O O . ARG A 1 374 ? 24.585 -16.558 64.796 1.00 65.83 408 ARG A O 1
ATOM 2666 N N . PHE A 1 375 ? 26.466 -17.512 65.599 1.00 70.12 409 PHE A N 1
ATOM 2667 C CA . PHE A 1 375 ? 25.890 -17.875 66.889 1.00 65.69 409 PHE A CA 1
ATOM 2668 C C . PHE A 1 375 ? 26.779 -17.349 68.005 1.00 54.97 409 PHE A C 1
ATOM 2669 O O . PHE A 1 375 ? 27.975 -17.657 68.047 1.00 80.62 409 PHE A O 1
ATOM 2677 N N . ILE A 1 376 ? 26.198 -16.552 68.898 1.00 54.54 410 ILE A N 1
ATOM 2678 C CA . ILE A 1 376 ? 26.848 -16.149 70.140 1.00 67.60 410 ILE A CA 1
ATOM 2679 C C . ILE A 1 376 ? 26.137 -16.864 71.280 1.00 67.25 410 ILE A C 1
ATOM 2680 O O . ILE A 1 376 ? 24.902 -16.902 71.320 1.00 59.14 410 ILE A O 1
ATOM 2685 N N . ILE A 1 377 ? 26.907 -17.439 72.198 1.00 57.57 411 ILE A N 1
ATOM 2686 C CA . ILE A 1 377 ? 26.357 -18.109 73.372 1.00 57.83 411 ILE A CA 1
ATOM 2687 C C . ILE A 1 377 ? 27.000 -17.493 74.605 1.00 83.20 411 ILE A C 1
ATOM 2688 O O . ILE A 1 377 ? 28.221 -17.304 74.641 1.00 84.95 411 ILE A O 1
ATOM 2693 N N . ILE A 1 378 ? 26.183 -17.169 75.606 1.00 76.04 412 ILE A N 1
ATOM 2694 C CA . ILE A 1 378 ? 26.653 -16.528 76.826 1.00 78.62 412 ILE A CA 1
ATOM 2695 C C . ILE A 1 378 ? 26.034 -17.249 78.013 1.00 76.15 412 ILE A C 1
ATOM 2696 O O . ILE A 1 378 ? 24.849 -17.603 77.989 1.00 70.55 412 ILE A O 1
ATOM 2701 N N . GLY A 1 379 ? 26.831 -17.465 79.044 1.00 83.74 413 GLY A N 1
ATOM 2702 C CA . GLY A 1 379 ? 26.341 -18.099 80.249 1.00 88.62 413 GLY A CA 1
ATOM 2703 C C . GLY A 1 379 ? 27.475 -18.757 81.002 1.00 90.54 413 GLY A C 1
ATOM 2704 O O . GLY A 1 379 ? 28.633 -18.735 80.585 1.00 84.65 413 GLY A O 1
ATOM 2705 N N . LYS A 1 380 ? 27.157 -19.363 82.129 1.00 97.14 414 LYS A N 1
ATOM 2706 C CA . LYS A 1 380 ? 28.178 -20.078 82.922 1.00 103.16 414 LYS A CA 1
ATOM 2707 C C . LYS A 1 380 ? 27.426 -21.193 83.626 1.00 107.50 414 LYS A C 1
ATOM 2708 O O . LYS A 1 380 ? 26.309 -20.946 84.055 1.00 110.62 414 LYS A O 1
ATOM 2714 N N . GLY A 1 381 ? 27.999 -22.379 83.731 1.00 108.05 415 GLY A N 1
ATOM 2715 C CA . GLY A 1 381 ? 27.210 -23.391 84.437 1.00 108.38 415 GLY A CA 1
ATOM 2716 C C . GLY A 1 381 ? 27.767 -24.781 84.326 1.00 110.05 415 GLY A C 1
ATOM 2717 O O . GLY A 1 381 ? 28.949 -24.975 84.562 1.00 116.23 415 GLY A O 1
ATOM 2718 N N . ASP A 1 382 ? 26.917 -25.705 83.922 1.00 105.86 416 ASP A N 1
ATOM 2719 C CA . ASP A 1 382 ? 27.301 -27.113 83.928 1.00 112.59 416 ASP A CA 1
ATOM 2720 C C . ASP A 1 382 ? 28.526 -27.348 83.048 1.00 120.37 416 ASP A C 1
ATOM 2721 O O . ASP A 1 382 ? 28.570 -26.866 81.910 1.00 122.53 416 ASP A O 1
ATOM 2726 N N . PRO A 1 383 ? 29.547 -28.051 83.549 1.00 125.04 417 PRO A N 1
ATOM 2727 C CA . PRO A 1 383 ? 30.749 -28.301 82.734 1.00 125.64 417 PRO A CA 1
ATOM 2728 C C . PRO A 1 383 ? 30.507 -29.033 81.425 1.00 121.67 417 PRO A C 1
ATOM 2729 O O . PRO A 1 383 ? 31.210 -28.756 80.447 1.00 120.67 417 PRO A O 1
ATOM 2733 N N . GLU A 1 384 ? 29.548 -29.963 81.360 1.00 121.22 418 GLU A N 1
ATOM 2734 C CA . GLU A 1 384 ? 29.415 -30.780 80.154 1.00 122.47 418 GLU A CA 1
ATOM 2735 C C . GLU A 1 384 ? 28.877 -29.963 78.985 1.00 114.81 418 GLU A C 1
ATOM 2736 O O . GLU A 1 384 ? 29.439 -29.994 77.884 1.00 112.46 418 GLU A O 1
ATOM 2742 N N . LEU A 1 385 ? 27.781 -29.233 79.203 1.00 108.35 419 LEU A N 1
ATOM 2743 C CA . LEU A 1 385 ? 27.246 -28.385 78.143 1.00 99.38 419 LEU A CA 1
ATOM 2744 C C . LEU A 1 385 ? 28.207 -27.258 77.788 1.00 94.07 419 LEU A C 1
ATOM 2745 O O . LEU A 1 385 ? 28.289 -26.858 76.621 1.00 94.48 419 LEU A O 1
ATOM 2750 N N . GLU A 1 386 ? 28.957 -26.755 78.771 1.00 86.58 420 GLU A N 1
ATOM 2751 C CA . GLU A 1 386 ? 29.947 -25.718 78.497 1.00 86.71 420 GLU A CA 1
ATOM 2752 C C . GLU A 1 386 ? 31.077 -26.248 77.621 1.00 86.41 420 GLU A C 1
ATOM 2753 O O . GLU A 1 386 ? 31.512 -25.575 76.678 1.00 88.25 420 GLU A O 1
ATOM 2759 N N . GLY A 1 387 ? 31.536 -27.472 77.887 1.00 86.82 421 GLY A N 1
ATOM 2760 C CA . GLY A 1 387 ? 32.563 -28.060 77.047 1.00 88.79 421 GLY A CA 1
ATOM 2761 C C . GLY A 1 387 ? 32.046 -28.435 75.675 1.00 84.56 421 GLY A C 1
ATOM 2762 O O . GLY A 1 387 ? 32.781 -28.358 74.686 1.00 90.95 421 GLY A O 1
ATOM 2763 N N . TRP A 1 388 ? 30.774 -28.828 75.589 1.00 76.71 422 TRP A N 1
ATOM 2764 C CA . TRP A 1 388 ? 30.165 -29.075 74.287 1.00 78.82 422 TRP A CA 1
ATOM 2765 C C . TRP A 1 388 ? 30.098 -27.790 73.469 1.00 86.15 422 TRP A C 1
ATOM 2766 O O . TRP A 1 388 ? 30.394 -27.789 72.267 1.00 93.58 422 TRP A O 1
ATOM 2777 N N . ALA A 1 389 ? 29.736 -26.678 74.112 1.00 82.55 423 ALA A N 1
ATOM 2778 C CA . ALA A 1 389 ? 29.714 -25.399 73.412 1.00 74.62 423 ALA A CA 1
ATOM 2779 C C . ALA A 1 389 ? 31.117 -24.966 72.999 1.00 76.23 423 ALA A C 1
ATOM 2780 O O . ALA A 1 389 ? 31.299 -24.376 71.927 1.00 78.09 423 ALA A O 1
ATOM 2782 N N . ARG A 1 390 ? 32.124 -25.258 73.828 1.00 74.53 424 ARG A N 1
ATOM 2783 C CA . ARG A 1 390 ? 33.494 -24.945 73.429 1.00 81.37 424 ARG A CA 1
ATOM 2784 C C . ARG A 1 390 ? 33.934 -25.798 72.244 1.00 91.41 424 ARG A C 1
ATOM 2785 O O . ARG A 1 390 ? 34.643 -25.314 71.353 1.00 95.76 424 ARG A O 1
ATOM 2793 N N . SER A 1 391 ? 33.518 -27.067 72.213 1.00 95.36 425 SER A N 1
ATOM 2794 C CA . SER A 1 391 ? 33.833 -27.911 71.066 1.00 102.97 425 SER A CA 1
ATOM 2795 C C . SER A 1 391 ? 33.122 -27.423 69.815 1.00 103.35 425 SER A C 1
ATOM 2796 O O . SER A 1 391 ? 33.651 -27.560 68.708 1.00 105.27 425 SER A O 1
ATOM 2799 N N . LEU A 1 392 ? 31.925 -26.855 69.971 1.00 96.04 426 LEU A N 1
ATOM 2800 C CA . LEU A 1 392 ? 31.238 -26.271 68.824 1.00 83.39 426 LEU A CA 1
ATOM 2801 C C . LEU A 1 392 ? 31.949 -25.017 68.331 1.00 85.09 426 LEU A C 1
ATOM 2802 O O . LEU A 1 392 ? 32.084 -24.812 67.119 1.00 87.29 426 LEU A O 1
ATOM 2807 N N . GLU A 1 393 ? 32.421 -24.171 69.253 1.00 89.00 427 GLU A N 1
ATOM 2808 C CA . GLU A 1 393 ? 33.174 -22.985 68.851 1.00 90.90 427 GLU A CA 1
ATOM 2809 C C . GLU A 1 393 ? 34.495 -23.345 68.183 1.00 93.71 427 GLU A C 1
ATOM 2810 O O . GLU A 1 393 ? 34.929 -22.647 67.260 1.00 96.70 427 GLU A O 1
ATOM 2816 N N . GLU A 1 394 ? 35.146 -24.425 68.623 1.00 97.33 428 GLU A N 1
ATOM 2817 C CA . GLU A 1 394 ? 36.361 -24.871 67.949 1.00 106.31 428 GLU A CA 1
ATOM 2818 C C . GLU A 1 394 ? 36.046 -25.499 66.597 1.00 106.19 428 GLU A C 1
ATOM 2819 O O . GLU A 1 394 ? 36.799 -25.322 65.634 1.00 104.03 428 GLU A O 1
ATOM 2825 N N . LYS A 1 395 ? 34.941 -26.243 66.513 1.00 107.62 429 LYS A N 1
ATOM 2826 C CA . LYS A 1 395 ? 34.536 -26.896 65.275 1.00 104.31 429 LYS A CA 1
ATOM 2827 C C . LYS A 1 395 ? 34.061 -25.908 64.217 1.00 101.53 429 LYS A C 1
ATOM 2828 O O . LYS A 1 395 ? 34.115 -26.225 63.023 1.00 107.07 429 LYS A O 1
ATOM 2834 N N . HIS A 1 396 ? 33.591 -24.729 64.622 1.00 96.18 430 HIS A N 1
ATOM 2835 C CA . HIS A 1 396 ? 33.010 -23.768 63.694 1.00 90.10 430 HIS A CA 1
ATOM 2836 C C . HIS A 1 396 ? 33.426 -22.365 64.097 1.00 83.40 430 HIS A C 1
ATOM 2837 O O . HIS A 1 396 ? 33.271 -21.979 65.258 1.00 82.26 430 HIS A O 1
ATOM 2844 N N . GLY A 1 397 ? 33.928 -21.594 63.134 1.00 81.07 431 GLY A N 1
ATOM 2845 C CA . GLY A 1 397 ? 34.384 -20.255 63.449 1.00 89.54 431 GLY A CA 1
ATOM 2846 C C . GLY A 1 397 ? 33.291 -19.221 63.605 1.00 91.51 431 GLY A C 1
ATOM 2847 O O . GLY A 1 397 ? 33.565 -18.125 64.103 1.00 89.82 431 GLY A O 1
ATOM 2848 N N . ASN A 1 398 ? 32.063 -19.542 63.192 1.00 88.38 432 ASN A N 1
ATOM 2849 C CA . ASN A 1 398 ? 30.938 -18.631 63.353 1.00 82.08 432 ASN A CA 1
ATOM 2850 C C . ASN A 1 398 ? 30.305 -18.701 64.738 1.00 86.45 432 ASN A C 1
ATOM 2851 O O . ASN A 1 398 ? 29.424 -17.888 65.036 1.00 93.32 432 ASN A O 1
ATOM 2856 N N . VAL A 1 399 ? 30.706 -19.652 65.572 1.00 83.70 433 VAL A N 1
ATOM 2857 C CA . VAL A 1 399 ? 30.232 -19.732 66.948 1.00 75.06 433 VAL A CA 1
ATOM 2858 C C . VAL A 1 399 ? 31.233 -19.032 67.856 1.00 71.90 433 VAL A C 1
ATOM 2859 O O . VAL A 1 399 ? 32.451 -19.163 67.682 1.00 73.60 433 VAL A O 1
ATOM 2863 N N . LYS A 1 400 ? 30.719 -18.271 68.820 1.00 69.75 434 LYS A N 1
ATOM 2864 C CA . LYS A 1 400 ? 31.538 -17.652 69.857 1.00 78.39 434 LYS A CA 1
ATOM 2865 C C . LYS A 1 400 ? 30.867 -17.889 71.200 1.00 78.30 434 LYS A C 1
ATOM 2866 O O . LYS A 1 400 ? 29.735 -17.443 71.421 1.00 86.75 434 LYS A O 1
ATOM 2872 N N . VAL A 1 401 ? 31.558 -18.598 72.086 1.00 77.82 435 VAL A N 1
ATOM 2873 C CA . VAL A 1 401 ? 31.053 -18.912 73.417 1.00 78.13 435 VAL A CA 1
ATOM 2874 C C . VAL A 1 401 ? 31.742 -18.009 74.429 1.00 79.86 435 VAL A C 1
ATOM 2875 O O . VAL A 1 401 ? 32.945 -17.734 74.321 1.00 89.85 435 VAL A O 1
ATOM 2879 N N . ILE A 1 402 ? 30.979 -17.542 75.415 1.00 74.75 436 ILE A N 1
ATOM 2880 C CA . ILE A 1 402 ? 31.476 -16.657 76.461 1.00 89.12 436 ILE A CA 1
ATOM 2881 C C . ILE A 1 402 ? 31.026 -17.213 77.804 1.00 92.49 436 ILE A C 1
ATOM 2882 O O . ILE A 1 402 ? 29.897 -17.698 77.936 1.00 86.72 436 ILE A O 1
ATOM 2887 N N . THR A 1 403 ? 31.909 -17.144 78.802 1.00 101.53 437 THR A N 1
ATOM 2888 C CA . THR A 1 403 ? 31.627 -17.712 80.113 1.00 108.90 437 THR A CA 1
ATOM 2889 C C . THR A 1 403 ? 31.854 -16.756 81.277 1.00 114.18 437 THR A C 1
ATOM 2890 O O . THR A 1 403 ? 31.437 -17.074 82.396 1.00 114.20 437 THR A O 1
ATOM 2894 N N . GLU A 1 404 ? 32.494 -15.612 81.060 1.00 121.98 438 GLU A N 1
ATOM 2895 C CA . GLU A 1 404 ? 32.739 -14.664 82.135 1.00 131.33 438 GLU A CA 1
ATOM 2896 C C . GLU A 1 404 ? 31.461 -13.916 82.502 1.00 128.64 438 GLU A C 1
ATOM 2897 O O . GLU A 1 404 ? 30.545 -13.764 81.687 1.00 118.82 438 GLU A O 1
ATOM 2903 N N . MET A 1 405 ? 31.394 -13.473 83.756 1.00 134.25 439 MET A N 1
ATOM 2904 C CA . MET A 1 405 ? 30.318 -12.582 84.167 1.00 129.51 439 MET A CA 1
ATOM 2905 C C . MET A 1 405 ? 30.441 -11.256 83.426 1.00 129.77 439 MET A C 1
ATOM 2906 O O . MET A 1 405 ? 31.538 -10.707 83.280 1.00 139.17 439 MET A O 1
ATOM 2911 N N . LEU A 1 406 ? 29.310 -10.734 82.960 1.00 116.70 440 LEU A N 1
ATOM 2912 C CA . LEU A 1 406 ? 29.300 -9.563 82.096 1.00 95.97 440 LEU A CA 1
ATOM 2913 C C . LEU A 1 406 ? 28.438 -8.452 82.680 1.00 89.88 440 LEU A C 1
ATOM 2914 O O . LEU A 1 406 ? 27.416 -8.706 83.325 1.00 87.82 440 LEU A O 1
ATOM 2919 N N . SER A 1 407 ? 28.869 -7.217 82.434 1.00 87.87 441 SER A N 1
ATOM 2920 C CA . SER A 1 407 ? 28.103 -6.043 82.821 1.00 82.40 441 SER A CA 1
ATOM 2921 C C . SER A 1 407 ? 26.801 -5.970 82.036 1.00 76.60 441 SER A C 1
ATOM 2922 O O . SER A 1 407 ? 26.728 -6.357 80.866 1.00 78.03 441 SER A O 1
ATOM 2925 N N . ARG A 1 408 ? 25.762 -5.464 82.703 1.00 74.80 442 ARG A N 1
ATOM 2926 C CA . ARG A 1 408 ? 24.460 -5.346 82.057 1.00 75.70 442 ARG A CA 1
ATOM 2927 C C . ARG A 1 408 ? 24.495 -4.366 80.891 1.00 84.50 442 ARG A C 1
ATOM 2928 O O . ARG A 1 408 ? 23.702 -4.496 79.953 1.00 87.43 442 ARG A O 1
ATOM 2936 N N . GLU A 1 409 ? 25.397 -3.378 80.928 1.00 88.55 443 GLU A N 1
ATOM 2937 C CA . GLU A 1 409 ? 25.557 -2.486 79.782 1.00 87.67 443 GLU A CA 1
ATOM 2938 C C . GLU A 1 409 ? 26.098 -3.235 78.568 1.00 87.69 443 GLU A C 1
ATOM 2939 O O . GLU A 1 409 ? 25.704 -2.956 77.427 1.00 88.76 443 GLU A O 1
ATOM 2945 N N . PHE A 1 410 ? 26.944 -4.218 78.822 1.00 85.92 444 PHE A N 1
ATOM 2946 C CA . PHE A 1 410 ? 27.394 -5.027 77.676 1.00 81.62 444 PHE A CA 1
ATOM 2947 C C . PHE A 1 410 ? 26.171 -5.763 77.134 1.00 76.83 444 PHE A C 1
ATOM 2948 O O . PHE A 1 410 ? 25.860 -5.663 75.953 1.00 80.85 444 PHE A O 1
ATOM 2956 N N . VAL A 1 411 ? 25.398 -6.370 78.025 1.00 71.58 445 VAL A N 1
ATOM 2957 C CA . VAL A 1 411 ? 24.230 -7.109 77.561 1.00 72.11 445 VAL A CA 1
ATOM 2958 C C . VAL A 1 411 ? 23.288 -6.196 76.786 1.00 71.82 445 VAL A C 1
ATOM 2959 O O . VAL A 1 411 ? 22.638 -6.630 75.827 1.00 77.22 445 VAL A O 1
ATOM 2963 N N . ARG A 1 412 ? 23.216 -4.916 77.163 1.00 60.79 446 ARG A N 1
ATOM 2964 C CA . ARG A 1 412 ? 22.409 -3.970 76.401 1.00 58.61 446 ARG A CA 1
ATOM 2965 C C . ARG A 1 412 ? 22.998 -3.749 75.015 1.00 61.98 446 ARG A C 1
ATOM 2966 O O . ARG A 1 412 ? 22.265 -3.708 74.019 1.00 57.13 446 ARG A O 1
ATOM 2974 N N . GLU A 1 413 ? 24.326 -3.638 74.930 1.00 63.87 447 GLU A N 1
ATOM 2975 C CA . GLU A 1 413 ? 24.973 -3.511 73.628 1.00 68.76 447 GLU A CA 1
ATOM 2976 C C . GLU A 1 413 ? 24.739 -4.753 72.777 1.00 71.87 447 GLU A C 1
ATOM 2977 O O . GLU A 1 413 ? 24.531 -4.656 71.561 1.00 75.71 447 GLU A O 1
ATOM 2983 N N . LEU A 1 414 ? 24.734 -5.931 73.407 1.00 70.51 448 LEU A N 1
ATOM 2984 C CA . LEU A 1 414 ? 24.501 -7.163 72.659 1.00 65.98 448 LEU A CA 1
ATOM 2985 C C . LEU A 1 414 ? 23.068 -7.237 72.146 1.00 64.31 448 LEU A C 1
ATOM 2986 O O . LEU A 1 414 ? 22.839 -7.589 70.984 1.00 62.47 448 LEU A O 1
ATOM 2991 N N . TYR A 1 415 ? 22.093 -6.896 72.993 1.00 63.47 449 TYR A N 1
ATOM 2992 C CA . TYR A 1 415 ? 20.707 -6.873 72.543 1.00 52.50 449 TYR A CA 1
ATOM 2993 C C . TYR A 1 415 ? 20.498 -5.837 71.450 1.00 52.72 449 TYR A C 1
ATOM 2994 O O . TYR A 1 415 ? 19.660 -6.032 70.563 1.00 53.57 449 TYR A O 1
ATOM 3003 N N . GLY A 1 416 ? 21.247 -4.736 71.494 1.00 59.16 450 GLY A N 1
ATOM 3004 C CA . GLY A 1 416 ? 21.158 -3.725 70.460 1.00 64.81 450 GLY A CA 1
ATOM 3005 C C . GLY A 1 416 ? 21.974 -3.993 69.216 1.00 66.67 450 GLY A C 1
ATOM 3006 O O . GLY A 1 416 ? 21.841 -3.251 68.237 1.00 58.50 450 GLY A O 1
ATOM 3007 N N . SER A 1 417 ? 22.809 -5.029 69.225 1.00 67.33 451 SER A N 1
ATOM 3008 C CA . SER A 1 417 ? 23.627 -5.381 68.071 1.00 61.24 451 SER A CA 1
ATOM 3009 C C . SER A 1 417 ? 23.152 -6.627 67.340 1.00 59.38 451 SER A C 1
ATOM 3010 O O . SER A 1 417 ? 23.128 -6.638 66.107 1.00 63.09 451 SER A O 1
ATOM 3013 N N . VAL A 1 418 ? 22.775 -7.680 68.071 1.00 63.70 452 VAL A N 1
ATOM 3014 C CA . VAL A 1 418 ? 22.390 -8.937 67.439 1.00 60.94 452 VAL A CA 1
ATOM 3015 C C . VAL A 1 418 ? 21.044 -8.782 66.737 1.00 70.57 452 VAL A C 1
ATOM 3016 O O . VAL A 1 418 ? 20.212 -7.941 67.105 1.00 74.15 452 VAL A O 1
ATOM 3020 N N . ASP A 1 419 ? 20.840 -9.587 65.691 1.00 70.70 453 ASP A N 1
ATOM 3021 C CA . ASP A 1 419 ? 19.562 -9.579 64.987 1.00 71.97 453 ASP A CA 1
ATOM 3022 C C . ASP A 1 419 ? 18.506 -10.401 65.714 1.00 63.92 453 ASP A C 1
ATOM 3023 O O . ASP A 1 419 ? 17.328 -10.024 65.731 1.00 62.76 453 ASP A O 1
ATOM 3028 N N . PHE A 1 420 ? 18.901 -11.519 66.322 1.00 62.10 454 PHE A N 1
ATOM 3029 C CA . PHE A 1 420 ? 17.958 -12.407 66.984 1.00 46.94 454 PHE A CA 1
ATOM 3030 C C . PHE A 1 420 ? 18.538 -12.889 68.304 1.00 47.34 454 PHE A C 1
ATOM 3031 O O . PHE A 1 420 ? 19.750 -13.068 68.442 1.00 71.78 454 PHE A O 1
ATOM 3039 N N . VAL A 1 421 ? 17.652 -13.086 69.274 1.00 47.01 455 VAL A N 1
ATOM 3040 C CA . VAL A 1 421 ? 17.989 -13.713 70.544 1.00 47.46 455 VAL A CA 1
ATOM 3041 C C . VAL A 1 421 ? 17.154 -14.977 70.674 1.00 47.06 455 VAL A C 1
ATOM 3042 O O . VAL A 1 421 ? 15.968 -14.987 70.330 1.00 46.44 455 VAL A O 1
ATOM 3046 N N . ILE A 1 422 ? 17.779 -16.046 71.154 1.00 50.67 456 ILE A N 1
ATOM 3047 C CA . ILE A 1 422 ? 17.131 -17.341 71.310 1.00 60.62 456 ILE A CA 1
ATOM 3048 C C . ILE A 1 422 ? 16.889 -17.578 72.792 1.00 66.95 456 ILE A C 1
ATOM 3049 O O . ILE A 1 422 ? 17.799 -17.412 73.616 1.00 68.04 456 ILE A O 1
ATOM 3054 N N . ILE A 1 423 ? 15.663 -17.963 73.126 1.00 57.52 457 ILE A N 1
ATOM 3055 C CA . ILE A 1 423 ? 15.254 -18.237 74.499 1.00 48.49 457 ILE A CA 1
ATOM 3056 C C . ILE A 1 423 ? 14.578 -19.603 74.499 1.00 57.03 457 ILE A C 1
ATOM 3057 O O . ILE A 1 423 ? 13.339 -19.690 74.525 1.00 48.65 457 ILE A O 1
ATOM 3062 N N . PRO A 1 424 ? 15.349 -20.692 74.440 1.00 56.88 458 PRO A N 1
ATOM 3063 C CA . PRO A 1 424 ? 14.750 -22.030 74.351 1.00 58.49 458 PRO A CA 1
ATOM 3064 C C . PRO A 1 424 ? 14.362 -22.606 75.703 1.00 67.12 458 PRO A C 1
ATOM 3065 O O . PRO A 1 424 ? 14.451 -23.820 75.912 1.00 75.62 458 PRO A O 1
ATOM 3069 N N . SER A 1 425 ? 13.929 -21.748 76.623 1.00 57.34 459 SER A N 1
ATOM 3070 C CA . SER A 1 425 ? 13.664 -22.181 77.988 1.00 64.00 459 SER A CA 1
ATOM 3071 C C . SER A 1 425 ? 12.501 -23.165 78.049 1.00 66.32 459 SER A C 1
ATOM 3072 O O . SER A 1 425 ? 11.476 -22.984 77.387 1.00 60.47 459 SER A O 1
ATOM 3075 N N . TYR A 1 426 ? 12.671 -24.219 78.854 1.00 68.31 460 TYR A N 1
ATOM 3076 C CA . TYR A 1 426 ? 11.558 -25.113 79.154 1.00 69.87 460 TYR A CA 1
ATOM 3077 C C . TYR A 1 426 ? 10.500 -24.430 80.011 1.00 73.00 460 TYR A C 1
ATOM 3078 O O . TYR A 1 426 ? 9.318 -24.784 79.935 1.00 77.50 460 TYR A O 1
ATOM 3087 N N . PHE A 1 427 ? 10.901 -23.452 80.821 1.00 68.72 461 PHE A N 1
ATOM 3088 C CA . PHE A 1 427 ? 10.028 -22.890 81.842 1.00 72.24 461 PHE A CA 1
ATOM 3089 C C . PHE A 1 427 ? 10.376 -21.423 82.042 1.00 73.31 461 PHE A C 1
ATOM 3090 O O . PHE A 1 427 ? 11.541 -21.083 82.267 1.00 73.13 461 PHE A O 1
ATOM 3098 N N . GLU A 1 428 ? 9.365 -20.565 81.962 1.00 77.83 462 GLU A N 1
ATOM 3099 C CA . GLU A 1 428 ? 9.548 -19.134 82.157 1.00 83.58 462 GLU A CA 1
ATOM 3100 C C . GLU A 1 428 ? 8.258 -18.515 82.675 1.00 88.22 462 GLU A C 1
ATOM 3101 O O . GLU A 1 428 ? 7.290 -18.374 81.916 1.00 84.69 462 GLU A O 1
ATOM 3107 N N . PRO A 1 429 ? 8.198 -18.151 83.959 1.00 89.89 463 PRO A N 1
ATOM 3108 C CA . PRO A 1 429 ? 6.984 -17.482 84.460 1.00 87.34 463 PRO A CA 1
ATOM 3109 C C . PRO A 1 429 ? 6.686 -16.170 83.740 1.00 82.66 463 PRO A C 1
ATOM 3110 O O . PRO A 1 429 ? 5.565 -15.974 83.255 1.00 75.28 463 PRO A O 1
ATOM 3114 N N . PHE A 1 430 ? 7.671 -15.276 83.632 1.00 84.33 464 PHE A N 1
ATOM 3115 C CA . PHE A 1 430 ? 7.608 -14.123 82.741 1.00 90.76 464 PHE A CA 1
ATOM 3116 C C . PHE A 1 430 ? 9.003 -13.962 82.164 1.00 84.01 464 PHE A C 1
ATOM 3117 O O . PHE A 1 430 ? 9.977 -13.918 82.919 1.00 85.31 464 PHE A O 1
ATOM 3125 N N . GLY A 1 431 ? 9.103 -13.902 80.839 1.00 81.28 465 GLY A N 1
ATOM 3126 C CA . GLY A 1 431 ? 10.401 -13.890 80.193 1.00 82.28 465 GLY A CA 1
ATOM 3127 C C . GLY A 1 431 ? 11.040 -12.519 80.147 1.00 81.81 465 GLY A C 1
ATOM 3128 O O . GLY A 1 431 ? 10.911 -11.801 79.151 1.00 86.55 465 GLY A O 1
ATOM 3129 N N . LEU A 1 432 ? 11.724 -12.137 81.228 1.00 75.20 466 LEU A N 1
ATOM 3130 C CA . LEU A 1 432 ? 12.345 -10.818 81.280 1.00 69.16 466 LEU A CA 1
ATOM 3131 C C . LEU A 1 432 ? 13.450 -10.670 80.244 1.00 72.62 466 LEU A C 1
ATOM 3132 O O . LEU A 1 432 ? 13.687 -9.564 79.746 1.00 81.86 466 LEU A O 1
ATOM 3137 N N . VAL A 1 433 ? 14.139 -11.762 79.909 1.00 63.17 467 VAL A N 1
ATOM 3138 C CA . VAL A 1 433 ? 15.148 -11.687 78.859 1.00 58.87 467 VAL A CA 1
ATOM 3139 C C . VAL A 1 433 ? 14.499 -11.320 77.534 1.00 48.32 467 VAL A C 1
ATOM 3140 O O . VAL A 1 433 ? 15.068 -10.557 76.739 1.00 55.98 467 VAL A O 1
ATOM 3144 N N . ALA A 1 434 ? 13.277 -11.804 77.297 1.00 47.65 468 ALA A N 1
ATOM 3145 C CA . ALA A 1 434 ? 12.553 -11.410 76.095 1.00 47.00 468 ALA A CA 1
ATOM 3146 C C . ALA A 1 434 ? 12.218 -9.926 76.118 1.00 47.19 468 ALA A C 1
ATOM 3147 O O . ALA A 1 434 ? 12.396 -9.230 75.114 1.00 49.80 468 ALA A O 1
ATOM 3149 N N . LEU A 1 435 ? 11.760 -9.414 77.264 1.00 72.97 469 LEU A N 1
ATOM 3150 C CA . LEU A 1 435 ? 11.416 -7.998 77.346 1.00 47.98 469 LEU A CA 1
ATOM 3151 C C . LEU A 1 435 ? 12.644 -7.122 77.157 1.00 48.67 469 LEU A C 1
ATOM 3152 O O . LEU A 1 435 ? 12.570 -6.066 76.518 1.00 49.04 469 LEU A O 1
ATOM 3157 N N . GLU A 1 436 ? 13.793 -7.561 77.670 1.00 49.10 470 GLU A N 1
ATOM 3158 C CA . GLU A 1 436 ? 15.002 -6.760 77.537 1.00 50.06 470 GLU A CA 1
ATOM 3159 C C . GLU A 1 436 ? 15.494 -6.757 76.100 1.00 49.82 470 GLU A C 1
ATOM 3160 O O . GLU A 1 436 ? 15.811 -5.700 75.545 1.00 96.16 470 GLU A O 1
ATOM 3166 N N . ALA A 1 437 ? 15.564 -7.935 75.477 1.00 56.38 471 ALA A N 1
ATOM 3167 C CA . ALA A 1 437 ? 16.045 -7.988 74.104 1.00 57.37 471 ALA A CA 1
ATOM 3168 C C . ALA A 1 437 ? 15.087 -7.286 73.147 1.00 48.52 471 ALA A C 1
ATOM 3169 O O . ALA A 1 437 ? 15.527 -6.620 72.204 1.00 48.95 471 ALA A O 1
ATOM 3171 N N . MET A 1 438 ? 13.776 -7.407 73.375 1.00 47.99 472 MET A N 1
ATOM 3172 C CA . MET A 1 438 ? 12.814 -6.695 72.541 1.00 48.01 472 MET A CA 1
ATOM 3173 C C . MET A 1 438 ? 12.869 -5.189 72.772 1.00 79.80 472 MET A C 1
ATOM 3174 O O . MET A 1 438 ? 12.582 -4.412 71.853 1.00 49.57 472 MET A O 1
ATOM 3179 N N . CYS A 1 439 ? 13.236 -4.755 73.982 1.00 71.48 473 CYS A N 1
ATOM 3180 C CA . CYS A 1 439 ? 13.411 -3.326 74.220 1.00 61.29 473 CYS A CA 1
ATOM 3181 C C . CYS A 1 439 ? 14.577 -2.760 73.417 1.00 65.04 473 CYS A C 1
ATOM 3182 O O . CYS A 1 439 ? 14.559 -1.580 73.051 1.00 79.58 473 CYS A O 1
ATOM 3185 N N . LEU A 1 440 ? 15.585 -3.579 73.127 1.00 58.92 474 LEU A N 1
ATOM 3186 C CA . LEU A 1 440 ? 16.723 -3.175 72.313 1.00 70.20 474 LEU A CA 1
ATOM 3187 C C . LEU A 1 440 ? 16.558 -3.561 70.847 1.00 73.69 474 LEU A C 1
ATOM 3188 O O . LEU A 1 440 ? 17.509 -3.430 70.068 1.00 83.88 474 LEU A O 1
ATOM 3193 N N . GLY A 1 441 ? 15.376 -4.035 70.458 1.00 50.74 475 GLY A N 1
ATOM 3194 C CA . GLY A 1 441 ? 15.083 -4.361 69.080 1.00 50.33 475 GLY A CA 1
ATOM 3195 C C . GLY A 1 441 ? 15.457 -5.757 68.633 1.00 64.17 475 GLY A C 1
ATOM 3196 O O . GLY A 1 441 ? 15.234 -6.089 67.462 1.00 64.82 475 GLY A O 1
ATOM 3197 N N . ALA A 1 442 ? 16.032 -6.578 69.507 1.00 76.42 476 ALA A N 1
ATOM 3198 C CA . ALA A 1 442 ? 16.326 -7.957 69.143 1.00 48.15 476 ALA A CA 1
ATOM 3199 C C . ALA A 1 442 ? 15.030 -8.732 68.932 1.00 47.23 476 ALA A C 1
ATOM 3200 O O . ALA A 1 442 ? 14.031 -8.509 69.622 1.00 47.09 476 ALA A O 1
ATOM 3202 N N . ILE A 1 443 ? 15.040 -9.633 67.959 1.00 46.78 477 ILE A N 1
ATOM 3203 C CA . ILE A 1 443 ? 13.882 -10.459 67.629 1.00 63.65 477 ILE A CA 1
ATOM 3204 C C . ILE A 1 443 ? 14.023 -11.783 68.372 1.00 61.44 477 ILE A C 1
ATOM 3205 O O . ILE A 1 443 ? 15.030 -12.484 68.177 1.00 63.45 477 ILE A O 1
ATOM 3210 N N . PRO A 1 444 ? 13.081 -12.146 69.243 1.00 52.29 478 PRO A N 1
ATOM 3211 C CA . PRO A 1 444 ? 13.245 -13.371 70.033 1.00 50.27 478 PRO A CA 1
ATOM 3212 C C . PRO A 1 444 ? 12.614 -14.597 69.389 1.00 60.28 478 PRO A C 1
ATOM 3213 O O . PRO A 1 444 ? 11.422 -14.605 69.066 1.00 61.33 478 PRO A O 1
ATOM 3217 N N . ILE A 1 445 ? 13.428 -15.627 69.179 1.00 65.87 479 ILE A N 1
ATOM 3218 C CA . ILE A 1 445 ? 12.959 -16.974 68.887 1.00 63.56 479 ILE A CA 1
ATOM 3219 C C . ILE A 1 445 ? 12.951 -17.710 70.219 1.00 67.84 479 ILE A C 1
ATOM 3220 O O . ILE A 1 445 ? 14.009 -18.062 70.751 1.00 65.95 479 ILE A O 1
ATOM 3225 N N . ALA A 1 446 ? 11.767 -17.930 70.781 1.00 46.39 480 ALA A N 1
ATOM 3226 C CA . ALA A 1 446 ? 11.670 -18.409 72.149 1.00 64.80 480 ALA A CA 1
ATOM 3227 C C . ALA A 1 446 ? 10.623 -19.504 72.244 1.00 61.19 480 ALA A C 1
ATOM 3228 O O . ALA A 1 446 ? 9.705 -19.591 71.426 1.00 58.45 480 ALA A O 1
ATOM 3230 N N . SER A 1 447 ? 10.788 -20.348 73.258 1.00 68.79 481 SER A N 1
ATOM 3231 C CA . SER A 1 447 ? 9.854 -21.439 73.490 1.00 49.23 481 SER A CA 1
ATOM 3232 C C . SER A 1 447 ? 8.481 -20.899 73.865 1.00 49.15 481 SER A C 1
ATOM 3233 O O . SER A 1 447 ? 8.363 -19.898 74.574 1.00 77.21 481 SER A O 1
ATOM 3236 N N . ALA A 1 448 ? 7.437 -21.575 73.387 1.00 49.83 482 ALA A N 1
ATOM 3237 C CA . ALA A 1 448 ? 6.055 -21.169 73.646 1.00 50.10 482 ALA A CA 1
ATOM 3238 C C . ALA A 1 448 ? 5.595 -21.749 74.985 1.00 63.90 482 ALA A C 1
ATOM 3239 O O . ALA A 1 448 ? 4.795 -22.685 75.060 1.00 73.57 482 ALA A O 1
ATOM 3241 N N . VAL A 1 449 ? 6.119 -21.162 76.061 1.00 50.73 483 VAL A N 1
ATOM 3242 C CA . VAL A 1 449 ? 5.862 -21.643 77.415 1.00 51.72 483 VAL A CA 1
ATOM 3243 C C . VAL A 1 449 ? 5.687 -20.448 78.342 1.00 64.37 483 VAL A C 1
ATOM 3244 O O . VAL A 1 449 ? 6.596 -19.619 78.471 1.00 62.44 483 VAL A O 1
ATOM 3248 N N . GLY A 1 450 ? 4.528 -20.362 78.986 1.00 72.61 484 GLY A N 1
ATOM 3249 C CA . GLY A 1 450 ? 4.337 -19.407 80.066 1.00 69.69 484 GLY A CA 1
ATOM 3250 C C . GLY A 1 450 ? 4.511 -17.973 79.613 1.00 62.61 484 GLY A C 1
ATOM 3251 O O . GLY A 1 450 ? 3.849 -17.495 78.678 1.00 75.05 484 GLY A O 1
ATOM 3252 N N . GLY A 1 451 ? 5.415 -17.268 80.296 1.00 49.89 485 GLY A N 1
ATOM 3253 C CA . GLY A 1 451 ? 5.599 -15.856 80.021 1.00 49.05 485 GLY A CA 1
ATOM 3254 C C . GLY A 1 451 ? 6.061 -15.579 78.607 1.00 69.41 485 GLY A C 1
ATOM 3255 O O . GLY A 1 451 ? 5.687 -14.564 78.019 1.00 81.33 485 GLY A O 1
ATOM 3256 N N . LEU A 1 452 ? 6.886 -16.465 78.044 1.00 72.26 486 LEU A N 1
ATOM 3257 C CA . LEU A 1 452 ? 7.264 -16.312 76.645 1.00 47.66 486 LEU A CA 1
ATOM 3258 C C . LEU A 1 452 ? 6.059 -16.478 75.728 1.00 47.82 486 LEU A C 1
ATOM 3259 O O . LEU A 1 452 ? 5.945 -15.780 74.714 1.00 85.64 486 LEU A O 1
ATOM 3264 N N . ARG A 1 453 ? 5.140 -17.384 76.073 1.00 59.00 487 ARG A N 1
ATOM 3265 C CA . ARG A 1 453 ? 3.919 -17.518 75.286 1.00 63.75 487 ARG A CA 1
ATOM 3266 C C . ARG A 1 453 ? 3.041 -16.280 75.404 1.00 66.37 487 ARG A C 1
ATOM 3267 O O . ARG A 1 453 ? 2.334 -15.932 74.452 1.00 70.69 487 ARG A O 1
ATOM 3275 N N . ASP A 1 454 ? 3.080 -15.600 76.551 1.00 76.84 488 ASP A N 1
ATOM 3276 C CA . ASP A 1 454 ? 2.270 -14.395 76.707 1.00 77.89 488 ASP A CA 1
ATOM 3277 C C . ASP A 1 454 ? 2.879 -13.202 75.979 1.00 66.57 488 ASP A C 1
ATOM 3278 O O . ASP A 1 454 ? 2.155 -12.421 75.351 1.00 52.95 488 ASP A O 1
ATOM 3283 N N . ILE A 1 455 ? 4.201 -13.046 76.055 1.00 84.42 489 ILE A N 1
ATOM 3284 C CA . ILE A 1 455 ? 4.850 -11.849 75.532 1.00 47.44 489 ILE A CA 1
ATOM 3285 C C . ILE A 1 455 ? 4.915 -11.884 74.010 1.00 77.93 489 ILE A C 1
ATOM 3286 O O . ILE A 1 455 ? 4.461 -10.957 73.332 1.00 68.57 489 ILE A O 1
ATOM 3291 N N . ILE A 1 456 ? 5.483 -12.952 73.448 1.00 84.39 490 ILE A N 1
ATOM 3292 C CA . ILE A 1 456 ? 5.720 -13.006 72.010 1.00 46.88 490 ILE A CA 1
ATOM 3293 C C . ILE A 1 456 ? 4.403 -13.209 71.270 1.00 47.61 490 ILE A C 1
ATOM 3294 O O . ILE A 1 456 ? 3.506 -13.929 71.730 1.00 63.47 490 ILE A O 1
ATOM 3299 N N . THR A 1 457 ? 4.282 -12.566 70.112 1.00 71.25 491 THR A N 1
ATOM 3300 C CA . THR A 1 457 ? 3.133 -12.692 69.229 1.00 72.93 491 THR A CA 1
ATOM 3301 C C . THR A 1 457 ? 3.637 -12.989 67.822 1.00 70.23 491 THR A C 1
ATOM 3302 O O . THR A 1 457 ? 4.845 -13.014 67.565 1.00 59.23 491 THR A O 1
ATOM 3306 N N . ASN A 1 458 ? 2.699 -13.225 66.901 1.00 79.67 492 ASN A N 1
ATOM 3307 C CA . ASN A 1 458 ? 3.084 -13.559 65.534 1.00 87.34 492 ASN A CA 1
ATOM 3308 C C . ASN A 1 458 ? 3.821 -12.409 64.857 1.00 84.52 492 ASN A C 1
ATOM 3309 O O . ASN A 1 458 ? 4.708 -12.643 64.028 1.00 80.19 492 ASN A O 1
ATOM 3314 N N . GLU A 1 459 ? 3.477 -11.168 65.198 1.00 78.88 493 GLU A N 1
ATOM 3315 C CA . GLU A 1 459 ? 4.132 -10.007 64.611 1.00 67.51 493 GLU A CA 1
ATOM 3316 C C . GLU A 1 459 ? 5.423 -9.620 65.320 1.00 64.70 493 GLU A C 1
ATOM 3317 O O . GLU A 1 459 ? 6.171 -8.791 64.793 1.00 68.12 493 GLU A O 1
ATOM 3323 N N . THR A 1 460 ? 5.699 -10.181 66.496 1.00 70.71 494 THR A N 1
ATOM 3324 C CA . THR A 1 460 ? 6.843 -9.758 67.289 1.00 66.60 494 THR A CA 1
ATOM 3325 C C . THR A 1 460 ? 7.935 -10.809 67.425 1.00 74.30 494 THR A C 1
ATOM 3326 O O . THR A 1 460 ? 8.995 -10.498 67.979 1.00 86.36 494 THR A O 1
ATOM 3330 N N . GLY A 1 461 ? 7.720 -12.028 66.953 1.00 76.19 495 GLY A N 1
ATOM 3331 C CA . GLY A 1 461 ? 8.729 -13.054 67.121 1.00 66.45 495 GLY A CA 1
ATOM 3332 C C . GLY A 1 461 ? 8.191 -14.421 66.764 1.00 67.27 495 GLY A C 1
ATOM 3333 O O . GLY A 1 461 ? 7.041 -14.580 66.344 1.00 82.01 495 GLY A O 1
ATOM 3334 N N . ILE A 1 462 ? 9.056 -15.414 66.950 1.00 53.85 496 ILE A N 1
ATOM 3335 C CA . ILE A 1 462 ? 8.786 -16.794 66.569 1.00 55.21 496 ILE A CA 1
ATOM 3336 C C . ILE A 1 462 ? 8.675 -17.611 67.851 1.00 46.56 496 ILE A C 1
ATOM 3337 O O . ILE A 1 462 ? 9.688 -17.954 68.470 1.00 63.55 496 ILE A O 1
ATOM 3342 N N . LEU A 1 463 ? 7.447 -17.921 68.260 1.00 47.14 497 LEU A N 1
ATOM 3343 C CA . LEU A 1 463 ? 7.245 -18.904 69.314 1.00 47.64 497 LEU A CA 1
ATOM 3344 C C . LEU A 1 463 ? 7.467 -20.274 68.681 1.00 77.28 497 LEU A C 1
ATOM 3345 O O . LEU A 1 463 ? 7.268 -20.468 67.479 1.00 75.82 497 LEU A O 1
ATOM 3350 N N . VAL A 1 464 ? 7.887 -21.231 69.504 1.00 62.78 498 VAL A N 1
ATOM 3351 C CA . VAL A 1 464 ? 8.194 -22.576 69.083 1.00 63.02 498 VAL A CA 1
ATOM 3352 C C . VAL A 1 464 ? 8.001 -23.511 70.256 1.00 74.68 498 VAL A C 1
ATOM 3353 O O . VAL A 1 464 ? 8.072 -23.074 71.408 1.00 78.78 498 VAL A O 1
ATOM 3357 N N . LYS A 1 465 ? 7.687 -24.776 69.980 1.00 71.73 499 LYS A N 1
ATOM 3358 C CA . LYS A 1 465 ? 7.525 -25.746 71.056 1.00 60.28 499 LYS A CA 1
ATOM 3359 C C . LYS A 1 465 ? 8.759 -25.976 71.920 1.00 53.38 499 LYS A C 1
ATOM 3360 O O . LYS A 1 465 ? 9.871 -26.138 71.407 1.00 53.15 499 LYS A O 1
ATOM 3366 N N . ALA A 1 466 ? 8.558 -26.014 73.236 1.00 53.91 500 ALA A N 1
ATOM 3367 C CA . ALA A 1 466 ? 9.674 -26.179 74.159 1.00 54.25 500 ALA A CA 1
ATOM 3368 C C . ALA A 1 466 ? 10.300 -27.560 74.023 1.00 65.82 500 ALA A C 1
ATOM 3369 O O . ALA A 1 466 ? 9.604 -28.560 73.826 1.00 78.13 500 ALA A O 1
ATOM 3371 N N . GLY A 1 467 ? 11.624 -27.612 74.135 1.00 61.79 501 GLY A N 1
ATOM 3372 C CA . GLY A 1 467 ? 12.316 -28.881 74.197 1.00 69.85 501 GLY A CA 1
ATOM 3373 C C . GLY A 1 467 ? 12.461 -29.618 72.887 1.00 71.73 501 GLY A C 1
ATOM 3374 O O . GLY A 1 467 ? 12.791 -30.808 72.905 1.00 72.54 501 GLY A O 1
ATOM 3375 N N . ASP A 1 468 ? 12.237 -28.961 71.753 1.00 74.94 502 ASP A N 1
ATOM 3376 C CA . ASP A 1 468 ? 12.295 -29.622 70.449 1.00 71.13 502 ASP A CA 1
ATOM 3377 C C . ASP A 1 468 ? 13.425 -29.003 69.647 1.00 72.30 502 ASP A C 1
ATOM 3378 O O . ASP A 1 468 ? 13.246 -27.934 69.034 1.00 73.21 502 ASP A O 1
ATOM 3383 N N . PRO A 1 469 ? 14.608 -29.619 69.637 1.00 68.74 503 PRO A N 1
ATOM 3384 C CA . PRO A 1 469 ? 15.713 -29.080 68.826 1.00 69.71 503 PRO A CA 1
ATOM 3385 C C . PRO A 1 469 ? 15.390 -28.968 67.350 1.00 63.42 503 PRO A C 1
ATOM 3386 O O . PRO A 1 469 ? 15.877 -28.048 66.683 1.00 53.98 503 PRO A O 1
ATOM 3390 N N . GLY A 1 470 ? 14.582 -29.883 66.807 1.00 56.25 504 GLY A N 1
ATOM 3391 C CA . GLY A 1 470 ? 14.236 -29.784 65.399 1.00 55.73 504 GLY A CA 1
ATOM 3392 C C . GLY A 1 470 ? 13.328 -28.605 65.108 1.00 80.28 504 GLY A C 1
ATOM 3393 O O . GLY A 1 470 ? 13.485 -27.923 64.090 1.00 82.82 504 GLY A O 1
ATOM 3394 N N . GLU A 1 471 ? 12.390 -28.323 66.013 1.00 75.40 505 GLU A N 1
ATOM 3395 C CA . GLU A 1 471 ? 11.550 -27.145 65.836 1.00 69.23 505 GLU A CA 1
ATOM 3396 C C . GLU A 1 471 ? 12.358 -25.865 66.006 1.00 64.07 505 GLU A C 1
ATOM 3397 O O . GLU A 1 471 ? 12.130 -24.881 65.293 1.00 56.62 505 GLU A O 1
ATOM 3403 N N . LEU A 1 472 ? 13.323 -25.863 66.929 1.00 64.58 506 LEU A N 1
ATOM 3404 C CA . LEU A 1 472 ? 14.196 -24.703 67.069 1.00 50.24 506 LEU A CA 1
ATOM 3405 C C . LEU A 1 472 ? 15.057 -24.509 65.828 1.00 67.41 506 LEU A C 1
ATOM 3406 O O . LEU A 1 472 ? 15.321 -23.372 65.420 1.00 70.29 506 LEU A O 1
ATOM 3411 N N . ALA A 1 473 ? 15.488 -25.605 65.200 1.00 70.56 507 ALA A N 1
ATOM 3412 C CA . ALA A 1 473 ? 16.264 -25.484 63.972 1.00 75.27 507 ALA A CA 1
ATOM 3413 C C . ALA A 1 473 ? 15.407 -24.948 62.835 1.00 78.68 507 ALA A C 1
ATOM 3414 O O . ALA A 1 473 ? 15.857 -24.100 62.052 1.00 82.00 507 ALA A O 1
ATOM 3416 N N . ASN A 1 474 ? 14.158 -25.415 62.744 1.00 80.73 508 ASN A N 1
ATOM 3417 C CA . ASN A 1 474 ? 13.247 -24.882 61.739 1.00 82.94 508 ASN A CA 1
ATOM 3418 C C . ASN A 1 474 ? 12.980 -23.402 61.980 1.00 69.77 508 ASN A C 1
ATOM 3419 O O . ASN A 1 474 ? 12.877 -22.617 61.030 1.00 59.13 508 ASN A O 1
ATOM 3424 N N . ALA A 1 475 ? 12.901 -22.996 63.249 1.00 67.73 509 ALA A N 1
ATOM 3425 C CA . ALA A 1 475 ? 12.684 -21.588 63.561 1.00 59.50 509 ALA A CA 1
ATOM 3426 C C . ALA A 1 475 ? 13.902 -20.741 63.208 1.00 50.78 509 ALA A C 1
ATOM 3427 O O . ALA A 1 475 ? 13.757 -19.612 62.725 1.00 50.55 509 ALA A O 1
ATOM 3429 N N . ILE A 1 476 ? 15.109 -21.266 63.431 1.00 47.36 510 ILE A N 1
ATOM 3430 C CA . ILE A 1 476 ? 16.308 -20.523 63.047 1.00 59.64 510 ILE A CA 1
ATOM 3431 C C . ILE A 1 476 ? 16.382 -20.387 61.531 1.00 66.57 510 ILE A C 1
ATOM 3432 O O . ILE A 1 476 ? 16.774 -19.337 61.001 1.00 76.37 510 ILE A O 1
ATOM 3437 N N . LEU A 1 477 ? 15.973 -21.431 60.805 1.00 61.85 511 LEU A N 1
ATOM 3438 C CA . LEU A 1 477 ? 15.947 -21.329 59.350 1.00 55.90 511 LEU A CA 1
ATOM 3439 C C . LEU A 1 477 ? 14.901 -20.323 58.882 1.00 61.93 511 LEU A C 1
ATOM 3440 O O . LEU A 1 477 ? 15.147 -19.557 57.941 1.00 65.41 511 LEU A O 1
ATOM 3445 N N . LYS A 1 478 ? 13.740 -20.287 59.544 1.00 65.72 512 LYS A N 1
ATOM 3446 C CA . LYS A 1 478 ? 12.734 -19.288 59.195 1.00 65.05 512 LYS A CA 1
ATOM 3447 C C . LYS A 1 478 ? 13.229 -17.879 59.495 1.00 60.96 512 LYS A C 1
ATOM 3448 O O . LYS A 1 478 ? 12.926 -16.940 58.751 1.00 60.03 512 LYS A O 1
ATOM 3454 N N . ALA A 1 479 ? 14.010 -17.716 60.565 1.00 65.76 513 ALA A N 1
ATOM 3455 C CA . ALA A 1 479 ? 14.576 -16.406 60.863 1.00 59.81 513 ALA A CA 1
ATOM 3456 C C . ALA A 1 479 ? 15.588 -15.994 59.804 1.00 46.37 513 ALA A C 1
ATOM 3457 O O . ALA A 1 479 ? 15.638 -14.825 59.401 1.00 55.02 513 ALA A O 1
ATOM 3459 N N . LEU A 1 480 ? 16.395 -16.945 59.330 1.00 56.16 514 LEU A N 1
ATOM 3460 C CA . LEU A 1 480 ? 17.331 -16.623 58.259 1.00 57.02 514 LEU A CA 1
ATOM 3461 C C . LEU A 1 480 ? 16.592 -16.255 56.980 1.00 51.97 514 LEU A C 1
ATOM 3462 O O . LEU A 1 480 ? 17.030 -15.374 56.231 1.00 49.67 514 LEU A O 1
ATOM 3467 N N . GLU A 1 481 ? 15.458 -16.910 56.724 1.00 65.06 515 GLU A N 1
ATOM 3468 C CA . GLU A 1 481 ? 14.660 -16.563 55.552 1.00 76.83 515 GLU A CA 1
ATOM 3469 C C . GLU A 1 481 ? 14.056 -15.170 55.689 1.00 71.59 515 GLU A C 1
ATOM 3470 O O . GLU A 1 481 ? 13.995 -14.412 54.714 1.00 80.41 515 GLU A O 1
ATOM 3476 N N . LEU A 1 482 ? 13.616 -14.815 56.898 1.00 59.86 516 LEU A N 1
ATOM 3477 C CA . LEU A 1 482 ? 13.073 -13.486 57.148 1.00 50.27 516 LEU A CA 1
ATOM 3478 C C . LEU A 1 482 ? 14.146 -12.407 57.124 1.00 52.18 516 LEU A C 1
ATOM 3479 O O . LEU A 1 482 ? 13.820 -11.231 56.927 1.00 60.14 516 LEU A O 1
ATOM 3484 N N . SER A 1 483 ? 15.414 -12.784 57.305 1.00 52.67 517 SER A N 1
ATOM 3485 C CA . SER A 1 483 ? 16.498 -11.809 57.361 1.00 64.56 517 SER A CA 1
ATOM 3486 C C . SER A 1 483 ? 16.663 -11.035 56.061 1.00 79.07 517 SER A C 1
ATOM 3487 O O . SER A 1 483 ? 17.240 -9.942 56.073 1.00 89.93 517 SER A O 1
ATOM 3490 N N . ARG A 1 484 ? 16.183 -11.572 54.942 1.00 79.32 518 ARG A N 1
ATOM 3491 C CA . ARG A 1 484 ? 16.347 -10.917 53.650 1.00 82.79 518 ARG A CA 1
ATOM 3492 C C . ARG A 1 484 ? 15.358 -9.778 53.428 1.00 82.13 518 ARG A C 1
ATOM 3493 O O . ARG A 1 484 ? 15.427 -9.116 52.387 1.00 84.86 518 ARG A O 1
ATOM 3501 N N . SER A 1 485 ? 14.428 -9.565 54.355 1.00 77.65 519 SER A N 1
ATOM 3502 C CA . SER A 1 485 ? 13.558 -8.400 54.370 1.00 78.83 519 SER A CA 1
ATOM 3503 C C . SER A 1 485 ? 14.195 -7.279 55.198 1.00 89.11 519 SER A C 1
ATOM 3504 O O . SER A 1 485 ? 15.239 -7.453 55.831 1.00 89.87 519 SER A O 1
ATOM 3507 N N . ASP A 1 486 ? 13.530 -6.130 55.211 1.00 99.14 520 ASP A N 1
ATOM 3508 C CA . ASP A 1 486 ? 14.134 -4.956 55.884 1.00 110.41 520 ASP A CA 1
ATOM 3509 C C . ASP A 1 486 ? 14.315 -5.192 57.373 1.00 117.06 520 ASP A C 1
ATOM 3510 O O . ASP A 1 486 ? 15.266 -4.597 57.902 1.00 125.77 520 ASP A O 1
ATOM 3515 N N . LEU A 1 487 ? 13.291 -5.764 58.021 1.00 92.46 521 LEU A N 1
ATOM 3516 C CA . LEU A 1 487 ? 13.221 -6.189 59.452 1.00 73.70 521 LEU A CA 1
ATOM 3517 C C . LEU A 1 487 ? 13.012 -5.022 60.414 1.00 73.85 521 LEU A C 1
ATOM 3518 O O . LEU A 1 487 ? 12.809 -5.293 61.576 1.00 72.87 521 LEU A O 1
ATOM 3523 N N . SER A 1 488 ? 13.024 -3.780 59.957 1.00 80.53 522 SER A N 1
ATOM 3524 C CA . SER A 1 488 ? 12.861 -2.639 60.884 1.00 83.37 522 SER A CA 1
ATOM 3525 C C . SER A 1 488 ? 11.467 -2.706 61.484 1.00 75.88 522 SER A C 1
ATOM 3526 O O . SER A 1 488 ? 11.282 -2.222 62.590 1.00 75.04 522 SER A O 1
ATOM 3529 N N . LYS A 1 489 ? 10.513 -3.224 60.725 1.00 76.71 523 LYS A N 1
ATOM 3530 C CA . LYS A 1 489 ? 9.162 -3.259 61.272 1.00 70.29 523 LYS A CA 1
ATOM 3531 C C . LYS A 1 489 ? 9.074 -4.237 62.436 1.00 77.88 523 LYS A C 1
ATOM 3532 O O . LYS A 1 489 ? 8.397 -3.968 63.436 1.00 80.68 523 LYS A O 1
ATOM 3538 N N . PHE A 1 490 ? 9.790 -5.363 62.341 1.00 81.15 524 PHE A N 1
ATOM 3539 C CA . PHE A 1 490 ? 9.808 -6.318 63.444 1.00 64.00 524 PHE A CA 1
ATOM 3540 C C . PHE A 1 490 ? 10.417 -5.823 64.747 1.00 67.15 524 PHE A C 1
ATOM 3541 O O . PHE A 1 490 ? 9.884 -6.095 65.828 1.00 76.43 524 PHE A O 1
ATOM 3549 N N . ARG A 1 491 ? 11.490 -5.061 64.621 1.00 61.40 525 ARG A N 1
ATOM 3550 C CA . ARG A 1 491 ? 12.176 -4.495 65.794 1.00 50.34 525 ARG A CA 1
ATOM 3551 C C . ARG A 1 491 ? 11.288 -3.446 66.454 1.00 63.82 525 ARG A C 1
ATOM 3552 O O . ARG A 1 491 ? 11.155 -3.454 67.657 1.00 72.54 525 ARG A O 1
ATOM 3560 N N . GLU A 1 492 ? 10.657 -2.607 65.663 1.00 67.90 526 GLU A N 1
ATOM 3561 C CA . GLU A 1 492 ? 9.795 -1.556 66.193 1.00 79.36 526 GLU A CA 1
ATOM 3562 C C . GLU A 1 492 ? 8.600 -2.240 66.846 1.00 76.82 526 GLU A C 1
ATOM 3563 O O . GLU A 1 492 ? 8.119 -1.775 67.888 1.00 81.45 526 GLU A O 1
ATOM 3569 N N . ASN A 1 493 ? 8.115 -3.348 66.272 1.00 67.28 527 ASN A N 1
ATOM 3570 C CA . ASN A 1 493 ? 7.042 -4.091 66.926 1.00 58.77 527 ASN A CA 1
ATOM 3571 C C . ASN A 1 493 ? 7.513 -4.692 68.245 1.00 58.37 527 ASN A C 1
ATOM 3572 O O . ASN A 1 493 ? 6.781 -4.668 69.242 1.00 58.20 527 ASN A O 1
ATOM 3577 N N . CYS A 1 494 ? 8.746 -5.206 68.278 1.00 52.05 528 CYS A N 1
ATOM 3578 C CA . CYS A 1 494 ? 9.293 -5.715 69.531 1.00 48.63 528 CYS A CA 1
ATOM 3579 C C . CYS A 1 494 ? 9.430 -4.602 70.559 1.00 64.48 528 CYS A C 1
ATOM 3580 O O . CYS A 1 494 ? 9.105 -4.790 71.739 1.00 71.79 528 CYS A O 1
ATOM 3583 N N . LYS A 1 495 ? 9.871 -3.421 70.117 1.00 67.57 529 LYS A N 1
ATOM 3584 C CA . LYS A 1 495 ? 10.015 -2.297 71.038 1.00 65.25 529 LYS A CA 1
ATOM 3585 C C . LYS A 1 495 ? 8.672 -1.912 71.639 1.00 55.92 529 LYS A C 1
ATOM 3586 O O . LYS A 1 495 ? 8.534 -1.791 72.864 1.00 56.87 529 LYS A O 1
ATOM 3592 N N . LYS A 1 496 ? 7.665 -1.713 70.785 1.00 53.99 530 LYS A N 1
ATOM 3593 C CA . LYS A 1 496 ? 6.370 -1.267 71.281 1.00 63.51 530 LYS A CA 1
ATOM 3594 C C . LYS A 1 496 ? 5.696 -2.329 72.141 1.00 67.32 530 LYS A C 1
ATOM 3595 O O . LYS A 1 496 ? 5.027 -1.988 73.122 1.00 68.99 530 LYS A O 1
ATOM 3601 N N . ARG A 1 497 ? 5.907 -3.614 71.835 1.00 76.33 531 ARG A N 1
ATOM 3602 C CA . ARG A 1 497 ? 5.326 -4.672 72.657 1.00 50.10 531 ARG A CA 1
ATOM 3603 C C . ARG A 1 497 ? 5.967 -4.710 74.040 1.00 69.39 531 ARG A C 1
ATOM 3604 O O . ARG A 1 497 ? 5.268 -4.768 75.064 1.00 49.84 531 ARG A O 1
ATOM 3612 N N . ALA A 1 498 ? 7.304 -4.658 74.091 1.00 57.96 532 ALA A N 1
ATOM 3613 C CA . ALA A 1 498 ? 7.984 -4.669 75.380 1.00 59.01 532 ALA A CA 1
ATOM 3614 C C . ALA A 1 498 ? 7.651 -3.434 76.206 1.00 61.98 532 ALA A C 1
ATOM 3615 O O . ALA A 1 498 ? 7.556 -3.522 77.436 1.00 68.30 532 ALA A O 1
ATOM 3617 N N . MET A 1 499 ? 7.461 -2.279 75.560 1.00 61.02 533 MET A N 1
ATOM 3618 C CA . MET A 1 499 ? 7.078 -1.091 76.315 1.00 65.65 533 MET A CA 1
ATOM 3619 C C . MET A 1 499 ? 5.637 -1.183 76.802 1.00 64.62 533 MET A C 1
ATOM 3620 O O . MET A 1 499 ? 5.321 -0.729 77.908 1.00 66.38 533 MET A O 1
ATOM 3625 N N . SER A 1 500 ? 4.750 -1.776 75.996 1.00 62.73 534 SER A N 1
ATOM 3626 C CA . SER A 1 500 ? 3.365 -1.940 76.420 1.00 52.84 534 SER A CA 1
ATOM 3627 C C . SER A 1 500 ? 3.251 -2.898 77.594 1.00 59.42 534 SER A C 1
ATOM 3628 O O . SER A 1 500 ? 2.334 -2.767 78.414 1.00 55.39 534 SER A O 1
ATOM 3631 N N . PHE A 1 501 ? 4.173 -3.857 77.700 1.00 67.14 535 PHE A N 1
ATOM 3632 C CA . PHE A 1 501 ? 4.125 -4.771 78.833 1.00 64.26 535 PHE A CA 1
ATOM 3633 C C . PHE A 1 501 ? 4.507 -4.101 80.144 1.00 80.63 535 PHE A C 1
ATOM 3634 O O . PHE A 1 501 ? 4.242 -4.666 81.210 1.00 71.66 535 PHE A O 1
ATOM 3642 N N . SER A 1 502 ? 5.112 -2.920 80.095 1.00 109.05 536 SER A N 1
ATOM 3643 C CA . SER A 1 502 ? 5.427 -2.178 81.306 1.00 104.13 536 SER A CA 1
ATOM 3644 C C . SER A 1 502 ? 4.562 -0.926 81.391 1.00 103.99 536 SER A C 1
ATOM 3645 O O . SER A 1 502 ? 3.350 -0.984 81.179 1.00 106.17 536 SER A O 1
#

B-factor: mean 100.89, std 32.4, range [45.72, 236.69]

Radius of gyration: 31.62 Å; Cα contacts (8 Å, |Δi|>4): 648; chains: 1; bounding box: 61×53×93 Å

Nearest PDB structures (foldseek):
  6tpk-assembly1_A  TM=1.002E+00  e=1.049E-69  Homo sapiens
  6hlp-assembly1_A  TM=8.638E-01  e=1.603E-34  Homo sapiens
  6hlo-assembly1_A  TM=8.648E-01  e=1.676E-34  Homo sapiens
  5ws3-assembly1_A  TM=7.946E-01  e=2.339E-35  Homo sapiens
  6fj3-assembly1_A  TM=6.453E-01  e=2.035E-28  Homo sapiens

Secondary structure (DSSP, 8-state):
-HHHHHHHHHHHHHHHHHHHHHHHHHHHHT---THHHHHHHHHHHHHHHIIIIIHHHHHHHH-SS--S-HHHHHHHHHHHHHHHHHHHHHHHHHHHHHHHHHH-SSS---HHHHHHHHHHHHHHHHHHHHHHHHHEEEEESSSS-EEEEE--SSTTHHHHHHHHHHIIIIIHHHHHHHHHHHHHHHHHHTT---HHHHHHHHHHHHHHHHHHHHHHHHHHHHHHHTSS-----HHHHHHHHHHHHHHHHHHHHHHHHHH-GGG-------SSGGGS-S-HHHHHHHHHHHTT--S-EEEEEES---SSSS-HHHHHHHHHHHHTSTTGGGEEEEEE----HHHHHHHHHHHHH-TTEEEE-S---HHHHHHHHHH-SEEEE--S--SS-HHHHHHHHTTPEEEEESSTHHHHH--TTT-EEE-TT-HHHHHHHHHHHHHHTTS--HHHHHHHHHHHHHT-

Solvent-accessible surface area: 23148 Å² total

Organism: Homo sapiens (NCBI:txid9606)

InterPro domains:
  IPR000276 G protein-coupled receptor, rhodopsin-like [PF00001] (56-329)
  IPR000276 G protein-coupled receptor, rhodopsin-like [PR00237] (41-65)
  IPR000276 G protein-coupled receptor, rhodopsin-like [PR00237] (74-95)
  IPR000276 G protein-coupled receptor, rhodopsin-like [PR00237] (119-141)
  IPR000276 G protein-coupled receptor, rhodopsin-like [PR00237] (152-173)
  IPR000276 G protein-coupled receptor, rhodopsin-like [PR00237] (201-224)
  IPR000276 G protein-coupled receptor, rhodopsin-like [PR00237] (273-297)
  IPR000276 G protein-coupled receptor, rhodopsin-like [PR00237] (311-337)
  IPR000276 G protein-coupled receptor, rhodopsin-like [PS00237] (125-141)
  IPR001817 Vasopressin receptor [PR00896] (34-46)
  IPR001817 Vasopressin receptor [PR00896] (70-81)
  IPR001817 Vasopressin receptor [PR00896] (95-109)
  IPR001817 Vasopressin receptor [PR00896] (186-200)
  IPR001817 Vasopressin receptor [PR00896] (219-231)
  IPR001817 Vasopressin receptor [PR00896] (266-280)
  IPR001817 Vasopressin receptor [PR00896] (294-301)
  IPR001817 Vasopressin receptor [PR00896] (316-324)
  IPR002062 Oxytocin receptor [PR00665] (11-24)
  IPR002062 Oxytocin receptor [PR00665] (24-38)
  IPR002062 Oxytocin receptor [PR00665] (65-79)